Protein AF-A0A9Q0IMP6-F1 (afdb_monomer_lite)

Sequence (561 aa):
APQAPASPLFPGTPPSPLAPAAPGGPTPLALLAGLEVLLDLEHKPKDPSVPGHSEYQDTGPYLQGPIGPYLHGPIGPYLHGPIGPYLQGPIGPYLHGPIGPYLHGPIGPYLQGPIGPYLQGPIGPYLHGPIGPYLQGPIGPYLHGPIGPYLQGPIGPYLHGPI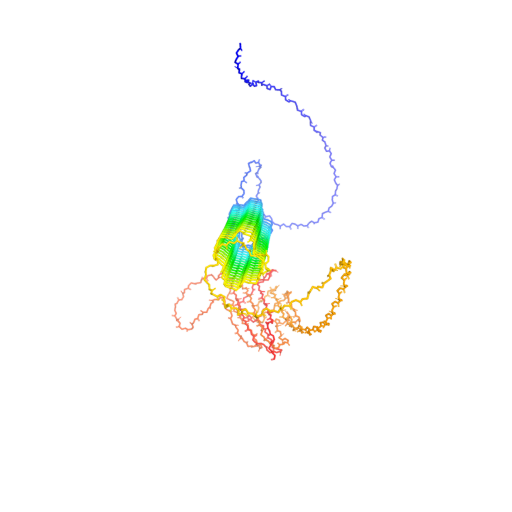GPYLHGPIGPYLQGPIGPYLQGPIGPYLHGPIGPYLQGPIGPYLQGPIGPYLQGPIGPYLQGPIGPYLQGPIGPYLHGPIGPYLQGPIGPYLHGPIGPYLHGPIGPYLQGPIGAYLQGPIGPYLQGPIGPYLHGPIGPYLHGPIGPYLQGPIGPYLQGPIGPYLHGPIGPYLQGPIGPYLQGPIGPYVQTPKDSLPAGPFLQGLPCPVGLPGPQGERGESGLQGPRGPEGKEGSQGTEGRLGPVGPPGTAGSDATVPRLSFSAALTREMGRSGTILFNKVFVNEDNVYDPKTGHFTAPVRGRYFFSATLTGHKNVKLEAVLSRSNRGVARADSAGYQPEGLEKPMEEARLLPGALAVFSLILPLEAGETVCVDLVTGKLAHASEPLTVFSGTLLYQTP

pLDDT: mean 76.82, std 22.34, range [24.05, 97.75]

Secondary structure (DSSP, 8-state):
-------------------------------------------------S----------SEEESPPPSEEESPPPSEEESPPPSEEES---SEEES---SEEES-B-SEEESPBPSEEES-B-SEEES-B-SEEES-B-SEEES-B-SEEES-B-SEEES-B-SEEES-B-SEEES-B-SEEES-B-SEEES-B-SEEES-B-SEEES-B-SEEES-B-SEEES-B-SEEES-B-SEEES-B-SEEES-B-SEEES-B-SEEES-B-SEEES-B-SEEES-B-SEEES-B-SEEES-B-SEEES-B-SEEES-B-SEEES-B-SEEES-B-SEEES-B-SEEES-B-SEEE--GGGS--SS---S-PPP-PPPPPPPP-----PPPPPPPPPPPPPPPPPPPPPPPPPPPPPPPP------EEEEE--S---SSEE----EEEEEGGG-EETTTTEEE-SSSEEEEEEEEEEEPTT---EEEEEETTEEEEEEETT----TT-----------S-EEEEEEEEEEE-TT-EEEEEEEES-B---SS-S-EEEEEEEEE--

Structure (mmCIF, N/CA/C/O backbone):
data_AF-A0A9Q0IMP6-F1
#
_entry.id   AF-A0A9Q0IMP6-F1
#
loop_
_atom_site.group_PDB
_atom_site.id
_atom_site.type_symbol
_atom_site.label_atom_id
_atom_site.label_alt_id
_atom_site.label_comp_id
_atom_site.label_asym_id
_atom_site.label_entity_id
_atom_site.label_seq_id
_atom_site.pdbx_PDB_ins_code
_atom_site.Cartn_x
_atom_site.Cartn_y
_atom_site.Cartn_z
_atom_site.occupancy
_atom_site.B_iso_or_equiv
_atom_site.auth_seq_id
_atom_site.auth_comp_id
_atom_site.auth_asym_id
_atom_site.auth_atom_id
_atom_site.pdbx_PDB_model_num
ATOM 1 N N . ALA A 1 1 ? 54.720 20.520 47.238 1.00 30.14 1 ALA A N 1
ATOM 2 C CA . ALA A 1 1 ? 55.497 20.700 45.993 1.00 30.14 1 ALA A CA 1
ATOM 3 C C . ALA A 1 1 ? 54.604 20.338 44.799 1.00 30.14 1 ALA A C 1
ATOM 5 O O . ALA A 1 1 ? 53.681 19.561 45.009 1.00 30.14 1 ALA A O 1
ATOM 6 N N . PRO A 1 2 ? 54.779 20.980 43.634 1.00 54.38 2 PRO A N 1
ATOM 7 C CA . PRO A 1 2 ? 53.686 21.526 42.817 1.00 54.38 2 PRO A CA 1
ATOM 8 C C . PRO A 1 2 ? 53.451 20.824 41.456 1.00 54.38 2 PRO A C 1
ATOM 10 O O . PRO A 1 2 ? 54.238 19.979 41.063 1.00 54.38 2 PRO A O 1
ATOM 13 N N . GLN A 1 3 ? 52.366 21.249 40.785 1.00 36.12 3 GLN A N 1
ATOM 14 C CA . GLN A 1 3 ? 52.163 21.533 39.339 1.00 36.12 3 GLN A CA 1
ATOM 15 C C . GLN A 1 3 ? 52.565 20.529 38.225 1.00 36.12 3 GLN A C 1
ATOM 17 O O . GLN A 1 3 ? 53.666 20.002 38.179 1.00 36.12 3 GLN A O 1
ATOM 22 N N . ALA A 1 4 ? 51.663 20.396 37.236 1.00 41.69 4 ALA A N 1
ATOM 23 C CA . ALA A 1 4 ? 51.903 19.885 35.869 1.00 41.69 4 ALA A CA 1
ATOM 24 C C . ALA A 1 4 ? 52.960 20.734 35.108 1.00 41.69 4 ALA A C 1
ATOM 26 O O . ALA A 1 4 ? 53.144 21.882 35.529 1.00 41.69 4 ALA A O 1
ATOM 27 N N . PRO A 1 5 ? 53.623 20.278 34.001 1.00 51.41 5 PRO A N 1
ATOM 28 C CA . PRO A 1 5 ? 52.994 20.233 32.650 1.00 51.41 5 PRO A CA 1
ATOM 29 C C . PRO A 1 5 ? 53.641 19.321 31.534 1.00 51.41 5 PRO A C 1
ATOM 31 O O . PRO A 1 5 ? 54.695 18.731 31.722 1.00 51.41 5 PRO A O 1
ATOM 34 N N . ALA A 1 6 ? 52.989 19.312 30.350 1.00 33.03 6 ALA A N 1
ATOM 35 C CA . ALA A 1 6 ? 53.489 19.407 28.944 1.00 33.03 6 ALA A CA 1
ATOM 36 C C . ALA A 1 6 ? 54.280 18.298 28.174 1.00 33.03 6 ALA A C 1
ATOM 38 O O . ALA A 1 6 ? 55.255 17.725 28.643 1.00 33.03 6 ALA A O 1
ATOM 39 N N . SER A 1 7 ? 53.888 18.130 26.892 1.00 34.69 7 SER A N 1
ATOM 40 C CA . SER A 1 7 ? 54.556 17.431 25.760 1.00 34.69 7 SER A CA 1
ATOM 41 C C . SER A 1 7 ? 55.804 18.164 25.216 1.00 34.69 7 SER A C 1
ATOM 43 O O . SER A 1 7 ? 55.941 19.360 25.477 1.00 34.69 7 SER A O 1
ATOM 45 N N . PRO A 1 8 ? 56.665 17.520 24.382 1.00 43.25 8 PRO A N 1
ATOM 46 C CA . PRO A 1 8 ? 56.936 18.071 23.030 1.00 43.25 8 PRO A CA 1
ATOM 47 C C . PRO A 1 8 ? 57.331 17.064 21.900 1.00 43.25 8 PRO A C 1
ATOM 49 O O . PRO A 1 8 ? 57.415 15.857 22.093 1.00 43.25 8 PRO A O 1
ATOM 52 N N . LEU A 1 9 ? 57.530 17.648 20.704 1.00 29.77 9 LEU A N 1
ATOM 53 C CA . LEU A 1 9 ? 57.770 17.156 19.329 1.00 29.77 9 LEU A CA 1
ATOM 54 C C . LEU A 1 9 ? 59.195 16.612 18.985 1.00 29.77 9 LEU A C 1
ATOM 56 O O . LEU A 1 9 ? 60.149 16.858 19.712 1.00 29.77 9 LEU A O 1
ATOM 60 N N . PHE A 1 10 ? 59.274 15.946 17.809 1.00 30.00 10 PHE A N 1
ATOM 61 C CA . PHE A 1 10 ? 60.378 15.440 16.932 1.00 30.00 10 PHE A CA 1
ATOM 62 C C . PHE A 1 10 ? 61.786 16.104 16.945 1.00 30.00 10 PHE A C 1
ATOM 64 O O . PHE A 1 10 ? 61.903 17.272 17.313 1.00 30.00 10 PHE A O 1
ATOM 71 N N . PRO A 1 11 ? 62.852 15.410 16.442 1.00 37.62 11 PRO A N 1
ATOM 72 C CA . PRO A 1 11 ? 63.312 15.589 15.032 1.00 37.62 11 PRO A CA 1
ATOM 73 C C . PRO A 1 11 ? 63.975 14.365 14.309 1.00 37.62 11 PRO A C 1
ATOM 75 O O . PRO A 1 11 ? 64.648 13.558 14.935 1.00 37.62 11 PRO A O 1
ATOM 78 N N . GLY A 1 12 ? 63.876 14.317 12.960 1.00 27.19 12 GLY A N 1
ATOM 79 C CA . GLY A 1 12 ? 65.006 14.036 12.027 1.00 27.19 12 GLY A CA 1
ATOM 80 C C . GLY A 1 12 ? 65.276 12.626 11.430 1.00 27.19 12 GLY A C 1
ATOM 81 O O . GLY A 1 12 ? 65.826 11.764 12.098 1.00 27.19 12 GLY A O 1
ATOM 82 N N . THR A 1 13 ? 65.016 12.463 10.117 1.00 29.59 13 THR A N 1
ATOM 83 C CA . THR A 1 13 ? 65.529 11.474 9.102 1.00 29.59 13 THR A CA 1
ATOM 84 C C . THR A 1 13 ? 67.074 11.395 8.991 1.00 29.59 13 THR A C 1
ATOM 86 O O . THR A 1 13 ? 67.677 12.376 9.432 1.00 29.59 13 THR A O 1
ATOM 89 N N . PRO A 1 14 ? 67.763 10.386 8.352 1.00 37.38 14 PRO A N 1
ATOM 90 C CA . PRO A 1 14 ? 67.525 9.762 7.007 1.00 37.38 14 PRO A CA 1
ATOM 91 C C . PRO A 1 14 ? 67.994 8.260 6.868 1.00 37.38 14 PRO A C 1
ATOM 93 O O . PRO A 1 14 ? 68.132 7.604 7.895 1.00 37.38 14 PRO A O 1
ATOM 96 N N . PRO A 1 15 ? 68.367 7.697 5.681 1.00 40.88 15 PRO A N 1
ATOM 97 C CA . PRO A 1 15 ? 67.609 7.377 4.452 1.00 40.88 15 PRO A CA 1
ATOM 98 C C . PRO A 1 15 ? 67.633 5.863 4.048 1.00 40.88 15 PRO A C 1
ATOM 100 O O . PRO A 1 15 ? 68.328 5.043 4.643 1.00 40.88 15 PRO A O 1
ATOM 103 N N . SER A 1 16 ? 66.892 5.504 2.987 1.00 32.44 16 SER A N 1
ATOM 104 C CA . SER A 1 16 ? 66.845 4.186 2.305 1.00 32.44 16 SER A CA 1
ATOM 105 C C . SER A 1 16 ? 68.090 3.845 1.456 1.00 32.44 16 SER A C 1
ATOM 107 O O . SER A 1 16 ? 68.781 4.763 1.011 1.00 32.44 16 SER A O 1
ATOM 109 N N . PRO A 1 17 ? 68.288 2.562 1.075 1.00 34.28 17 PRO A N 1
ATOM 110 C CA . PRO A 1 17 ? 69.026 2.208 -0.141 1.00 34.28 17 PRO A CA 1
ATOM 111 C C . PRO A 1 17 ? 68.242 1.343 -1.156 1.00 34.28 17 PRO A C 1
ATOM 113 O O . PRO A 1 17 ? 67.227 0.721 -0.851 1.00 34.28 17 PRO A O 1
ATOM 116 N N . LEU A 1 18 ? 68.763 1.381 -2.387 1.00 29.84 18 LEU A N 1
ATOM 117 C CA . LEU A 1 18 ? 68.235 0.938 -3.680 1.00 29.84 18 LEU A CA 1
ATOM 118 C C . LEU A 1 18 ? 68.255 -0.585 -3.944 1.00 29.84 18 LEU A C 1
ATOM 120 O O . LEU A 1 18 ? 69.030 -1.333 -3.356 1.00 29.84 18 LEU A O 1
ATOM 124 N N . ALA A 1 19 ? 67.455 -0.987 -4.941 1.00 30.08 19 ALA A N 1
ATOM 125 C CA . ALA A 1 19 ? 67.477 -2.268 -5.661 1.00 30.08 19 ALA A CA 1
ATOM 126 C C . ALA A 1 19 ? 68.684 -2.424 -6.620 1.00 30.08 19 ALA A C 1
ATOM 128 O O . ALA A 1 19 ? 69.367 -1.438 -6.907 1.00 30.08 19 ALA A O 1
ATOM 129 N N . PRO A 1 20 ? 68.872 -3.616 -7.230 1.00 33.38 20 PRO A N 1
ATOM 130 C CA . PRO A 1 20 ? 69.475 -3.685 -8.564 1.00 33.38 20 PRO A CA 1
ATOM 131 C C . PRO A 1 20 ? 68.715 -4.545 -9.602 1.00 33.38 20 PRO A C 1
ATOM 133 O O . PRO A 1 20 ? 67.798 -5.302 -9.296 1.00 33.38 20 PRO A O 1
ATOM 136 N N . ALA A 1 21 ? 69.136 -4.333 -10.852 1.00 27.62 21 ALA A N 1
ATOM 137 C CA . ALA A 1 21 ? 68.542 -4.621 -12.159 1.00 27.62 21 ALA A CA 1
ATOM 138 C C . ALA A 1 21 ? 68.594 -6.081 -12.680 1.00 27.62 21 ALA A C 1
ATOM 140 O O . ALA A 1 21 ? 69.357 -6.912 -12.198 1.00 27.62 21 ALA A O 1
ATOM 141 N N . ALA A 1 22 ? 67.817 -6.334 -13.746 1.00 32.31 22 ALA A N 1
ATOM 142 C CA . ALA A 1 22 ? 67.818 -7.528 -14.610 1.00 32.31 22 ALA A CA 1
ATOM 143 C C . ALA A 1 22 ? 68.915 -7.491 -15.703 1.00 32.31 22 ALA A C 1
ATOM 145 O O . ALA A 1 22 ? 69.462 -6.417 -15.969 1.00 32.31 22 ALA A O 1
ATOM 146 N N . PRO A 1 23 ? 69.205 -8.625 -16.386 1.00 36.69 23 PRO A N 1
ATOM 147 C CA . PRO A 1 23 ? 69.107 -8.615 -17.864 1.00 36.69 23 PRO A CA 1
ATOM 148 C C . PRO A 1 23 ? 68.766 -9.970 -18.555 1.00 36.69 23 PRO A C 1
ATOM 150 O O . PRO A 1 23 ? 69.074 -11.037 -18.036 1.00 36.69 23 PRO A O 1
ATOM 153 N N . GLY A 1 24 ? 68.252 -9.902 -19.801 1.00 25.36 24 GLY A N 1
ATOM 154 C CA . GLY A 1 24 ? 68.559 -10.869 -20.883 1.00 25.36 24 GLY A CA 1
ATOM 155 C C . GLY A 1 24 ? 67.412 -11.705 -21.497 1.00 25.36 24 GLY A C 1
ATOM 156 O O . GLY A 1 24 ? 66.970 -12.674 -20.894 1.00 25.36 24 GLY A O 1
ATOM 157 N N . GLY A 1 25 ? 66.995 -11.389 -22.738 1.00 24.84 25 GLY A N 1
ATOM 158 C CA . GLY A 1 25 ? 66.281 -12.310 -23.663 1.00 24.84 25 GLY A CA 1
ATOM 159 C C . GLY A 1 25 ? 67.241 -13.311 -24.354 1.00 24.84 25 GLY A C 1
ATOM 160 O O . GLY A 1 25 ? 68.436 -13.232 -24.057 1.00 24.84 25 GLY A O 1
ATOM 161 N N . PRO A 1 26 ? 66.806 -14.224 -25.267 1.00 33.75 26 PRO A N 1
ATOM 162 C CA . PRO A 1 26 ? 65.952 -13.937 -26.441 1.00 33.75 26 PRO A CA 1
ATOM 163 C C . PRO A 1 26 ? 64.865 -15.000 -26.803 1.00 33.75 26 PRO A C 1
ATOM 165 O O . PRO A 1 26 ? 64.882 -16.136 -26.344 1.00 33.75 26 PRO A O 1
ATOM 168 N N . THR A 1 27 ? 63.925 -14.623 -27.684 1.00 34.28 27 THR A N 1
ATOM 169 C CA . THR A 1 27 ? 62.954 -15.479 -28.427 1.00 34.28 27 THR A CA 1
ATOM 170 C C . THR A 1 27 ? 63.613 -16.192 -29.630 1.00 34.28 27 THR A C 1
ATOM 172 O O . THR A 1 27 ? 64.680 -15.722 -30.036 1.00 34.28 27 THR A O 1
ATOM 175 N N . PRO A 1 28 ? 63.024 -17.236 -30.281 1.00 39.47 28 PRO A N 1
ATOM 176 C CA . PRO A 1 28 ? 62.128 -16.969 -31.440 1.00 39.47 28 PRO A CA 1
ATOM 177 C C . PRO A 1 28 ? 61.111 -18.072 -31.879 1.00 39.47 28 PRO A C 1
ATOM 179 O O . PRO A 1 28 ? 61.247 -19.238 -31.528 1.00 39.47 28 PRO A O 1
ATOM 182 N N . LEU A 1 29 ? 60.212 -17.665 -32.806 1.00 27.41 29 LEU A N 1
ATOM 183 C CA . LEU A 1 29 ? 59.567 -18.446 -33.900 1.00 27.41 29 LEU A CA 1
ATOM 184 C C . LEU A 1 29 ? 58.435 -19.434 -33.500 1.00 27.41 29 LEU A C 1
ATOM 186 O O . LEU A 1 29 ? 58.566 -20.171 -32.539 1.00 27.41 29 LEU A O 1
ATOM 190 N N . ALA A 1 30 ? 57.294 -19.559 -34.196 1.00 26.42 30 ALA A N 1
ATOM 191 C CA . ALA A 1 30 ? 56.927 -19.180 -35.563 1.00 26.42 30 ALA A CA 1
ATOM 192 C C . ALA A 1 30 ? 55.427 -19.454 -35.858 1.00 26.42 30 ALA A C 1
ATOM 194 O O . ALA A 1 30 ? 54.952 -20.523 -35.496 1.00 26.42 30 ALA A O 1
ATOM 195 N N . LEU A 1 31 ? 54.807 -18.540 -36.637 1.00 25.70 31 LEU A N 1
ATOM 196 C CA . LEU A 1 31 ? 53.947 -18.762 -37.832 1.00 25.70 31 LEU A CA 1
ATOM 197 C C . LEU A 1 31 ? 52.588 -19.496 -37.668 1.00 25.70 31 LEU A C 1
ATOM 199 O O . LEU A 1 31 ? 52.497 -20.475 -36.949 1.00 25.70 31 LEU A O 1
ATOM 203 N N . LEU A 1 32 ? 51.476 -19.199 -38.361 1.00 27.81 32 LEU A N 1
ATOM 204 C CA . LEU A 1 32 ? 51.014 -18.308 -39.459 1.00 27.81 32 LEU A CA 1
ATOM 205 C C . LEU A 1 32 ? 49.461 -18.395 -39.378 1.00 27.81 32 LEU A C 1
ATOM 207 O O . LEU A 1 32 ? 48.955 -19.484 -39.130 1.00 27.81 32 LEU A O 1
ATOM 211 N N . ALA A 1 33 ? 48.644 -17.339 -39.422 1.00 27.06 33 ALA A N 1
ATOM 212 C CA . ALA A 1 33 ? 48.378 -16.338 -40.469 1.00 27.06 33 ALA A CA 1
ATOM 213 C C . ALA A 1 33 ? 47.083 -16.594 -41.260 1.00 27.06 33 ALA A C 1
ATOM 215 O O . ALA A 1 33 ? 46.663 -17.730 -41.456 1.00 27.06 33 ALA A O 1
ATOM 216 N N . GLY A 1 34 ? 46.509 -15.485 -41.737 1.00 24.81 34 GLY A N 1
ATOM 217 C CA . GLY A 1 34 ? 45.380 -15.402 -42.666 1.00 24.81 34 GLY A CA 1
ATOM 218 C C . GLY A 1 34 ? 44.530 -14.161 -42.371 1.00 24.81 34 GLY A C 1
ATOM 219 O O . GLY A 1 34 ? 43.547 -14.299 -41.658 1.00 24.81 34 GLY A O 1
ATOM 220 N N . LEU A 1 35 ? 45.040 -12.938 -42.615 1.00 26.19 35 LEU A N 1
ATOM 221 C CA . LEU A 1 35 ? 44.815 -12.110 -43.834 1.00 26.19 35 LEU A CA 1
ATOM 222 C C . LEU A 1 35 ? 43.357 -11.598 -43.938 1.00 26.19 35 LEU A C 1
ATOM 224 O O . LEU A 1 35 ? 42.442 -12.395 -43.803 1.00 26.19 35 LEU A O 1
ATOM 228 N N . GLU A 1 36 ? 43.013 -10.340 -44.235 1.00 27.59 36 GLU A N 1
ATOM 229 C CA . GLU A 1 36 ? 43.699 -9.107 -44.680 1.00 27.59 36 GLU A CA 1
ATOM 230 C C . GLU A 1 36 ? 42.611 -7.976 -44.649 1.00 27.59 36 GLU A C 1
ATOM 232 O O . GLU A 1 36 ? 41.439 -8.298 -44.828 1.00 27.59 36 GLU A O 1
ATOM 237 N N . VAL A 1 37 ? 42.874 -6.734 -44.179 1.00 25.14 37 VAL A N 1
ATOM 238 C CA . VAL A 1 37 ? 43.244 -5.505 -44.963 1.00 25.14 37 VAL A CA 1
ATOM 239 C C . VAL A 1 37 ? 42.049 -4.918 -45.754 1.00 25.14 37 VAL A C 1
ATOM 241 O O . VAL A 1 37 ? 41.311 -5.666 -46.374 1.00 25.14 37 VAL A O 1
ATOM 244 N N . LEU A 1 38 ? 41.734 -3.616 -45.832 1.00 25.23 38 LEU A N 1
ATOM 245 C CA . LEU A 1 38 ? 42.255 -2.316 -45.361 1.00 25.23 38 LEU A CA 1
ATOM 246 C C . LEU A 1 38 ? 41.139 -1.283 -45.649 1.00 25.23 38 LEU A C 1
ATOM 248 O O . LEU A 1 38 ? 40.388 -1.472 -46.606 1.00 25.23 38 LEU A O 1
ATOM 252 N N . LEU A 1 39 ? 41.113 -0.142 -44.961 1.00 27.17 39 LEU A N 1
ATOM 253 C CA . LEU A 1 39 ? 41.425 1.136 -45.620 1.00 27.17 39 LEU A CA 1
ATOM 254 C C . LEU A 1 39 ? 41.625 2.236 -44.573 1.00 27.17 39 LEU A C 1
ATOM 256 O O . LEU A 1 39 ? 40.747 2.542 -43.769 1.00 27.17 39 LEU A O 1
ATOM 260 N N . ASP A 1 40 ? 42.841 2.766 -44.624 1.00 25.45 40 ASP A N 1
ATOM 261 C CA . ASP A 1 40 ? 43.437 3.824 -43.826 1.00 25.45 40 ASP A CA 1
ATOM 262 C C . ASP A 1 40 ? 42.703 5.166 -43.895 1.00 25.45 40 ASP A C 1
ATOM 264 O O . ASP A 1 40 ? 42.155 5.544 -44.928 1.00 25.45 40 ASP A O 1
ATOM 268 N N . LEU A 1 41 ? 42.890 5.975 -42.850 1.00 26.58 41 LEU A N 1
ATOM 269 C CA . LEU A 1 41 ? 43.573 7.251 -43.060 1.00 26.58 41 LEU A CA 1
ATOM 270 C C . LEU A 1 41 ? 44.406 7.612 -41.820 1.00 26.58 41 LEU A C 1
ATOM 272 O O . LEU A 1 41 ? 43.888 7.817 -40.724 1.00 26.58 41 LEU A O 1
ATOM 276 N N . GLU A 1 42 ? 45.721 7.645 -42.038 1.00 25.89 42 GLU A N 1
ATOM 277 C CA . GLU A 1 42 ? 46.785 8.094 -41.140 1.00 25.89 42 GLU A CA 1
ATOM 278 C C . GLU A 1 42 ? 46.464 9.405 -40.412 1.00 25.89 42 GLU A C 1
ATOM 280 O O . GLU A 1 42 ? 45.990 10.345 -41.040 1.00 25.89 42 GLU A O 1
ATOM 285 N N . HIS A 1 43 ? 46.892 9.520 -39.148 1.00 28.39 43 HIS A N 1
ATOM 286 C CA . HIS A 1 43 ? 47.737 10.630 -38.680 1.00 28.39 43 HIS A CA 1
ATOM 287 C C . HIS A 1 43 ? 48.716 10.119 -37.600 1.00 28.39 43 HIS A C 1
ATOM 289 O O . HIS A 1 43 ? 48.332 9.450 -36.643 1.00 28.39 43 HIS A O 1
ATOM 295 N N . LYS A 1 44 ? 50.003 10.426 -37.806 1.00 26.97 44 LYS A N 1
ATOM 296 C CA . LYS A 1 44 ? 51.186 10.058 -37.000 1.00 26.97 44 LYS A CA 1
ATOM 297 C C . LYS A 1 44 ? 51.126 10.511 -35.520 1.00 26.97 44 LYS A C 1
ATOM 299 O O . LYS A 1 44 ? 50.391 11.441 -35.194 1.00 26.97 44 LYS A O 1
ATOM 304 N N . PRO A 1 45 ? 51.966 9.921 -34.640 1.00 31.61 45 PRO A N 1
ATOM 305 C CA . PRO A 1 45 ? 51.827 9.983 -33.189 1.00 31.61 45 PRO A CA 1
ATOM 306 C C . PRO A 1 45 ? 52.515 11.209 -32.570 1.00 31.61 45 PRO A C 1
ATOM 308 O O . PRO A 1 45 ? 53.550 11.672 -33.057 1.00 31.61 45 PRO A O 1
ATOM 311 N N . LYS A 1 46 ? 51.986 11.685 -31.438 1.00 27.50 46 LYS A N 1
ATOM 312 C CA . LYS A 1 46 ? 52.740 12.467 -30.448 1.00 27.50 46 LYS A CA 1
ATOM 313 C C . LYS A 1 46 ? 52.752 11.706 -29.121 1.00 27.50 46 LYS A C 1
ATOM 315 O O . LYS A 1 46 ? 51.711 11.258 -28.655 1.00 27.50 46 LYS A O 1
ATOM 320 N N . ASP A 1 47 ? 53.962 11.558 -28.594 1.00 29.58 47 ASP A N 1
ATOM 321 C CA . ASP A 1 47 ? 54.354 10.850 -27.371 1.00 29.58 47 ASP A CA 1
ATOM 322 C C . ASP A 1 47 ? 53.682 11.401 -26.087 1.00 29.58 47 ASP A C 1
ATOM 324 O O . ASP A 1 47 ? 53.160 12.522 -26.088 1.00 29.58 47 ASP A O 1
ATOM 328 N N . PRO A 1 48 ? 53.695 10.624 -24.985 1.00 43.03 48 PRO A N 1
ATOM 329 C CA . PRO A 1 48 ? 52.762 10.703 -23.874 1.00 43.03 48 PRO A CA 1
ATOM 330 C C . PRO A 1 48 ? 53.246 11.680 -22.812 1.00 43.03 48 PRO A C 1
ATOM 332 O O . PRO A 1 48 ? 54.395 11.613 -22.390 1.00 43.03 48 PRO A O 1
ATOM 335 N N . SER A 1 49 ? 52.361 12.544 -22.323 1.00 29.22 49 SER A N 1
ATOM 336 C CA . SER A 1 49 ? 52.428 13.159 -20.991 1.00 29.22 49 SER A CA 1
ATOM 337 C C . SER A 1 49 ? 51.192 14.032 -20.789 1.00 29.22 49 SER A C 1
ATOM 339 O O . SER A 1 49 ? 50.850 14.810 -21.673 1.00 29.22 49 SER A O 1
ATOM 341 N N . VAL A 1 50 ? 50.603 13.949 -19.591 1.00 29.50 50 VAL A N 1
ATOM 342 C CA . VAL A 1 50 ? 49.409 14.657 -19.074 1.00 29.50 50 VAL A CA 1
ATOM 343 C C . VAL A 1 50 ? 48.073 13.925 -19.343 1.00 29.50 50 VAL A C 1
ATOM 345 O O . VAL A 1 50 ? 47.733 13.685 -20.500 1.00 29.50 50 VAL A O 1
ATOM 348 N N . PRO A 1 51 ? 47.287 13.559 -18.302 1.00 28.67 51 PRO A N 1
ATOM 349 C CA . PRO A 1 51 ? 45.976 12.935 -18.477 1.00 28.67 51 PRO A CA 1
ATOM 350 C C . PRO A 1 51 ? 44.983 13.992 -18.979 1.00 28.67 51 PRO A C 1
ATOM 352 O O . PRO A 1 51 ? 44.411 14.754 -18.206 1.00 28.67 51 PRO A O 1
ATOM 355 N N . GLY A 1 52 ? 44.843 14.089 -20.300 1.00 24.05 52 GLY A N 1
ATOM 356 C CA . GLY A 1 52 ? 43.915 14.999 -20.961 1.00 24.05 52 GLY A CA 1
ATOM 357 C C . GLY A 1 52 ? 42.498 14.430 -20.981 1.00 24.05 52 GLY A C 1
ATOM 358 O O . GLY A 1 52 ? 42.262 13.347 -21.514 1.00 24.05 52 GLY A O 1
ATOM 359 N N . HIS A 1 53 ? 41.564 15.183 -20.404 1.00 31.95 53 HIS A N 1
ATOM 360 C CA . HIS A 1 53 ? 40.121 14.996 -20.512 1.00 31.95 53 HIS A CA 1
ATOM 361 C C . HIS A 1 53 ? 39.699 14.741 -21.970 1.00 31.95 53 HIS A C 1
ATOM 363 O O . HIS A 1 53 ? 39.893 15.594 -22.833 1.00 31.95 53 HIS A O 1
ATOM 369 N N . SER A 1 54 ? 39.120 13.572 -22.252 1.00 30.09 54 SER A N 1
ATOM 370 C CA . SER A 1 54 ? 38.470 13.286 -23.536 1.00 30.09 54 SER A CA 1
ATOM 371 C C . SER A 1 54 ? 37.012 13.741 -23.442 1.00 30.09 54 SER A C 1
ATOM 373 O O . SER A 1 54 ? 36.142 12.996 -22.999 1.00 30.09 54 SER A O 1
ATOM 375 N N . GLU A 1 55 ? 36.748 14.994 -23.802 1.00 34.88 55 GLU A N 1
ATOM 376 C CA . GLU A 1 55 ? 35.389 15.519 -23.963 1.00 34.88 55 GLU A CA 1
ATOM 377 C C . GLU A 1 55 ? 34.733 14.895 -25.210 1.00 34.88 55 GLU A C 1
ATOM 379 O O . GLU A 1 55 ? 34.971 15.319 -26.338 1.00 34.88 55 GLU A O 1
ATOM 384 N N . TYR A 1 56 ? 33.902 13.867 -25.017 1.00 42.62 56 TYR A N 1
ATOM 385 C CA . TYR A 1 56 ? 32.928 13.421 -26.022 1.00 42.62 56 TYR A CA 1
ATOM 386 C C . TYR A 1 56 ? 31.701 14.342 -25.938 1.00 42.62 56 TYR A C 1
ATOM 388 O O . TYR A 1 56 ? 30.818 14.107 -25.119 1.00 42.62 56 TYR A O 1
ATOM 396 N N . GLN A 1 57 ? 31.665 15.417 -26.733 1.00 41.50 57 GLN A N 1
ATOM 397 C CA . GLN A 1 57 ? 30.642 16.470 -26.599 1.00 41.50 57 GLN A CA 1
ATOM 398 C C . GLN A 1 57 ? 29.319 16.236 -27.349 1.00 41.50 57 GLN A C 1
ATOM 400 O O . GLN A 1 57 ? 28.378 16.985 -27.117 1.00 41.50 57 GLN A O 1
ATOM 405 N N . ASP A 1 58 ? 29.181 15.208 -28.186 1.00 43.31 58 ASP A N 1
ATOM 406 C CA . ASP A 1 58 ? 27.871 14.856 -28.748 1.00 43.31 58 ASP A CA 1
ATOM 407 C C . ASP A 1 58 ? 27.878 13.397 -29.208 1.00 43.31 58 ASP A C 1
ATOM 409 O O . ASP A 1 58 ? 28.726 12.985 -30.006 1.00 43.31 58 ASP A O 1
ATOM 413 N N . THR A 1 59 ? 26.977 12.583 -28.665 1.00 52.56 59 THR A N 1
ATOM 414 C CA . THR A 1 59 ? 26.848 11.181 -29.073 1.00 52.56 59 THR A CA 1
ATOM 415 C C . THR A 1 59 ? 25.722 11.062 -30.095 1.00 52.56 59 THR A C 1
ATOM 417 O O . THR A 1 59 ? 24.624 11.561 -29.874 1.00 52.56 59 THR A O 1
ATOM 420 N N . GLY A 1 60 ? 25.997 10.429 -31.241 1.00 55.16 60 GLY A N 1
ATOM 421 C CA . GLY A 1 60 ? 25.039 10.298 -32.345 1.00 55.16 60 GLY A CA 1
ATOM 422 C C . GLY A 1 60 ? 23.701 9.633 -31.957 1.00 55.16 60 GLY A C 1
ATOM 423 O O . GLY A 1 60 ? 23.559 9.080 -30.868 1.00 55.16 60 GLY A O 1
ATOM 424 N N . PRO A 1 61 ? 22.697 9.643 -32.857 1.00 59.09 61 PRO A N 1
ATOM 425 C CA . PRO A 1 61 ? 21.311 9.296 -32.526 1.00 59.09 61 PRO A CA 1
ATOM 426 C C . PRO A 1 61 ? 21.088 7.840 -32.086 1.00 59.09 61 PRO A C 1
ATOM 428 O O . PRO A 1 61 ? 20.117 7.566 -31.385 1.00 59.09 61 PRO A O 1
ATOM 431 N N . TYR A 1 62 ? 21.973 6.927 -32.491 1.00 64.44 62 TYR A N 1
ATOM 432 C CA . TYR A 1 62 ? 21.924 5.508 -32.152 1.00 64.44 62 TYR A CA 1
ATOM 433 C C . TYR A 1 62 ? 23.308 5.049 -31.711 1.00 64.44 62 TYR A C 1
ATOM 435 O O . TYR A 1 62 ? 24.265 5.129 -32.484 1.00 64.44 62 TYR A O 1
ATOM 443 N N . LEU A 1 63 ? 23.402 4.556 -30.480 1.00 68.06 63 LEU A N 1
ATOM 444 C CA . LEU A 1 63 ? 24.623 3.979 -29.937 1.00 68.06 63 LEU A CA 1
ATOM 445 C C . LEU A 1 63 ? 24.394 2.520 -29.536 1.00 68.06 63 LEU A C 1
ATOM 447 O O . LEU A 1 63 ? 23.462 2.192 -28.798 1.00 68.06 63 LEU A O 1
ATOM 451 N N . GLN A 1 64 ? 25.290 1.650 -29.996 1.00 63.28 64 GLN A N 1
ATOM 452 C CA . GLN A 1 64 ? 25.328 0.236 -29.645 1.00 63.28 64 GLN A CA 1
ATOM 453 C C . GLN A 1 64 ? 26.705 -0.086 -29.058 1.00 63.28 64 GLN A C 1
ATOM 455 O O . GLN A 1 64 ? 27.724 0.141 -29.708 1.00 63.28 64 GLN A O 1
ATOM 460 N N . GLY A 1 65 ? 26.735 -0.617 -27.834 1.00 63.72 65 GLY A N 1
ATOM 461 C CA . GLY A 1 65 ? 27.973 -0.974 -27.133 1.00 63.72 65 GLY A CA 1
ATOM 462 C C . GLY A 1 65 ? 28.243 -0.151 -25.864 1.00 63.72 65 GLY A C 1
ATOM 463 O O . GLY A 1 65 ? 27.460 0.732 -25.514 1.00 63.72 65 GLY A O 1
ATOM 464 N N . PRO A 1 66 ? 29.318 -0.483 -25.124 1.00 70.56 66 PRO A N 1
ATOM 465 C CA . PRO A 1 66 ? 29.673 0.202 -23.885 1.00 70.56 66 PRO A CA 1
ATOM 466 C C . PRO A 1 66 ? 30.127 1.638 -24.162 1.00 70.56 66 PRO A C 1
ATOM 468 O O . PRO A 1 66 ? 30.983 1.856 -25.020 1.00 70.56 66 PRO A O 1
ATOM 471 N N . ILE A 1 67 ? 29.612 2.609 -23.404 1.00 76.88 67 ILE A N 1
ATOM 472 C CA . ILE A 1 67 ? 30.158 3.973 -23.440 1.00 76.88 67 ILE A CA 1
ATOM 473 C C . ILE A 1 67 ? 31.315 4.094 -22.437 1.00 76.88 67 ILE A C 1
ATOM 475 O O . ILE A 1 67 ? 31.288 3.489 -21.364 1.00 76.88 67 ILE A O 1
ATOM 479 N N . GLY A 1 68 ? 32.351 4.848 -22.819 1.00 71.50 68 GLY A N 1
ATOM 480 C CA . GLY A 1 68 ? 33.597 5.030 -22.076 1.00 71.50 68 GLY A CA 1
ATOM 481 C C . GLY A 1 68 ? 33.447 5.567 -20.641 1.00 71.50 68 GLY A C 1
ATOM 482 O O . GLY A 1 68 ? 32.364 5.962 -20.214 1.00 71.50 68 GLY A O 1
ATOM 483 N N . PRO A 1 69 ? 34.549 5.572 -19.871 1.00 69.88 69 PRO A N 1
ATOM 484 C CA . PRO A 1 69 ? 34.503 5.714 -18.418 1.00 69.88 69 PRO A CA 1
ATOM 485 C C . PRO A 1 69 ? 34.167 7.109 -17.892 1.00 69.88 69 PRO A C 1
ATOM 487 O O . PRO A 1 69 ? 33.651 7.202 -16.781 1.00 69.88 69 PRO A O 1
ATOM 490 N N . TYR A 1 70 ? 34.444 8.158 -18.666 1.00 78.25 70 TYR A N 1
ATOM 491 C CA . TYR A 1 70 ? 34.193 9.549 -18.296 1.00 78.25 70 TYR A CA 1
ATOM 492 C C . TYR A 1 70 ? 33.458 10.249 -19.432 1.00 78.25 70 TYR A C 1
ATOM 494 O O . TYR A 1 70 ? 33.980 10.334 -20.544 1.00 78.25 70 TYR A O 1
ATOM 502 N N . LEU A 1 71 ? 32.257 10.743 -19.146 1.00 77.19 71 LEU A N 1
ATOM 503 C CA . LEU A 1 71 ? 31.414 11.446 -20.106 1.00 77.19 71 LEU A CA 1
ATOM 504 C C . LEU A 1 71 ? 30.890 12.742 -19.504 1.00 77.19 71 LEU A C 1
ATOM 506 O O . LEU A 1 71 ? 30.382 12.764 -18.380 1.00 77.19 71 LEU A O 1
ATOM 510 N N . HIS A 1 72 ? 30.973 13.806 -20.292 1.00 75.00 72 HIS A N 1
ATOM 511 C CA . HIS A 1 72 ? 30.403 15.104 -19.977 1.00 75.00 72 HIS A CA 1
ATOM 512 C C . HIS A 1 72 ? 29.566 15.562 -21.173 1.00 75.00 72 HIS A C 1
ATOM 514 O O . HIS A 1 72 ? 30.114 15.799 -22.246 1.00 75.00 72 HIS A O 1
ATOM 520 N N . GLY A 1 73 ? 28.248 15.655 -20.998 1.00 74.38 73 GLY A N 1
ATOM 521 C CA . GLY A 1 73 ? 27.308 16.003 -22.065 1.00 74.38 73 GLY A CA 1
ATOM 522 C C . GLY A 1 73 ? 26.088 15.076 -22.149 1.00 74.38 73 GLY A C 1
ATOM 523 O O . GLY A 1 73 ? 26.006 14.077 -21.430 1.00 74.38 73 GLY A O 1
ATOM 524 N N . PRO A 1 74 ? 25.101 15.426 -22.994 1.00 80.19 74 PRO A N 1
ATOM 525 C CA . PRO A 1 74 ? 23.914 14.610 -23.210 1.00 80.19 74 PRO A CA 1
ATOM 526 C C . PRO A 1 74 ? 24.259 13.289 -23.911 1.00 80.19 74 PRO A C 1
ATOM 528 O O . PRO A 1 74 ? 25.038 13.255 -24.865 1.00 80.19 74 PRO A O 1
ATOM 531 N N . ILE A 1 75 ? 23.626 12.201 -23.473 1.00 81.44 75 ILE A N 1
ATOM 532 C CA . ILE A 1 75 ? 23.623 10.944 -24.228 1.00 81.44 75 ILE A CA 1
ATOM 533 C C . ILE A 1 75 ? 22.467 10.968 -25.226 1.00 81.44 75 ILE A C 1
ATOM 535 O O . ILE A 1 75 ? 21.345 11.349 -24.878 1.00 81.44 75 ILE A O 1
ATOM 539 N N . GLY A 1 76 ? 22.754 10.537 -26.455 1.00 76.06 76 GLY A N 1
ATOM 540 C CA . GLY A 1 76 ? 21.797 10.442 -27.549 1.00 76.06 76 GLY A CA 1
ATOM 541 C C . GLY A 1 76 ? 20.539 9.616 -27.226 1.00 76.06 76 GLY A C 1
ATOM 542 O O . GLY A 1 76 ? 20.465 8.903 -26.223 1.00 76.06 76 GLY A O 1
ATOM 543 N N . PRO A 1 77 ? 19.503 9.717 -28.074 1.00 78.38 77 PRO A N 1
ATOM 544 C CA . PRO A 1 77 ? 18.161 9.266 -27.744 1.00 78.38 77 PRO A CA 1
ATOM 545 C C . PRO A 1 77 ? 17.971 7.753 -27.601 1.00 78.38 77 PRO A C 1
ATOM 547 O O . PRO A 1 77 ? 17.056 7.345 -26.882 1.00 78.38 77 PRO A O 1
ATOM 550 N N . TYR A 1 78 ? 18.803 6.944 -28.262 1.00 82.94 78 TYR A N 1
ATOM 551 C CA . TYR A 1 78 ? 18.724 5.485 -28.232 1.00 82.94 78 TYR A CA 1
ATOM 552 C C . TYR A 1 78 ? 20.085 4.881 -27.888 1.00 82.94 78 TYR A C 1
ATOM 554 O O . TYR A 1 78 ? 21.027 4.959 -28.683 1.00 82.94 78 TYR A O 1
ATOM 562 N N . LEU A 1 79 ? 20.168 4.237 -26.723 1.00 83.19 79 LEU A N 1
ATOM 563 C CA . LEU A 1 79 ? 21.358 3.516 -26.284 1.00 83.19 79 LEU A CA 1
ATOM 564 C C . LEU A 1 79 ? 21.027 2.066 -25.925 1.00 83.19 79 LEU A C 1
ATOM 566 O O . LEU A 1 79 ? 20.176 1.792 -25.075 1.00 83.19 79 LEU A O 1
ATOM 570 N N . HIS A 1 80 ? 21.769 1.140 -26.529 1.00 84.06 80 HIS A N 1
ATOM 571 C CA . HIS A 1 80 ? 21.781 -0.265 -26.142 1.00 84.06 80 HIS A CA 1
ATOM 572 C C . HIS A 1 80 ? 23.192 -0.675 -25.699 1.00 84.06 80 HIS A C 1
ATOM 574 O O . HIS A 1 80 ? 24.066 -0.971 -26.522 1.00 84.06 80 HIS A O 1
ATOM 580 N N . GLY A 1 81 ? 23.414 -0.717 -24.389 1.00 81.88 81 GLY A N 1
ATOM 581 C CA . GLY A 1 81 ? 24.711 -1.031 -23.798 1.00 81.88 81 GLY A CA 1
ATOM 582 C C . GLY A 1 81 ? 24.902 -0.418 -22.410 1.00 81.88 81 GLY A C 1
ATOM 583 O O . GLY A 1 81 ? 24.102 0.413 -21.979 1.00 81.88 81 GLY A O 1
ATOM 584 N N . PRO A 1 82 ? 25.946 -0.844 -21.681 1.00 85.50 82 PRO A N 1
ATOM 585 C CA . PRO A 1 82 ? 26.275 -0.268 -20.387 1.00 85.50 82 PRO A CA 1
ATOM 586 C C . PRO A 1 82 ? 26.823 1.158 -20.544 1.00 85.50 82 PRO A C 1
ATOM 588 O O . PRO A 1 82 ? 27.654 1.426 -21.417 1.00 85.50 82 PRO A O 1
ATOM 591 N N . ILE A 1 83 ? 26.402 2.062 -19.662 1.00 85.88 83 ILE A N 1
ATOM 592 C CA . ILE A 1 83 ? 27.025 3.383 -19.522 1.00 85.88 83 ILE A CA 1
ATOM 593 C C . ILE A 1 83 ? 28.191 3.262 -18.544 1.00 85.88 83 ILE A C 1
ATOM 595 O O . ILE A 1 83 ? 28.066 2.638 -17.487 1.00 85.88 83 ILE A O 1
ATOM 599 N N . GLY A 1 84 ? 29.326 3.858 -18.906 1.00 81.31 84 GLY A N 1
ATOM 600 C CA . GLY A 1 84 ? 30.529 3.865 -18.090 1.00 81.31 84 GLY A CA 1
ATOM 601 C C . GLY A 1 84 ? 30.364 4.549 -16.724 1.00 81.31 84 GLY A C 1
ATOM 602 O O . GLY A 1 84 ? 29.331 5.142 -16.416 1.00 81.31 84 GLY A O 1
ATOM 603 N N . PRO A 1 85 ? 31.383 4.431 -15.861 1.00 84.12 85 PRO A N 1
ATOM 604 C CA . PRO A 1 85 ? 31.275 4.767 -14.450 1.00 84.12 85 PRO A CA 1
ATOM 605 C C . PRO A 1 85 ? 30.946 6.214 -14.078 1.00 84.12 85 PRO A C 1
ATOM 607 O O . PRO A 1 85 ? 30.342 6.402 -13.022 1.00 84.12 85 PRO A O 1
ATOM 610 N N . TYR A 1 86 ? 31.337 7.202 -14.884 1.00 86.31 86 TYR A N 1
ATOM 611 C CA . TYR A 1 86 ? 31.156 8.619 -14.570 1.00 86.31 86 TYR A CA 1
ATOM 612 C C . TYR A 1 86 ? 30.451 9.348 -15.714 1.00 86.31 86 TYR A C 1
ATOM 614 O O . TYR A 1 86 ? 31.024 9.518 -16.793 1.00 86.31 86 TYR A O 1
ATOM 622 N N . LEU A 1 87 ? 29.229 9.819 -15.457 1.00 86.19 87 LEU A N 1
ATOM 623 C CA . LEU A 1 87 ? 28.446 10.613 -16.399 1.00 86.19 87 LEU A CA 1
ATOM 624 C C . LEU A 1 87 ? 27.927 11.898 -15.745 1.00 86.19 87 LEU A C 1
ATOM 626 O O . LEU A 1 87 ? 27.243 11.867 -14.720 1.00 86.19 87 LEU A O 1
ATOM 630 N N . GLN A 1 88 ? 28.203 13.027 -16.393 1.00 86.69 88 GLN A N 1
ATOM 631 C CA . GLN A 1 88 ? 27.615 14.324 -16.082 1.00 86.69 88 GLN A CA 1
ATOM 632 C C . GLN A 1 88 ? 26.823 14.821 -17.295 1.00 86.69 88 GLN A C 1
ATOM 634 O O . GLN A 1 88 ? 27.401 15.249 -18.291 1.00 86.69 88 GLN A O 1
ATOM 639 N N . GLY A 1 89 ? 25.496 14.759 -17.218 1.00 84.38 89 GLY A N 1
ATOM 640 C CA . GLY A 1 89 ? 24.601 15.144 -18.306 1.00 84.38 89 GLY A CA 1
ATOM 641 C C . GLY A 1 89 ? 23.312 14.318 -18.349 1.00 84.38 89 GLY A C 1
ATOM 642 O O . GLY A 1 89 ? 23.189 13.312 -17.649 1.00 84.38 89 GLY A O 1
ATOM 643 N N . PRO A 1 90 ? 22.317 14.755 -19.140 1.00 87.62 90 PRO A N 1
ATOM 644 C CA . PRO A 1 90 ? 21.064 14.030 -19.299 1.00 87.62 90 PRO A CA 1
ATOM 645 C C . PRO A 1 90 ? 21.258 12.747 -20.119 1.00 87.62 90 PRO A C 1
ATOM 647 O O . PRO A 1 90 ? 21.965 12.743 -21.129 1.00 87.62 90 PRO A O 1
ATOM 650 N N . ILE A 1 91 ? 20.578 11.672 -19.725 1.00 88.06 91 ILE A N 1
ATOM 651 C CA . ILE A 1 91 ? 20.464 10.456 -20.538 1.00 88.06 91 ILE A CA 1
ATOM 652 C C . ILE A 1 91 ? 19.237 10.577 -21.441 1.00 88.06 91 ILE A C 1
ATOM 654 O O . ILE A 1 91 ? 18.158 10.954 -20.979 1.00 88.06 91 ILE A O 1
ATOM 658 N N . GLY A 1 92 ? 19.406 10.245 -22.722 1.00 84.38 92 GLY A N 1
ATOM 659 C CA . GLY A 1 92 ? 18.341 10.255 -23.716 1.00 84.38 92 GLY A CA 1
ATOM 660 C C . GLY A 1 92 ? 17.171 9.304 -23.414 1.00 84.38 92 GLY A C 1
ATOM 661 O O . GLY A 1 92 ? 17.189 8.556 -22.434 1.00 84.38 92 GLY A O 1
ATOM 662 N N . PRO A 1 93 ? 16.103 9.343 -24.232 1.00 87.12 93 PRO A N 1
ATOM 663 C CA . PRO A 1 93 ? 14.823 8.774 -23.841 1.00 87.12 93 PRO A CA 1
ATOM 664 C C . PRO A 1 93 ? 14.747 7.256 -23.713 1.00 87.12 93 PRO A C 1
ATOM 666 O O . PRO A 1 93 ? 13.899 6.788 -22.954 1.00 87.12 93 PRO A O 1
ATOM 669 N N . TYR A 1 94 ? 15.578 6.509 -24.439 1.00 89.00 94 TYR A N 1
ATOM 670 C CA . TYR A 1 94 ? 15.527 5.050 -24.485 1.00 89.00 94 TYR A CA 1
ATOM 671 C C . TYR A 1 94 ? 16.889 4.446 -24.158 1.00 89.00 94 TYR A C 1
ATOM 673 O O . TYR A 1 94 ? 17.834 4.544 -24.945 1.00 89.00 94 TYR A O 1
ATOM 681 N N . LEU A 1 95 ? 16.964 3.777 -23.010 1.00 89.00 95 LEU A N 1
ATOM 682 C CA . LEU A 1 95 ? 18.157 3.086 -22.545 1.00 89.00 95 LEU A CA 1
ATOM 683 C C . LEU A 1 95 ? 17.849 1.627 -22.203 1.00 89.00 95 LEU A C 1
ATOM 685 O O . LEU A 1 95 ? 17.038 1.330 -21.324 1.00 89.00 95 LEU A O 1
ATOM 689 N N . HIS A 1 96 ? 18.565 0.718 -22.860 1.00 90.38 96 HIS A N 1
ATOM 690 C CA . HIS A 1 96 ? 18.621 -0.692 -22.499 1.00 90.38 96 HIS A CA 1
ATOM 691 C C . HIS A 1 96 ? 20.046 -1.061 -22.070 1.00 90.38 96 HIS A C 1
ATOM 693 O O . HIS A 1 96 ? 20.946 -1.207 -22.902 1.00 90.38 96 HIS A O 1
ATOM 699 N N . GLY A 1 97 ? 20.262 -1.202 -20.764 1.00 87.62 97 GLY A N 1
ATOM 700 C CA . GLY A 1 97 ? 21.570 -1.499 -20.188 1.00 87.62 97 GLY A CA 1
ATOM 701 C C . GLY A 1 97 ? 21.762 -0.908 -18.789 1.00 87.62 97 GLY A C 1
ATOM 702 O O . GLY A 1 97 ? 20.970 -0.076 -18.344 1.00 87.62 97 GLY A O 1
ATOM 703 N N . PRO A 1 98 ? 22.799 -1.354 -18.062 1.00 90.38 98 PRO A N 1
ATOM 704 C CA . PRO A 1 98 ? 23.114 -0.822 -16.744 1.00 90.38 98 PRO A CA 1
ATOM 705 C C . PRO A 1 98 ? 23.721 0.585 -16.840 1.00 90.38 98 PRO A C 1
ATOM 707 O O . PRO A 1 98 ? 24.528 0.868 -17.729 1.00 90.38 98 PRO A O 1
ATOM 710 N N . ILE A 1 99 ? 23.381 1.446 -15.882 1.00 91.12 99 ILE A N 1
ATOM 711 C CA . ILE A 1 99 ? 24.041 2.743 -15.691 1.00 91.12 99 ILE A CA 1
ATOM 712 C C . ILE A 1 99 ? 25.186 2.572 -14.694 1.00 91.12 99 ILE A C 1
ATOM 714 O O . ILE A 1 99 ? 25.014 1.940 -13.650 1.00 91.12 99 ILE A O 1
ATOM 718 N N . GLY A 1 100 ? 26.349 3.140 -15.014 1.00 87.25 100 GLY A N 1
ATOM 719 C CA . GLY A 1 100 ? 27.522 3.134 -14.149 1.00 87.25 100 GLY A CA 1
ATOM 720 C C . GLY A 1 100 ? 27.323 3.854 -12.805 1.00 87.25 100 GLY A C 1
ATOM 721 O O . GLY A 1 100 ? 26.268 4.432 -12.543 1.00 87.25 100 GLY A O 1
ATOM 722 N N . PRO A 1 101 ? 28.321 3.800 -11.904 1.00 88.81 101 PRO A N 1
ATOM 723 C CA . PRO A 1 101 ? 28.107 4.161 -10.510 1.00 88.81 101 PRO A CA 1
ATOM 724 C C . PRO A 1 101 ? 27.834 5.622 -10.191 1.00 88.81 101 PRO A C 1
ATOM 726 O O . PRO A 1 101 ? 27.218 5.859 -9.158 1.00 88.81 101 PRO A O 1
ATOM 729 N N . TYR A 1 102 ? 28.288 6.571 -11.007 1.00 91.19 102 TYR A N 1
ATOM 730 C CA . TYR A 1 102 ? 28.179 7.999 -10.718 1.00 91.19 102 TYR A CA 1
ATOM 731 C C . TYR A 1 102 ? 27.477 8.726 -11.861 1.00 91.19 102 TYR A C 1
ATOM 733 O O . TYR A 1 102 ? 28.052 8.914 -12.936 1.00 91.19 102 TYR A O 1
ATOM 741 N N . LEU A 1 103 ? 26.247 9.169 -11.604 1.00 91.12 103 LEU A N 1
ATOM 742 C CA . LEU A 1 103 ? 25.437 9.936 -12.541 1.00 91.12 103 LEU A CA 1
ATOM 743 C C . LEU A 1 103 ? 24.970 11.254 -11.918 1.00 91.12 103 LEU A C 1
ATOM 745 O O . LEU A 1 103 ? 24.284 11.269 -10.895 1.00 91.12 103 LEU A O 1
ATOM 749 N N . HIS A 1 104 ? 25.298 12.357 -12.585 1.00 92.69 104 HIS A N 1
ATOM 750 C CA . HIS A 1 104 ? 24.733 13.674 -12.318 1.00 92.69 104 HIS A CA 1
ATOM 751 C C . HIS A 1 104 ? 23.947 14.159 -13.543 1.00 92.69 104 HIS A C 1
ATOM 753 O O . HIS A 1 104 ? 24.531 14.605 -14.531 1.00 92.69 104 HIS A O 1
ATOM 759 N N . GLY A 1 105 ? 22.622 14.064 -13.489 1.00 89.50 105 GLY A N 1
ATOM 760 C CA . GLY A 1 105 ? 21.729 14.452 -14.577 1.00 89.50 105 GLY A CA 1
ATOM 761 C C . GLY A 1 105 ? 20.414 13.666 -14.586 1.00 89.50 105 GLY A C 1
ATOM 762 O O . GLY A 1 105 ? 20.282 12.655 -13.894 1.00 89.50 105 GLY A O 1
ATOM 763 N N . PRO A 1 106 ? 19.410 14.133 -15.348 1.00 92.31 106 PRO A N 1
ATOM 764 C CA . PRO A 1 106 ? 18.139 13.435 -15.482 1.00 92.31 106 PRO A CA 1
ATOM 765 C C . PRO A 1 106 ? 18.285 12.168 -16.336 1.00 92.31 106 PRO A C 1
ATOM 767 O O . PRO A 1 106 ? 19.003 12.159 -17.338 1.00 92.31 106 PRO A O 1
ATOM 770 N N . ILE A 1 107 ? 17.547 11.119 -15.977 1.00 93.25 107 ILE A N 1
ATOM 771 C CA . ILE A 1 107 ? 17.393 9.916 -16.803 1.00 93.25 107 ILE A CA 1
ATOM 772 C C . ILE A 1 107 ? 16.134 10.061 -17.654 1.00 93.25 107 ILE A C 1
ATOM 774 O O . ILE A 1 107 ? 15.075 10.431 -17.141 1.00 93.25 107 ILE A O 1
ATOM 778 N N . GLY A 1 108 ? 16.246 9.758 -18.946 1.00 89.81 108 GLY A N 1
ATOM 779 C CA . GLY A 1 108 ? 15.132 9.785 -19.883 1.00 89.81 108 GLY A CA 1
ATOM 780 C C . GLY A 1 108 ? 14.001 8.793 -19.563 1.00 89.81 108 GLY A C 1
ATOM 781 O O . GLY A 1 108 ? 14.079 8.019 -18.609 1.00 89.81 108 GLY A O 1
ATOM 782 N N . PRO A 1 109 ? 12.900 8.829 -20.335 1.00 90.44 109 PRO A N 1
ATOM 783 C CA . PRO A 1 109 ? 11.660 8.181 -19.940 1.00 90.44 109 PRO A CA 1
ATOM 784 C C . PRO A 1 109 ? 11.636 6.663 -19.865 1.00 90.44 109 PRO A C 1
ATOM 786 O O . PRO A 1 109 ? 10.818 6.156 -19.106 1.00 90.44 109 PRO A O 1
ATOM 789 N N . TYR A 1 110 ? 12.461 5.955 -20.631 1.00 93.00 110 TYR A N 1
ATOM 790 C CA . TYR A 1 110 ? 12.424 4.499 -20.716 1.00 93.00 110 TYR A CA 1
ATOM 791 C C . TYR A 1 110 ? 13.794 3.916 -20.395 1.00 93.00 110 TYR A C 1
ATOM 793 O O . TYR A 1 110 ? 14.728 4.015 -21.194 1.00 93.00 110 TYR A O 1
ATOM 801 N N . LEU A 1 111 ? 13.893 3.274 -19.233 1.00 93.44 111 LEU A N 1
ATOM 802 C CA . LEU A 1 111 ? 15.093 2.586 -18.781 1.00 93.44 111 LEU A CA 1
ATOM 803 C C . LEU A 1 111 ? 14.787 1.127 -18.444 1.00 93.44 111 LEU A C 1
ATOM 805 O O . LEU A 1 111 ? 13.979 0.826 -17.564 1.00 93.44 111 LEU A O 1
ATOM 809 N N . GLN A 1 112 ? 15.499 0.222 -19.104 1.00 94.06 112 GLN A N 1
ATOM 810 C CA . GLN A 1 112 ? 15.560 -1.187 -18.745 1.00 94.06 112 GLN A CA 1
ATOM 811 C C . GLN A 1 112 ? 16.991 -1.549 -18.343 1.00 94.06 112 GLN A C 1
ATOM 813 O O . GLN A 1 112 ? 17.881 -1.675 -19.185 1.00 94.06 112 GLN A O 1
ATOM 818 N N . GLY A 1 113 ? 17.212 -1.722 -17.044 1.00 91.19 113 GLY A N 1
ATOM 819 C CA . GLY A 1 113 ? 18.525 -2.012 -16.481 1.00 91.19 113 GLY A CA 1
ATOM 820 C C . GLY A 1 113 ? 18.699 -1.452 -15.069 1.00 91.19 113 GLY A C 1
ATOM 821 O O . GLY A 1 113 ? 17.898 -0.633 -14.618 1.00 91.19 113 GLY A O 1
ATOM 822 N N . PRO A 1 114 ? 19.727 -1.912 -14.338 1.00 93.94 114 PRO A N 1
ATOM 823 C CA . PRO A 1 114 ? 20.038 -1.387 -13.018 1.00 93.94 114 PRO A CA 1
ATOM 824 C C . PRO A 1 114 ? 20.648 0.018 -13.109 1.00 93.94 114 PRO A C 1
ATOM 826 O O . PRO A 1 114 ? 21.458 0.300 -13.996 1.00 93.94 114 PRO A O 1
ATOM 829 N N . ILE A 1 115 ? 20.307 0.875 -12.150 1.00 94.81 115 ILE A N 1
ATOM 830 C CA . ILE A 1 115 ? 20.968 2.169 -11.948 1.00 94.81 115 ILE A CA 1
ATOM 831 C C . ILE A 1 115 ? 22.090 1.991 -10.930 1.00 94.81 115 ILE A C 1
ATOM 833 O O . ILE A 1 115 ? 21.889 1.377 -9.880 1.00 94.81 115 ILE A O 1
ATOM 837 N N . GLY A 1 116 ? 23.266 2.534 -11.236 1.00 91.00 116 GLY A N 1
ATOM 838 C CA . GLY A 1 116 ? 24.421 2.481 -10.355 1.00 91.00 116 GLY A CA 1
ATOM 839 C C . GLY A 1 116 ? 24.237 3.221 -9.019 1.00 91.00 116 GLY A C 1
ATOM 840 O O . GLY A 1 116 ? 23.216 3.867 -8.780 1.00 91.00 116 GLY A O 1
ATOM 841 N N . PRO A 1 117 ? 25.216 3.103 -8.104 1.00 91.38 117 PRO A N 1
ATOM 842 C CA . PRO A 1 117 ? 25.044 3.544 -6.728 1.00 91.38 117 PRO A CA 1
ATOM 843 C C . PRO A 1 117 ? 24.742 5.007 -6.429 1.00 91.38 117 PRO A C 1
ATOM 845 O O . PRO A 1 117 ? 24.096 5.245 -5.415 1.00 91.38 117 PRO A O 1
ATOM 848 N N . TYR A 1 118 ? 25.217 5.959 -7.225 1.00 94.12 118 TYR A N 1
ATOM 849 C CA . TYR A 1 118 ? 25.120 7.387 -6.931 1.00 94.12 118 TYR A CA 1
ATOM 850 C C . TYR A 1 118 ? 24.437 8.115 -8.083 1.00 94.12 118 TYR A C 1
ATOM 852 O O . TYR A 1 118 ? 25.026 8.302 -9.148 1.00 94.12 118 TYR A O 1
ATOM 860 N N . LEU A 1 119 ? 23.206 8.560 -7.844 1.00 94.50 119 LEU A N 1
ATOM 861 C CA . LEU A 1 119 ? 22.413 9.326 -8.795 1.00 94.50 119 LEU A CA 1
ATOM 862 C C . LEU A 1 119 ? 21.956 10.653 -8.184 1.00 94.50 119 LEU A C 1
ATOM 864 O O . LEU A 1 119 ? 21.279 10.688 -7.156 1.00 94.50 119 LEU A O 1
ATOM 868 N N . GLN A 1 120 ? 22.286 11.744 -8.866 1.00 94.94 120 GLN A N 1
ATOM 869 C CA . GLN A 1 120 ? 21.733 13.073 -8.630 1.00 94.94 120 GLN A CA 1
ATOM 870 C C . GLN A 1 120 ? 20.943 13.517 -9.860 1.00 94.94 120 GLN A C 1
ATOM 872 O O . GLN A 1 120 ? 21.525 13.875 -10.883 1.00 94.94 120 GLN A O 1
ATOM 877 N N . GLY A 1 121 ? 19.619 13.497 -9.766 1.00 92.12 121 GLY A N 1
ATOM 878 C CA . GLY A 1 121 ? 18.724 13.872 -10.853 1.00 92.12 121 GLY A CA 1
ATOM 879 C C . GLY A 1 1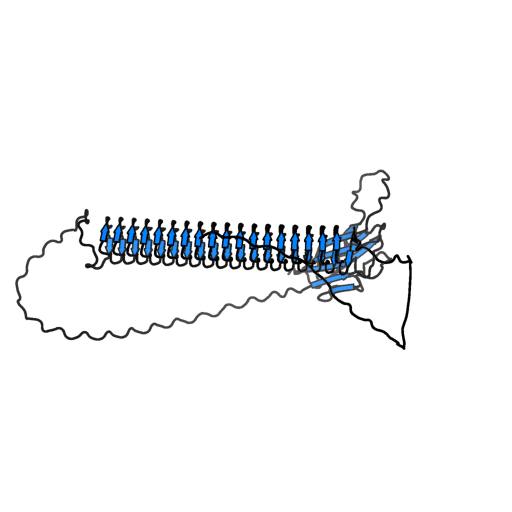21 ? 17.406 13.096 -10.832 1.00 92.12 121 GLY A C 1
ATOM 880 O O . GLY A 1 121 ? 17.278 12.093 -10.129 1.00 92.12 121 GLY A O 1
ATOM 881 N N . PRO A 1 122 ? 16.396 13.567 -11.582 1.00 95.12 122 PRO A N 1
ATOM 882 C CA . PRO A 1 122 ? 15.127 12.866 -11.708 1.00 95.12 122 PRO A CA 1
ATOM 883 C C . PRO A 1 122 ? 15.270 11.603 -12.567 1.00 95.12 122 PRO A C 1
ATOM 885 O O . PRO A 1 122 ? 15.988 11.597 -13.570 1.00 95.12 122 PRO A O 1
ATOM 888 N N . ILE A 1 123 ? 14.530 10.555 -12.210 1.00 95.62 123 ILE A N 1
ATOM 889 C CA . ILE A 1 123 ? 14.365 9.356 -13.038 1.00 95.62 123 ILE A CA 1
ATOM 890 C C . ILE A 1 123 ? 13.090 9.500 -13.863 1.00 95.62 123 ILE A C 1
ATOM 892 O O . ILE A 1 123 ? 12.038 9.862 -13.330 1.00 95.62 123 ILE A O 1
ATOM 896 N N . GLY A 1 124 ? 13.181 9.209 -15.159 1.00 91.88 124 GLY A N 1
ATOM 897 C CA . GLY A 1 124 ? 12.054 9.271 -16.077 1.00 91.88 124 GLY A CA 1
ATOM 898 C C . GLY A 1 124 ? 10.923 8.272 -15.776 1.00 91.88 124 GLY A C 1
ATOM 899 O O . GLY A 1 124 ? 11.017 7.459 -14.856 1.00 91.88 124 GLY A O 1
ATOM 900 N N . PRO A 1 125 ? 9.809 8.350 -16.527 1.00 92.44 125 PRO A N 1
ATOM 901 C CA . PRO A 1 125 ? 8.584 7.655 -16.160 1.00 92.44 125 PRO A CA 1
ATOM 902 C C . PRO A 1 125 ? 8.578 6.134 -16.059 1.00 92.44 125 PRO A C 1
ATOM 904 O O . PRO A 1 125 ? 7.793 5.633 -15.262 1.00 92.44 125 PRO A O 1
ATOM 907 N N . TYR A 1 126 ? 9.368 5.417 -16.850 1.00 95.12 126 TYR A N 1
ATOM 908 C CA . TYR A 1 126 ? 9.320 3.961 -16.947 1.00 95.12 126 TYR A CA 1
ATOM 909 C C . TYR A 1 126 ? 10.692 3.370 -16.644 1.00 95.12 126 TYR A C 1
ATOM 911 O O . TYR A 1 126 ? 11.613 3.452 -17.459 1.00 95.12 126 TYR A O 1
ATOM 919 N N . LEU A 1 127 ? 10.806 2.738 -15.480 1.00 95.50 127 LEU A N 1
ATOM 920 C CA . LEU A 1 127 ? 12.013 2.056 -15.039 1.00 95.50 127 LEU A CA 1
ATOM 921 C C . LEU A 1 127 ? 11.719 0.588 -14.729 1.00 95.50 127 LEU A C 1
ATOM 923 O O . LEU A 1 127 ? 10.912 0.263 -13.857 1.00 95.50 127 LEU A O 1
ATOM 927 N N . HIS A 1 128 ? 12.436 -0.299 -15.411 1.00 96.00 128 HIS A N 1
ATOM 928 C CA . HIS A 1 128 ? 12.488 -1.718 -15.096 1.00 96.00 128 HIS A CA 1
ATOM 929 C C . HIS A 1 128 ? 13.911 -2.112 -14.678 1.00 96.00 128 HIS A C 1
ATOM 931 O O . HIS A 1 128 ? 14.784 -2.357 -15.516 1.00 96.00 128 HIS A O 1
ATOM 937 N N . GLY A 1 129 ? 14.142 -2.193 -13.371 1.00 93.38 129 GLY A N 1
ATOM 938 C CA . GLY A 1 129 ? 15.439 -2.524 -12.791 1.00 93.38 129 GLY A CA 1
ATOM 939 C C . GLY A 1 129 ? 15.615 -1.971 -11.374 1.00 93.38 129 GLY A C 1
ATOM 940 O O . GLY A 1 129 ? 14.825 -1.139 -10.927 1.00 93.38 129 GLY A O 1
ATOM 941 N N . PRO A 1 130 ? 16.633 -2.447 -10.639 1.00 95.56 130 PRO A N 1
ATOM 942 C CA . PRO A 1 130 ? 16.942 -1.937 -9.311 1.00 95.56 130 PRO A CA 1
ATOM 943 C C . PRO A 1 130 ? 17.578 -0.542 -9.381 1.00 95.56 130 PRO A C 1
ATOM 945 O O . PRO A 1 130 ? 18.382 -0.256 -10.273 1.00 95.56 130 PRO A O 1
ATOM 948 N N . ILE A 1 131 ? 17.270 0.301 -8.396 1.00 96.25 131 ILE A N 1
ATOM 949 C CA . ILE A 1 131 ? 17.946 1.585 -8.181 1.00 96.25 131 ILE A CA 1
ATOM 950 C C . ILE A 1 131 ? 19.048 1.396 -7.142 1.00 96.25 131 ILE A C 1
ATOM 952 O O . ILE A 1 131 ? 18.819 0.789 -6.094 1.00 96.25 131 ILE A O 1
ATOM 956 N N . GLY A 1 132 ? 20.238 1.923 -7.427 1.00 92.69 132 GLY A N 1
ATOM 957 C CA . GLY A 1 132 ? 21.380 1.871 -6.525 1.00 92.69 132 GLY A CA 1
ATOM 958 C C . GLY A 1 132 ? 21.184 2.629 -5.200 1.00 92.69 132 GLY A C 1
ATOM 959 O O . GLY A 1 132 ? 20.146 3.250 -4.967 1.00 92.69 132 GLY A O 1
ATOM 960 N N . PRO A 1 133 ? 22.169 2.554 -4.286 1.00 92.69 133 PRO A N 1
ATOM 961 C CA . PRO A 1 133 ? 21.968 2.980 -2.908 1.00 92.69 133 PRO A CA 1
ATOM 962 C C . PRO A 1 133 ? 21.688 4.448 -2.622 1.00 92.69 133 PRO A C 1
ATOM 964 O O . PRO A 1 133 ? 21.046 4.700 -1.611 1.00 92.69 133 PRO A O 1
ATOM 967 N N . TYR A 1 134 ? 22.171 5.388 -3.425 1.00 95.31 134 TYR A N 1
ATOM 968 C CA . TYR A 1 134 ? 22.097 6.819 -3.140 1.00 95.31 134 TYR A CA 1
ATOM 969 C C . TYR A 1 134 ? 21.421 7.551 -4.294 1.00 95.31 134 TYR A C 1
ATOM 971 O O . TYR A 1 134 ? 22.018 7.743 -5.354 1.00 95.31 134 TYR A O 1
ATOM 979 N N . LEU A 1 135 ? 20.189 7.998 -4.065 1.00 95.56 135 LEU A N 1
ATOM 980 C CA . LEU A 1 135 ? 19.405 8.762 -5.025 1.00 95.56 135 LEU A CA 1
ATOM 981 C C . LEU A 1 135 ? 18.960 10.101 -4.428 1.00 95.56 135 LEU A C 1
ATOM 983 O O . LEU A 1 135 ? 18.290 10.153 -3.396 1.00 95.56 135 LEU A O 1
ATOM 987 N N . GLN A 1 136 ? 19.298 11.183 -5.123 1.00 96.12 136 GLN A N 1
ATOM 988 C CA . GLN A 1 136 ? 18.768 12.524 -4.893 1.00 96.12 136 GLN A CA 1
ATOM 989 C C . GLN A 1 136 ? 17.965 12.967 -6.115 1.00 96.12 136 GLN A C 1
ATOM 991 O O . GLN A 1 136 ? 18.535 13.349 -7.137 1.00 96.12 136 GLN A O 1
ATOM 996 N N . GLY A 1 137 ? 16.641 12.925 -6.011 1.00 93.62 137 GLY A N 1
ATOM 997 C CA . GLY A 1 137 ? 15.734 13.306 -7.086 1.00 93.62 137 GLY A CA 1
ATOM 998 C C . GLY A 1 137 ? 14.414 12.533 -7.056 1.00 93.62 137 GLY A C 1
ATOM 999 O O . GLY A 1 137 ? 14.289 11.532 -6.350 1.00 93.62 137 GLY A O 1
ATOM 1000 N N . PRO A 1 138 ? 13.400 13.003 -7.802 1.00 96.12 138 PRO A N 1
ATOM 1001 C CA . PRO A 1 138 ? 12.129 12.304 -7.923 1.00 96.12 138 PRO A CA 1
ATOM 1002 C C . PRO A 1 138 ? 12.263 11.044 -8.790 1.00 96.12 138 PRO A C 1
ATOM 1004 O O . PRO A 1 138 ? 12.983 11.039 -9.792 1.00 96.12 138 PRO A O 1
ATOM 1007 N N . ILE A 1 139 ? 11.510 10.002 -8.442 1.00 96.69 139 ILE A N 1
ATOM 1008 C CA . ILE A 1 139 ? 11.334 8.807 -9.275 1.00 96.69 139 ILE A CA 1
ATOM 1009 C C . ILE A 1 139 ? 10.044 8.953 -10.078 1.00 96.69 139 ILE A C 1
ATOM 1011 O O . ILE A 1 139 ? 9.002 9.312 -9.525 1.00 96.69 139 ILE A O 1
ATOM 1015 N N . GLY A 1 140 ? 10.110 8.667 -11.378 1.00 93.00 140 GLY A N 1
ATOM 1016 C CA . GLY A 1 140 ? 8.964 8.704 -12.275 1.00 93.00 140 GLY A CA 1
ATOM 1017 C C . GLY A 1 140 ? 7.853 7.693 -11.941 1.00 93.00 140 GLY A C 1
ATOM 1018 O O . GLY A 1 140 ? 7.968 6.907 -11.000 1.00 93.00 140 GLY A O 1
ATOM 1019 N N . PRO A 1 141 ? 6.731 7.727 -12.685 1.00 93.25 141 PRO A N 1
ATOM 1020 C CA . PRO A 1 141 ? 5.514 7.046 -12.268 1.00 93.25 141 PRO A CA 1
ATOM 1021 C C . PRO A 1 141 ? 5.513 5.528 -12.227 1.00 93.25 141 PRO A C 1
ATOM 1023 O O . PRO A 1 141 ? 4.736 4.999 -11.445 1.00 93.25 141 PRO A O 1
ATOM 1026 N N . TYR A 1 142 ? 6.298 4.839 -13.048 1.00 95.88 142 TYR A N 1
ATOM 1027 C CA . TYR A 1 142 ? 6.251 3.387 -13.181 1.00 95.88 142 TYR A CA 1
ATOM 1028 C C . TYR A 1 142 ? 7.622 2.793 -12.883 1.00 95.88 142 TYR A C 1
ATOM 1030 O O . TYR A 1 142 ? 8.541 2.875 -13.700 1.00 95.88 142 TYR A O 1
ATOM 1038 N N . LEU A 1 143 ? 7.738 2.162 -11.719 1.00 96.12 143 LEU A N 1
ATOM 1039 C CA . LEU A 1 143 ? 8.944 1.474 -11.285 1.00 96.12 143 LEU A CA 1
ATOM 1040 C C . LEU A 1 143 ? 8.648 0.005 -10.992 1.00 96.12 143 LEU A C 1
ATOM 1042 O O . LEU A 1 143 ? 7.837 -0.329 -10.127 1.00 96.12 143 LEU A O 1
ATOM 1046 N N . HIS A 1 144 ? 9.365 -0.871 -11.688 1.00 96.62 144 HIS A N 1
ATOM 1047 C CA . HIS A 1 144 ? 9.437 -2.290 -11.383 1.00 96.62 144 HIS A CA 1
ATOM 1048 C C . HIS A 1 144 ? 10.865 -2.653 -10.956 1.00 96.62 144 HIS A C 1
ATOM 1050 O O . HIS A 1 144 ? 11.762 -2.802 -11.791 1.00 96.62 144 HIS A O 1
ATOM 1056 N N . GLY A 1 145 ? 11.080 -2.787 -9.649 1.00 94.19 145 GLY A N 1
ATOM 1057 C CA . GLY A 1 145 ? 12.382 -3.089 -9.064 1.00 94.19 145 GLY A CA 1
ATOM 1058 C C . GLY A 1 145 ? 12.552 -2.527 -7.649 1.00 94.19 145 GLY A C 1
ATOM 1059 O O . GLY A 1 145 ? 11.770 -1.683 -7.211 1.00 94.19 145 GLY A O 1
ATOM 1060 N N . PRO A 1 146 ? 13.564 -3.004 -6.904 1.00 96.25 146 PRO A N 1
ATOM 1061 C CA . PRO A 1 146 ? 13.869 -2.491 -5.575 1.00 96.25 146 PRO A CA 1
ATOM 1062 C C . PRO A 1 146 ? 14.511 -1.099 -5.641 1.00 96.25 146 PRO A C 1
ATOM 1064 O O . PRO A 1 146 ? 15.315 -0.814 -6.533 1.00 96.25 146 PRO A O 1
ATOM 1067 N N . ILE A 1 147 ? 14.210 -0.261 -4.651 1.00 96.94 147 ILE A N 1
ATOM 1068 C CA . ILE A 1 147 ? 14.888 1.022 -4.433 1.00 96.94 147 ILE A CA 1
ATOM 1069 C C . ILE A 1 147 ? 15.975 0.834 -3.378 1.00 96.94 147 ILE A C 1
ATOM 1071 O O . ILE A 1 147 ? 15.729 0.241 -2.326 1.00 96.94 147 ILE A O 1
ATOM 1075 N N . GLY A 1 148 ? 17.173 1.347 -3.652 1.00 93.31 148 GLY A N 1
ATOM 1076 C CA . GLY A 1 148 ? 18.302 1.284 -2.736 1.00 93.31 148 GLY A CA 1
ATOM 1077 C C . GLY A 1 148 ? 18.105 2.055 -1.418 1.00 93.31 148 GLY A C 1
ATOM 1078 O O . GLY A 1 148 ? 17.080 2.704 -1.204 1.00 93.31 148 GLY A O 1
ATOM 1079 N N . PRO A 1 149 ? 19.075 1.963 -0.490 1.00 93.19 149 PRO A N 1
ATOM 1080 C CA . PRO A 1 149 ? 18.870 2.404 0.883 1.00 93.19 149 PRO A CA 1
ATOM 1081 C C . PRO A 1 149 ? 18.630 3.879 1.165 1.00 93.19 149 PRO A C 1
ATOM 1083 O O . PRO A 1 149 ? 18.009 4.150 2.182 1.00 93.19 149 PRO A O 1
ATOM 1086 N N . TYR A 1 150 ? 19.123 4.810 0.357 1.00 95.81 150 TYR A N 1
ATOM 1087 C CA . TYR A 1 150 ? 19.081 6.242 0.646 1.00 95.81 150 TYR A CA 1
ATOM 1088 C C . TYR A 1 150 ? 18.417 6.991 -0.504 1.00 95.81 150 TYR A C 1
ATOM 1090 O O . TYR A 1 150 ? 19.023 7.201 -1.555 1.00 95.81 150 TYR A O 1
ATOM 1098 N N . LEU A 1 151 ? 17.183 7.435 -0.280 1.00 95.94 151 LEU A N 1
ATOM 1099 C CA . LEU A 1 151 ? 16.405 8.206 -1.240 1.00 95.94 151 LEU A CA 1
ATOM 1100 C C . LEU A 1 151 ? 15.975 9.551 -0.647 1.00 95.94 151 LEU A C 1
ATOM 1102 O O . LEU A 1 151 ? 15.315 9.617 0.390 1.00 95.94 151 LEU A O 1
ATOM 1106 N N . GLN A 1 152 ? 16.320 10.626 -1.350 1.00 96.44 152 GLN A N 1
ATOM 1107 C CA . GLN A 1 152 ? 15.810 11.975 -1.123 1.00 96.44 152 GLN A CA 1
ATOM 1108 C C . GLN A 1 152 ? 14.995 12.415 -2.340 1.00 96.44 152 GLN A C 1
ATOM 1110 O O . GLN A 1 152 ? 15.559 12.788 -3.369 1.00 96.44 152 GLN A O 1
ATOM 1115 N N . GLY A 1 153 ? 13.671 12.380 -2.225 1.00 94.12 153 GLY A N 1
ATOM 1116 C CA . GLY A 1 153 ? 12.757 12.755 -3.298 1.00 94.12 153 GLY A CA 1
ATOM 1117 C C . GLY A 1 153 ? 11.443 11.972 -3.269 1.00 94.12 153 GLY A C 1
ATOM 1118 O O . GLY A 1 153 ? 11.327 10.970 -2.564 1.00 94.12 153 GLY A O 1
ATOM 1119 N N . PRO A 1 154 ? 10.425 12.435 -4.013 1.00 96.56 154 PRO A N 1
ATOM 1120 C CA . PRO A 1 154 ? 9.153 11.735 -4.125 1.00 96.56 154 PRO A CA 1
ATOM 1121 C C . PRO A 1 154 ? 9.279 10.473 -4.990 1.00 96.56 154 PRO A C 1
ATOM 1123 O O . PRO A 1 154 ? 9.986 10.467 -6.001 1.00 96.56 154 PRO A O 1
ATOM 1126 N N . ILE A 1 155 ? 8.535 9.429 -4.628 1.00 97.19 155 ILE A N 1
ATOM 1127 C CA . ILE A 1 155 ? 8.351 8.230 -5.454 1.00 97.19 155 ILE A CA 1
ATOM 1128 C C . ILE A 1 155 ? 7.052 8.371 -6.244 1.00 97.19 155 ILE A C 1
ATOM 1130 O O . ILE A 1 155 ? 6.014 8.728 -5.683 1.00 97.19 155 ILE A O 1
ATOM 1134 N N . GLY A 1 156 ? 7.109 8.083 -7.543 1.00 93.62 156 GLY A N 1
ATOM 1135 C CA . GLY A 1 156 ? 5.959 8.147 -8.430 1.00 93.62 156 GLY A CA 1
ATOM 1136 C C . GLY A 1 156 ? 4.838 7.141 -8.110 1.00 93.62 156 GLY A C 1
ATOM 1137 O O . GLY A 1 156 ? 4.956 6.320 -7.200 1.00 93.62 156 GLY A O 1
ATOM 1138 N N . PRO A 1 157 ? 3.706 7.226 -8.834 1.00 93.38 157 PRO A N 1
ATOM 1139 C CA . PRO A 1 157 ? 2.492 6.511 -8.464 1.00 93.38 157 PRO A CA 1
ATOM 1140 C C . PRO A 1 157 ? 2.491 4.989 -8.409 1.00 93.38 157 PRO A C 1
ATOM 1142 O O . PRO A 1 157 ? 1.716 4.468 -7.620 1.00 93.38 157 PRO A O 1
ATOM 1145 N N . TYR A 1 158 ? 3.261 4.291 -9.235 1.00 96.38 158 TYR A N 1
ATOM 1146 C CA . TYR A 1 158 ? 3.191 2.841 -9.386 1.00 96.38 158 TYR A CA 1
ATOM 1147 C C . TYR A 1 158 ? 4.557 2.224 -9.113 1.00 96.38 158 TYR A C 1
ATOM 1149 O O . TYR A 1 158 ? 5.467 2.300 -9.941 1.00 96.38 158 TYR A O 1
ATOM 1157 N N . LEU A 1 159 ? 4.680 1.584 -7.954 1.00 96.31 159 LEU A N 1
ATOM 1158 C CA . LEU A 1 159 ? 5.888 0.893 -7.533 1.00 96.31 159 LEU A CA 1
ATOM 1159 C C . LEU A 1 159 ? 5.592 -0.576 -7.235 1.00 96.31 159 LEU A C 1
ATOM 1161 O O . LEU A 1 159 ? 4.796 -0.906 -6.354 1.00 96.31 159 LEU A O 1
ATOM 1165 N N . HIS A 1 160 ? 6.292 -1.452 -7.947 1.00 96.94 160 HIS A N 1
ATOM 1166 C CA . HIS A 1 160 ? 6.389 -2.871 -7.640 1.00 96.94 160 HIS A CA 1
ATOM 1167 C C . HIS A 1 160 ? 7.821 -3.202 -7.205 1.00 96.94 160 HIS A C 1
ATOM 1169 O O . HIS A 1 160 ? 8.730 -3.302 -8.034 1.00 96.94 160 HIS A O 1
ATOM 1175 N N . GLY A 1 161 ? 8.027 -3.348 -5.898 1.00 94.62 161 GLY A N 1
ATOM 1176 C CA . GLY A 1 161 ? 9.330 -3.634 -5.309 1.00 94.62 161 GLY A CA 1
ATOM 1177 C C . GLY A 1 161 ? 9.494 -3.072 -3.893 1.00 94.62 161 GLY A C 1
ATOM 1178 O O . GLY A 1 161 ? 8.714 -2.225 -3.456 1.00 94.62 161 GLY A O 1
ATOM 1179 N N . PRO A 1 162 ? 10.504 -3.549 -3.147 1.00 96.56 162 PRO A N 1
ATOM 1180 C CA . PRO A 1 162 ? 10.810 -3.036 -1.819 1.00 96.56 162 PRO A CA 1
ATOM 1181 C C . PRO A 1 162 ? 11.451 -1.643 -1.885 1.00 96.56 162 PRO A C 1
ATOM 1183 O O . PRO A 1 162 ? 12.260 -1.359 -2.773 1.00 96.56 162 PRO A O 1
ATOM 1186 N N . ILE A 1 163 ? 11.145 -0.802 -0.897 1.00 97.31 163 ILE A N 1
ATOM 1187 C CA . ILE A 1 163 ? 11.818 0.483 -0.676 1.00 97.31 163 ILE A CA 1
ATOM 1188 C C . ILE A 1 163 ? 12.899 0.299 0.386 1.00 97.31 163 ILE A C 1
ATOM 1190 O O . ILE A 1 163 ? 12.647 -0.285 1.442 1.00 97.31 163 ILE A O 1
ATOM 1194 N N . GLY A 1 164 ? 14.098 0.808 0.112 1.00 93.88 164 GLY A N 1
ATOM 1195 C CA . GLY A 1 164 ? 15.228 0.736 1.024 1.00 93.88 164 GLY A CA 1
ATOM 1196 C C . GLY A 1 164 ? 15.041 1.498 2.350 1.00 93.88 164 GLY A C 1
ATOM 1197 O O . GLY A 1 164 ? 14.029 2.167 2.567 1.00 93.88 164 GLY A O 1
ATOM 1198 N N . PRO A 1 165 ? 16.009 1.376 3.277 1.00 93.56 165 PRO A N 1
ATOM 1199 C CA . PRO A 1 165 ? 15.835 1.839 4.647 1.00 93.56 165 PRO A CA 1
ATOM 1200 C C . PRO A 1 165 ? 15.579 3.314 4.927 1.00 93.56 165 PRO A C 1
ATOM 1202 O O . PRO A 1 165 ? 14.929 3.580 5.928 1.00 93.56 165 PRO A O 1
ATOM 1205 N N . TYR A 1 166 ? 16.102 4.247 4.143 1.00 96.38 166 TYR A N 1
ATOM 1206 C CA . TYR A 1 166 ? 16.068 5.678 4.436 1.00 96.38 166 TYR A CA 1
ATOM 1207 C C . TYR A 1 166 ? 15.413 6.430 3.284 1.00 96.38 166 TYR A C 1
ATOM 1209 O O . TYR A 1 166 ? 16.020 6.634 2.232 1.00 96.38 166 TYR A O 1
ATOM 1217 N N . LEU A 1 167 ? 14.183 6.882 3.509 1.00 96.25 167 LEU A N 1
ATOM 1218 C CA . LEU A 1 167 ? 13.413 7.657 2.547 1.00 96.25 167 LEU A CA 1
ATOM 1219 C C . LEU A 1 167 ? 12.987 8.995 3.150 1.00 96.25 167 LEU A C 1
ATOM 1221 O O . LEU A 1 167 ? 12.301 9.051 4.171 1.00 96.25 167 LEU A O 1
ATOM 1225 N N . HIS A 1 168 ? 13.361 10.073 2.470 1.00 97.06 168 HIS A N 1
ATOM 1226 C CA . HIS A 1 168 ? 12.846 11.413 2.705 1.00 97.06 168 HIS A CA 1
ATOM 1227 C C . HIS A 1 168 ? 12.054 11.878 1.478 1.00 97.06 168 HIS A C 1
ATOM 1229 O O . HIS A 1 168 ? 12.634 12.286 0.468 1.00 97.06 168 HIS A O 1
ATOM 1235 N N . GLY A 1 169 ? 10.728 11.804 1.558 1.00 94.75 169 GLY A N 1
ATOM 1236 C CA . GLY A 1 169 ? 9.818 12.173 0.479 1.00 94.75 169 GLY A CA 1
ATOM 1237 C C . GLY A 1 169 ? 8.493 11.403 0.518 1.00 94.75 169 GLY A C 1
ATOM 1238 O O . GLY A 1 169 ? 8.374 10.398 1.220 1.00 94.75 169 GLY A O 1
ATOM 1239 N N . PRO A 1 170 ? 7.471 11.876 -0.215 1.00 96.75 170 PRO A N 1
ATOM 1240 C CA . PRO A 1 170 ? 6.192 11.185 -0.318 1.00 96.75 170 PRO A CA 1
ATOM 1241 C C . PRO A 1 170 ? 6.298 9.924 -1.188 1.00 96.75 170 PRO A C 1
ATOM 1243 O O . PRO A 1 170 ? 7.014 9.908 -2.192 1.00 96.75 170 PRO A O 1
ATOM 1246 N N . ILE A 1 171 ? 5.526 8.895 -0.839 1.00 97.44 171 ILE A N 1
ATOM 1247 C CA . ILE A 1 171 ? 5.335 7.694 -1.662 1.00 97.44 171 ILE A CA 1
ATOM 1248 C C . ILE A 1 171 ? 4.028 7.830 -2.441 1.00 97.44 171 ILE A C 1
ATOM 1250 O O . ILE A 1 171 ? 2.994 8.187 -1.870 1.00 97.44 171 ILE A O 1
ATOM 1254 N N . GLY A 1 172 ? 4.071 7.537 -3.740 1.00 94.38 172 GLY A N 1
ATOM 1255 C CA . GLY A 1 172 ? 2.913 7.591 -4.620 1.00 94.38 172 GLY A CA 1
ATOM 1256 C C . GLY A 1 172 ? 1.795 6.587 -4.284 1.00 94.38 172 GLY A C 1
ATOM 1257 O O . GLY A 1 172 ? 1.914 5.784 -3.358 1.00 94.38 172 GLY A O 1
ATOM 1258 N N . PRO A 1 173 ? 0.664 6.649 -5.012 1.00 93.75 173 PRO A N 1
ATOM 1259 C CA . PRO A 1 173 ? -0.548 5.941 -4.621 1.00 93.75 173 PRO A CA 1
ATOM 1260 C C . PRO A 1 173 ? -0.543 4.420 -4.586 1.00 93.75 173 PRO A C 1
ATOM 1262 O O . PRO A 1 173 ? -1.315 3.888 -3.802 1.00 93.75 173 PRO A O 1
ATOM 1265 N N . TYR A 1 174 ? 0.230 3.734 -5.418 1.00 96.38 174 TYR A N 1
ATOM 1266 C CA . TYR A 1 174 ? 0.163 2.284 -5.580 1.00 96.38 174 TYR A CA 1
ATOM 1267 C C . TYR A 1 174 ? 1.529 1.666 -5.308 1.00 96.38 174 TYR A C 1
ATOM 1269 O O . TYR A 1 174 ? 2.438 1.744 -6.137 1.00 96.38 174 TYR A O 1
ATOM 1277 N N . LEU A 1 175 ? 1.651 1.021 -4.152 1.00 96.38 175 LEU A N 1
ATOM 1278 C CA . LEU A 1 175 ? 2.862 0.332 -3.733 1.00 96.38 175 LEU A CA 1
ATOM 1279 C C . LEU A 1 175 ? 2.571 -1.139 -3.434 1.00 96.38 175 LEU A C 1
ATOM 1281 O O . LEU A 1 175 ? 1.751 -1.474 -2.578 1.00 96.38 175 LEU A O 1
ATOM 1285 N N . GLN A 1 176 ? 3.299 -2.011 -4.123 1.00 96.81 176 GLN A N 1
ATOM 1286 C CA . GLN A 1 176 ? 3.391 -3.435 -3.828 1.00 96.81 176 GLN A CA 1
ATOM 1287 C C . GLN A 1 176 ? 4.818 -3.757 -3.385 1.00 96.81 176 GLN A C 1
ATOM 1289 O O . GLN A 1 176 ? 5.736 -3.825 -4.204 1.00 96.81 176 GLN A O 1
ATOM 1294 N N . GLY A 1 177 ? 5.007 -3.939 -2.081 1.00 94.56 177 GLY A N 1
ATOM 1295 C CA . GLY A 1 177 ? 6.308 -4.225 -1.489 1.00 94.56 177 GLY A CA 1
ATOM 1296 C C . GLY A 1 177 ? 6.471 -3.650 -0.080 1.00 94.56 177 GLY A C 1
ATOM 1297 O O . GLY A 1 177 ? 5.684 -2.808 0.353 1.00 94.56 177 GLY A O 1
ATOM 1298 N N . PRO A 1 178 ? 7.487 -4.116 0.665 1.00 96.88 178 PRO A N 1
ATOM 1299 C CA . PRO A 1 178 ? 7.794 -3.592 1.988 1.00 96.88 178 PRO A CA 1
ATOM 1300 C C . PRO A 1 178 ? 8.429 -2.196 1.911 1.00 96.88 178 PRO A C 1
ATOM 1302 O O . PRO A 1 178 ? 9.227 -1.911 1.013 1.00 96.88 178 PRO A O 1
ATOM 1305 N N . ILE A 1 179 ? 8.131 -1.357 2.902 1.00 97.50 179 ILE A N 1
ATOM 1306 C CA . ILE A 1 179 ? 8.806 -0.073 3.122 1.00 97.50 179 ILE A CA 1
ATOM 1307 C C . ILE A 1 179 ? 9.878 -0.256 4.194 1.00 97.50 179 ILE A C 1
ATOM 1309 O O . ILE A 1 179 ? 9.614 -0.835 5.250 1.00 97.50 179 ILE A O 1
ATOM 1313 N N . GLY A 1 180 ? 11.082 0.247 3.928 1.00 94.31 180 GLY A N 1
ATOM 1314 C CA . GLY A 1 180 ? 12.205 0.179 4.851 1.00 94.31 180 GLY A CA 1
ATOM 1315 C C . GLY A 1 180 ? 12.010 0.951 6.169 1.00 94.31 180 GLY A C 1
ATOM 1316 O O . GLY A 1 180 ? 10.988 1.604 6.383 1.00 94.31 180 GLY A O 1
ATOM 1317 N N . PRO A 1 181 ? 12.981 0.854 7.097 1.00 94.06 181 PRO A N 1
ATOM 1318 C CA . PRO A 1 181 ? 12.790 1.309 8.467 1.00 94.06 181 PRO A CA 1
ATOM 1319 C C . PRO A 1 181 ? 12.552 2.787 8.739 1.00 94.06 181 PRO A C 1
ATOM 1321 O O . PRO A 1 181 ? 11.907 3.066 9.739 1.00 94.06 181 PRO A O 1
ATOM 1324 N N . TYR A 1 182 ? 13.082 3.709 7.946 1.00 96.56 182 TYR A N 1
ATOM 1325 C CA . TYR A 1 182 ? 13.071 5.141 8.235 1.00 96.56 182 TYR A CA 1
ATOM 1326 C C . TYR A 1 182 ? 12.418 5.902 7.086 1.00 96.56 182 TYR A C 1
ATOM 1328 O O . TYR A 1 182 ? 13.029 6.111 6.036 1.00 96.56 182 TYR A O 1
ATOM 1336 N N . LEU A 1 183 ? 11.186 6.350 7.309 1.00 96.38 183 LEU A N 1
ATOM 1337 C CA . LEU A 1 183 ? 10.415 7.122 6.345 1.00 96.38 183 LEU A CA 1
ATOM 1338 C C . LEU A 1 183 ? 9.989 8.468 6.934 1.00 96.38 183 LEU A C 1
ATOM 1340 O O . LEU A 1 183 ? 9.319 8.536 7.966 1.00 96.38 183 LEU A O 1
ATOM 1344 N N . GLN A 1 184 ? 10.342 9.537 6.229 1.00 97.12 184 GLN A N 1
ATOM 1345 C CA . GLN A 1 184 ? 9.825 10.883 6.440 1.00 97.12 184 GLN A CA 1
ATOM 1346 C C . GLN A 1 184 ? 9.020 11.314 5.216 1.00 97.12 184 GLN A C 1
ATOM 1348 O O . GLN A 1 184 ? 9.587 11.669 4.182 1.00 97.12 184 GLN A O 1
ATOM 1353 N N . GLY A 1 185 ? 7.697 11.291 5.334 1.00 95.06 185 GLY A N 1
ATOM 1354 C CA . GLY A 1 185 ? 6.784 11.660 4.260 1.00 95.06 185 GLY A CA 1
ATOM 1355 C C . GLY A 1 185 ? 5.460 10.895 4.313 1.00 95.06 185 GLY A C 1
ATOM 1356 O O . GLY A 1 185 ? 5.339 9.896 5.023 1.00 95.06 185 GLY A O 1
ATOM 1357 N N . PRO A 1 186 ? 4.440 11.369 3.579 1.00 96.94 186 PRO A N 1
ATOM 1358 C CA . PRO A 1 186 ? 3.165 10.676 3.470 1.00 96.94 186 PRO A CA 1
ATOM 1359 C C . PRO A 1 186 ? 3.283 9.414 2.603 1.00 96.94 186 PRO A C 1
ATOM 1361 O O . PRO A 1 186 ? 4.001 9.402 1.599 1.00 96.94 186 PRO A O 1
ATOM 1364 N N . ILE A 1 187 ? 2.518 8.382 2.953 1.00 97.56 187 ILE A N 1
ATOM 1365 C CA . ILE A 1 187 ? 2.325 7.182 2.129 1.00 97.56 187 ILE A CA 1
ATOM 1366 C C . ILE A 1 187 ? 1.012 7.315 1.363 1.00 97.56 187 ILE A C 1
ATOM 1368 O O . ILE A 1 187 ? -0.017 7.670 1.943 1.00 97.56 187 ILE A O 1
ATOM 1372 N N . GLY A 1 188 ? 1.044 7.023 0.064 1.00 94.44 188 GLY A N 1
ATOM 1373 C CA . GLY A 1 188 ? -0.124 7.077 -0.802 1.00 94.44 188 GLY A CA 1
ATOM 1374 C C . GLY A 1 188 ? -1.235 6.068 -0.460 1.00 94.44 188 GLY A C 1
ATOM 1375 O O . GLY A 1 188 ? -1.104 5.260 0.460 1.00 94.44 188 GLY A O 1
ATOM 1376 N N . PRO A 1 189 ? -2.373 6.132 -1.177 1.00 93.81 189 PRO A N 1
ATOM 1377 C CA . PRO A 1 189 ? -3.581 5.418 -0.782 1.00 93.81 189 PRO A CA 1
ATOM 1378 C C . PRO A 1 189 ? -3.574 3.897 -0.757 1.00 93.81 189 PRO A C 1
ATOM 1380 O O . PRO A 1 189 ? -4.332 3.360 0.036 1.00 93.81 189 PRO A O 1
ATOM 1383 N N . TYR A 1 190 ? -2.820 3.214 -1.609 1.00 96.50 190 TYR A N 1
ATOM 1384 C CA . TYR A 1 190 ? -2.894 1.765 -1.783 1.00 96.50 190 TYR A CA 1
ATOM 1385 C C . TYR A 1 190 ? -1.529 1.138 -1.523 1.00 96.50 190 TYR A C 1
ATOM 1387 O O . TYR A 1 190 ? -0.629 1.194 -2.363 1.00 96.50 190 TYR A O 1
ATOM 1395 N N . LEU A 1 191 ? -1.398 0.508 -0.360 1.00 96.44 191 LEU A N 1
ATOM 1396 C CA . LEU A 1 191 ? -0.188 -0.184 0.054 1.00 96.44 191 LEU A CA 1
ATOM 1397 C C . LEU A 1 191 ? -0.484 -1.652 0.358 1.00 96.44 191 LEU A C 1
ATOM 1399 O O . LEU A 1 191 ? -1.289 -1.978 1.233 1.00 96.44 191 LEU A O 1
ATOM 1403 N N . HIS A 1 192 ? 0.223 -2.531 -0.345 1.00 96.94 192 HIS A N 1
ATOM 1404 C CA . HIS A 1 192 ? 0.305 -3.950 -0.037 1.00 96.94 192 HIS A CA 1
ATOM 1405 C C . HIS A 1 192 ? 1.735 -4.296 0.390 1.00 96.94 192 HIS A C 1
ATOM 1407 O O . HIS A 1 192 ? 2.636 -4.420 -0.445 1.00 96.94 192 HIS A O 1
ATOM 1413 N N . GLY A 1 193 ? 1.948 -4.432 1.697 1.00 94.88 193 GLY A N 1
ATOM 1414 C CA . GLY A 1 193 ? 3.251 -4.724 2.283 1.00 94.88 193 GLY A CA 1
ATOM 1415 C C . GLY A 1 193 ? 3.418 -4.158 3.697 1.00 94.88 193 GLY A C 1
ATOM 1416 O O . GLY A 1 193 ? 2.637 -3.311 4.133 1.00 94.88 193 GLY A O 1
ATOM 1417 N N . PRO A 1 194 ? 4.429 -4.633 4.443 1.00 96.88 194 PRO A N 1
ATOM 1418 C CA . PRO A 1 194 ? 4.736 -4.115 5.769 1.00 96.88 194 PRO A CA 1
ATOM 1419 C C . PRO A 1 194 ? 5.380 -2.723 5.698 1.00 96.88 194 PRO A C 1
ATOM 1421 O O . PRO A 1 194 ? 6.179 -2.438 4.801 1.00 96.88 194 PRO A O 1
ATOM 1424 N N . ILE A 1 195 ? 5.088 -1.886 6.693 1.00 97.62 195 ILE A N 1
ATOM 1425 C CA . ILE A 1 195 ? 5.768 -0.604 6.915 1.00 97.62 195 ILE A CA 1
ATOM 1426 C C . ILE A 1 195 ? 6.834 -0.792 7.992 1.00 97.62 195 ILE A C 1
ATOM 1428 O O . ILE A 1 195 ? 6.561 -1.366 9.049 1.00 97.62 195 ILE A O 1
ATOM 1432 N N . GLY A 1 196 ? 8.042 -0.296 7.731 1.00 94.62 196 GLY A N 1
ATOM 1433 C CA . GLY A 1 196 ? 9.159 -0.369 8.661 1.00 94.62 196 GLY A CA 1
ATOM 1434 C C . GLY A 1 196 ? 8.963 0.409 9.976 1.00 94.62 196 GLY A C 1
ATOM 1435 O O . GLY A 1 196 ? 7.945 1.071 10.182 1.00 94.62 196 GLY A O 1
ATOM 1436 N N . PRO A 1 197 ? 9.928 0.306 10.908 1.00 94.19 197 PRO A N 1
ATOM 1437 C CA . PRO A 1 197 ? 9.740 0.771 12.277 1.00 94.19 197 PRO A CA 1
ATOM 1438 C C . PRO A 1 197 ? 9.517 2.252 12.543 1.00 94.19 197 PRO A C 1
ATOM 1440 O O . PRO A 1 197 ? 8.879 2.540 13.543 1.00 94.19 197 PRO A O 1
ATOM 1443 N N . TYR A 1 198 ? 10.054 3.168 11.748 1.00 96.69 198 TYR A N 1
ATOM 1444 C CA . TYR A 1 198 ? 10.050 4.601 12.034 1.00 96.69 198 TYR A CA 1
ATOM 1445 C C . TYR A 1 198 ? 9.403 5.364 10.883 1.00 96.69 198 TYR A C 1
ATOM 1447 O O . TYR A 1 198 ? 10.015 5.566 9.832 1.00 96.69 198 TYR A O 1
ATOM 1455 N N . LEU A 1 199 ? 8.174 5.823 11.104 1.00 96.56 199 LEU A N 1
ATOM 1456 C CA . LEU A 1 199 ? 7.410 6.598 10.136 1.00 96.56 199 LEU A CA 1
ATOM 1457 C C . LEU A 1 199 ? 6.989 7.948 10.721 1.00 96.56 199 LEU A C 1
ATOM 1459 O O . LEU A 1 199 ? 6.315 8.021 11.749 1.00 96.56 199 LEU A O 1
ATOM 1463 N N . GLN A 1 200 ? 7.351 9.015 10.015 1.00 97.31 200 GLN A N 1
ATOM 1464 C CA . GLN A 1 200 ? 6.857 10.370 10.232 1.00 97.31 200 GLN A CA 1
ATOM 1465 C C . GLN A 1 200 ? 6.043 10.812 9.016 1.00 97.31 200 GLN A C 1
ATOM 1467 O O . GLN A 1 200 ? 6.603 11.191 7.986 1.00 97.31 200 GLN A O 1
ATOM 1472 N N . GLY A 1 201 ? 4.720 10.769 9.133 1.00 95.25 201 GLY A N 1
ATOM 1473 C CA . GLY A 1 201 ? 3.800 11.144 8.067 1.00 95.25 201 GLY A CA 1
ATOM 1474 C C . GLY A 1 201 ? 2.478 10.375 8.117 1.00 95.25 201 GLY A C 1
ATOM 1475 O O . GLY A 1 201 ? 2.358 9.376 8.828 1.00 95.25 201 GLY A O 1
ATOM 1476 N N . PRO A 1 202 ? 1.456 10.844 7.381 1.00 97.00 202 PRO A N 1
ATOM 1477 C CA . PRO A 1 202 ? 0.181 10.150 7.278 1.00 97.00 202 PRO A CA 1
ATOM 1478 C C . PRO A 1 202 ? 0.292 8.885 6.413 1.00 97.00 202 PRO A C 1
ATOM 1480 O O . PRO A 1 202 ? 1.005 8.870 5.406 1.00 97.00 202 PRO A O 1
ATOM 1483 N N . ILE A 1 203 ? -0.475 7.855 6.768 1.00 97.69 203 ILE A N 1
ATOM 1484 C CA . ILE A 1 203 ? -0.673 6.653 5.947 1.00 97.69 203 ILE A CA 1
ATOM 1485 C C . ILE A 1 203 ? -1.990 6.787 5.185 1.00 97.69 203 ILE A C 1
ATOM 1487 O O . ILE A 1 203 ? -3.016 7.146 5.767 1.00 97.69 203 ILE A O 1
ATOM 1491 N N . GLY A 1 204 ? -1.964 6.489 3.887 1.00 94.62 204 GLY A N 1
ATOM 1492 C CA . GLY A 1 204 ? -3.135 6.548 3.025 1.00 94.62 204 GLY A CA 1
ATOM 1493 C C . GLY A 1 204 ? -4.250 5.542 3.369 1.00 94.62 204 GLY A C 1
ATOM 1494 O O . GLY A 1 204 ? -4.117 4.728 4.282 1.00 94.62 204 GLY A O 1
ATOM 1495 N N . PRO A 1 205 ? -5.392 5.616 2.659 1.00 93.75 205 PRO A N 1
ATOM 1496 C CA . PRO A 1 205 ? -6.598 4.895 3.046 1.00 93.75 205 PRO A CA 1
ATOM 1497 C C . PRO A 1 205 ? -6.590 3.374 3.073 1.00 93.75 205 PRO A C 1
ATOM 1499 O O . PRO A 1 205 ? -7.347 2.838 3.866 1.00 93.75 205 PRO A O 1
ATOM 1502 N N . TYR A 1 206 ? -5.838 2.690 2.221 1.00 96.38 206 TYR A N 1
ATOM 1503 C CA . TYR A 1 206 ? -5.915 1.242 2.047 1.00 96.38 206 TYR A CA 1
ATOM 1504 C C . TYR A 1 206 ? -4.552 0.613 2.306 1.00 96.38 206 TYR A C 1
ATOM 1506 O O . TYR A 1 206 ? -3.653 0.670 1.465 1.00 96.38 206 TYR A O 1
ATOM 1514 N N . LEU A 1 207 ? -4.422 -0.021 3.467 1.00 96.38 207 LEU A N 1
ATOM 1515 C CA . LEU A 1 207 ? -3.210 -0.712 3.881 1.00 96.38 207 LEU A CA 1
ATOM 1516 C C . LEU A 1 207 ? -3.498 -2.182 4.185 1.00 96.38 207 LEU A C 1
ATOM 1518 O O . LEU A 1 207 ? -4.315 -2.515 5.046 1.00 96.38 207 LEU A O 1
ATOM 1522 N N . GLN A 1 208 ? -2.768 -3.057 3.500 1.00 97.06 208 GLN A N 1
ATOM 1523 C CA . GLN A 1 208 ? -2.666 -4.477 3.810 1.00 97.06 208 GLN A CA 1
ATOM 1524 C C . GLN A 1 208 ? -1.239 -4.791 4.255 1.00 97.06 208 GLN A C 1
ATOM 1526 O O . GLN A 1 208 ? -0.324 -4.868 3.434 1.00 97.06 208 GLN A O 1
ATOM 1531 N N . GLY A 1 209 ? -1.050 -4.975 5.558 1.00 95.00 209 GLY A N 1
ATOM 1532 C CA . GLY A 1 209 ? 0.249 -5.271 6.146 1.00 95.00 209 GLY A CA 1
ATOM 1533 C C . GLY A 1 209 ? 0.407 -4.711 7.560 1.00 95.00 209 GLY A C 1
ATOM 1534 O O . GLY A 1 209 ? -0.380 -3.871 7.998 1.00 95.00 209 GLY A O 1
ATOM 1535 N N . PRO A 1 210 ? 1.419 -5.187 8.304 1.00 96.94 210 PRO A N 1
ATOM 1536 C CA . PRO A 1 210 ? 1.737 -4.658 9.621 1.00 96.94 210 PRO A CA 1
ATOM 1537 C C . PRO A 1 210 ? 2.370 -3.262 9.528 1.00 96.94 210 PRO A C 1
ATOM 1539 O O . PRO A 1 210 ? 3.163 -2.985 8.623 1.00 96.94 210 PRO A O 1
ATOM 1542 N N . ILE A 1 211 ? 2.073 -2.414 10.513 1.00 97.69 211 ILE A N 1
ATOM 1543 C CA . ILE A 1 211 ? 2.753 -1.131 10.725 1.00 97.69 211 ILE A CA 1
ATOM 1544 C C . ILE A 1 211 ? 3.816 -1.314 11.805 1.00 97.69 211 ILE A C 1
ATOM 1546 O O . ILE A 1 211 ? 3.542 -1.884 12.864 1.00 97.69 211 ILE A O 1
ATOM 1550 N N . GLY A 1 212 ? 5.024 -0.820 11.544 1.00 94.62 212 GLY A N 1
ATOM 1551 C CA . GLY A 1 212 ? 6.142 -0.900 12.470 1.00 94.62 212 GLY A CA 1
ATOM 1552 C C . GLY A 1 212 ? 5.955 -0.123 13.787 1.00 94.62 212 GLY A C 1
ATOM 1553 O O . GLY A 1 212 ? 4.946 0.551 13.997 1.00 94.62 212 GLY A O 1
ATOM 1554 N N . PRO A 1 213 ? 6.923 -0.241 14.716 1.00 94.19 213 PRO A N 1
ATOM 1555 C CA . PRO A 1 213 ? 6.757 0.239 16.082 1.00 94.19 213 PRO A CA 1
ATOM 1556 C C . PRO A 1 213 ? 6.504 1.717 16.345 1.00 94.19 213 PRO A C 1
ATOM 1558 O O . PRO A 1 213 ? 5.846 1.996 17.336 1.00 94.19 213 PRO A O 1
ATOM 1561 N N . TYR A 1 214 ? 7.040 2.639 15.556 1.00 96.81 214 TYR A N 1
ATOM 1562 C CA . TYR A 1 214 ? 7.037 4.072 15.844 1.00 96.81 214 TYR A CA 1
ATOM 1563 C C . TYR A 1 214 ? 6.395 4.837 14.691 1.00 96.81 214 TYR A C 1
ATOM 1565 O O . TYR A 1 214 ? 7.013 5.049 13.646 1.00 96.81 214 TYR A O 1
ATOM 1573 N N . LEU A 1 215 ? 5.162 5.290 14.905 1.00 96.50 215 LEU A N 1
ATOM 1574 C CA . LEU A 1 215 ? 4.403 6.068 13.934 1.00 96.50 215 LEU A CA 1
ATOM 1575 C C . LEU A 1 215 ? 3.987 7.421 14.517 1.00 96.50 215 LEU A C 1
ATOM 1577 O O . LEU A 1 215 ? 3.311 7.499 15.543 1.00 96.50 215 LEU A O 1
ATOM 1581 N N . GLN A 1 216 ? 4.359 8.485 13.812 1.00 97.31 216 GLN A N 1
ATOM 1582 C CA . GLN A 1 216 ? 3.876 9.845 14.024 1.00 97.31 216 GLN A CA 1
ATOM 1583 C C . GLN A 1 216 ? 3.059 10.286 12.809 1.00 97.31 216 GLN A C 1
ATOM 1585 O O . GLN A 1 216 ? 3.617 10.668 11.779 1.00 97.31 216 GLN A O 1
ATOM 1590 N N . GLY A 1 217 ? 1.736 10.239 12.929 1.00 95.31 217 GLY A N 1
ATOM 1591 C CA . GLY A 1 217 ? 0.814 10.616 11.865 1.00 95.31 217 GLY A CA 1
ATOM 1592 C C . GLY A 1 217 ? -0.511 9.853 11.920 1.00 95.31 217 GLY A C 1
ATOM 1593 O O . GLY A 1 217 ? -0.631 8.853 12.628 1.00 95.31 217 GLY A O 1
ATOM 1594 N N . PRO A 1 218 ? -1.533 10.328 11.189 1.00 96.94 218 PRO A N 1
ATOM 1595 C CA . PRO A 1 218 ? -2.811 9.639 11.088 1.00 96.94 218 PRO A CA 1
ATOM 1596 C C . PRO A 1 218 ? -2.705 8.375 10.223 1.00 96.94 218 PRO A C 1
ATOM 1598 O O . PRO A 1 218 ? -1.992 8.357 9.216 1.00 96.94 218 PRO A O 1
ATOM 1601 N N . ILE A 1 219 ? -3.476 7.348 10.578 1.00 97.75 219 ILE A N 1
ATOM 1602 C CA . ILE A 1 219 ? -3.681 6.149 9.756 1.00 97.75 219 ILE A CA 1
ATOM 1603 C C . ILE A 1 219 ? -4.999 6.289 8.998 1.00 97.75 219 ILE A C 1
ATOM 1605 O O . ILE A 1 219 ? -6.023 6.645 9.586 1.00 97.75 219 ILE A O 1
ATOM 1609 N N . GLY A 1 220 ? -4.978 6.001 7.698 1.00 94.69 220 GLY A N 1
ATOM 1610 C CA . GLY A 1 220 ? -6.149 6.068 6.838 1.00 94.69 220 GLY A CA 1
ATOM 1611 C C . GLY A 1 220 ? -7.266 5.063 7.179 1.00 94.69 220 GLY A C 1
ATOM 1612 O O . GLY A 1 220 ? -7.139 4.250 8.094 1.00 94.69 220 GLY A O 1
ATOM 1613 N N . PRO A 1 221 ? -8.405 5.138 6.463 1.00 93.75 221 PRO A N 1
ATOM 1614 C CA . PRO A 1 221 ? -9.615 4.422 6.846 1.00 93.75 221 PRO A CA 1
ATOM 1615 C C . PRO A 1 221 ? -9.609 2.900 6.898 1.00 93.75 221 PRO A C 1
ATOM 1617 O O . PRO A 1 221 ? -10.363 2.377 7.704 1.00 93.75 221 PRO A O 1
ATOM 1620 N N . TYR A 1 222 ? -8.862 2.203 6.051 1.00 96.31 222 TYR A N 1
ATOM 1621 C CA . TYR A 1 222 ? -8.950 0.754 5.882 1.00 96.31 222 TYR A CA 1
ATOM 1622 C C . TYR A 1 222 ? -7.591 0.109 6.130 1.00 96.31 222 TYR A C 1
ATOM 1624 O O . TYR A 1 222 ? -6.703 0.141 5.275 1.00 96.31 222 TYR A O 1
ATOM 1632 N N . LEU A 1 223 ? -7.451 -0.518 7.295 1.00 96.31 223 LEU A N 1
ATOM 1633 C CA . LEU A 1 223 ? -6.238 -1.216 7.698 1.00 96.31 223 LEU A CA 1
ATOM 1634 C C . LEU A 1 223 ? -6.525 -2.689 7.999 1.00 96.31 223 LEU A C 1
ATOM 1636 O O . LEU A 1 223 ? -7.343 -3.026 8.858 1.00 96.31 223 LEU A O 1
ATOM 1640 N N . GLN A 1 224 ? -5.793 -3.564 7.316 1.00 96.81 224 GLN A N 1
ATOM 1641 C CA . GLN A 1 224 ? -5.701 -4.987 7.621 1.00 96.81 224 GLN A CA 1
ATOM 1642 C C . GLN A 1 224 ? -4.277 -5.317 8.070 1.00 96.81 224 GLN A C 1
ATOM 1644 O O . GLN A 1 224 ? -3.366 -5.431 7.249 1.00 96.81 224 GLN A O 1
ATOM 1649 N N . GLY A 1 225 ? -4.089 -5.481 9.377 1.00 95.12 225 GLY A N 1
ATOM 1650 C CA . GLY A 1 225 ? -2.790 -5.788 9.964 1.00 95.12 225 GLY A CA 1
ATOM 1651 C C . GLY A 1 225 ? -2.619 -5.221 11.375 1.00 95.12 225 GLY A C 1
ATOM 1652 O O . GLY A 1 225 ? -3.410 -4.386 11.814 1.00 95.12 225 GLY A O 1
ATOM 1653 N N . PRO A 1 226 ? -1.601 -5.690 12.113 1.00 96.94 226 PRO A N 1
ATOM 1654 C CA . PRO A 1 226 ? -1.281 -5.163 13.432 1.00 96.94 226 PRO A CA 1
ATOM 1655 C C . PRO A 1 226 ? -0.639 -3.771 13.343 1.00 96.94 226 PRO A C 1
ATOM 1657 O O . PRO A 1 226 ? 0.151 -3.495 12.436 1.00 96.94 226 PRO A O 1
ATOM 1660 N N . ILE A 1 227 ? -0.927 -2.924 14.330 1.00 97.69 227 ILE A N 1
ATOM 1661 C CA . ILE A 1 227 ? -0.242 -1.643 14.544 1.00 97.69 227 ILE A CA 1
ATOM 1662 C C . ILE A 1 227 ? 0.817 -1.829 15.628 1.00 97.69 227 ILE A C 1
ATOM 1664 O O . ILE A 1 227 ? 0.537 -2.400 16.684 1.00 97.69 227 ILE A O 1
ATOM 1668 N N . GLY A 1 228 ? 2.030 -1.338 15.375 1.00 94.75 228 GLY A N 1
ATOM 1669 C CA . GLY A 1 228 ? 3.143 -1.414 16.311 1.00 94.75 228 GLY A CA 1
ATOM 1670 C C . GLY A 1 228 ? 2.945 -0.635 17.625 1.00 94.75 228 GLY A C 1
ATOM 1671 O O . GLY A 1 228 ? 1.926 0.025 17.829 1.00 94.75 228 GLY A O 1
ATOM 1672 N N . PRO A 1 229 ? 3.910 -0.732 18.561 1.00 94.25 229 PRO A N 1
ATOM 1673 C CA . PRO A 1 229 ? 3.711 -0.277 19.932 1.00 94.25 229 PRO A CA 1
ATOM 1674 C C . PRO A 1 229 ? 3.506 1.207 20.197 1.00 94.25 229 PRO A C 1
ATOM 1676 O O . PRO A 1 229 ? 2.891 1.503 21.210 1.00 94.25 229 PRO A O 1
ATOM 1679 N N . TYR A 1 230 ? 4.031 2.115 19.385 1.00 96.69 230 TYR A N 1
ATOM 1680 C CA . TYR A 1 230 ? 4.043 3.550 19.662 1.00 96.69 230 TYR A CA 1
ATOM 1681 C C . TYR A 1 230 ? 3.402 4.316 18.508 1.00 96.69 230 TYR A C 1
ATOM 1683 O O . TYR A 1 230 ? 4.017 4.516 17.458 1.00 96.69 230 TYR A O 1
ATOM 1691 N N . LEU A 1 231 ? 2.176 4.783 18.725 1.00 96.50 231 LEU A N 1
ATOM 1692 C CA . LEU A 1 231 ? 1.417 5.560 17.753 1.00 96.50 231 LEU A CA 1
ATOM 1693 C C . LEU A 1 231 ? 1.004 6.916 18.330 1.00 96.50 231 LEU A C 1
ATOM 1695 O O . LEU A 1 231 ? 0.341 7.001 19.364 1.00 96.50 231 LEU A O 1
ATOM 1699 N N . GLN A 1 232 ? 1.365 7.976 17.612 1.00 97.25 232 GLN A N 1
ATOM 1700 C CA . GLN A 1 232 ? 0.881 9.337 17.819 1.00 97.25 232 GLN A CA 1
ATOM 1701 C C . GLN A 1 232 ? 0.066 9.776 16.603 1.00 97.25 232 GLN A C 1
ATOM 1703 O O . GLN A 1 232 ? 0.624 10.147 15.570 1.00 97.25 232 GLN A O 1
ATOM 1708 N N . GLY A 1 233 ? -1.257 9.741 16.727 1.00 95.44 233 GLY A N 1
ATOM 1709 C CA . GLY A 1 233 ? -2.179 10.119 15.662 1.00 95.44 233 GLY A CA 1
ATOM 1710 C C . GLY A 1 233 ? -3.506 9.361 15.725 1.00 95.44 233 GLY A C 1
ATOM 1711 O O . GLY A 1 233 ? -3.630 8.366 16.439 1.00 95.44 233 GLY A O 1
ATOM 1712 N N . PRO A 1 234 ? -4.526 9.838 14.993 1.00 96.94 234 PRO A N 1
ATOM 1713 C CA . PRO A 1 234 ? -5.806 9.153 14.893 1.00 96.94 234 PRO A CA 1
ATOM 1714 C C . PRO A 1 234 ? -5.703 7.889 14.027 1.00 96.94 234 PRO A C 1
ATOM 1716 O O . PRO A 1 234 ? -4.979 7.864 13.028 1.00 96.94 234 PRO A O 1
ATOM 1719 N N . ILE A 1 235 ? -6.489 6.870 14.372 1.00 97.69 235 ILE A N 1
ATOM 1720 C CA . ILE A 1 235 ? -6.694 5.670 13.550 1.00 97.69 235 ILE A CA 1
ATOM 1721 C C . ILE A 1 235 ? -8.018 5.807 12.802 1.00 97.69 235 ILE A C 1
ATOM 1723 O O . ILE A 1 235 ? -9.037 6.169 13.395 1.00 97.69 235 ILE A O 1
ATOM 1727 N N . GLY A 1 236 ? -8.008 5.512 11.502 1.00 94.75 236 GLY A N 1
ATOM 1728 C CA . GLY A 1 236 ? -9.188 5.572 10.652 1.00 94.75 236 GLY A CA 1
ATOM 1729 C C . GLY A 1 236 ? -10.303 4.572 11.010 1.00 94.75 236 GLY A C 1
ATOM 1730 O O . GLY A 1 236 ? -10.168 3.771 11.935 1.00 94.75 236 GLY A O 1
ATOM 1731 N N . PRO A 1 237 ? -11.448 4.633 10.303 1.00 93.81 237 PRO A N 1
ATOM 1732 C CA . PRO A 1 237 ? -12.659 3.936 10.720 1.00 93.81 237 PRO A CA 1
ATOM 1733 C C . PRO A 1 237 ? -12.667 2.416 10.732 1.00 93.81 237 PRO A C 1
ATOM 1735 O O . PRO A 1 237 ? -13.440 1.882 11.510 1.00 93.81 237 PRO A O 1
ATOM 1738 N N . TYR A 1 238 ? -11.906 1.733 9.886 1.00 96.50 238 TYR A N 1
ATOM 1739 C CA . TYR A 1 238 ? -11.986 0.286 9.707 1.00 96.50 238 TYR A CA 1
ATOM 1740 C C . TYR A 1 238 ? -10.622 -0.348 9.958 1.00 96.50 238 TYR A C 1
ATOM 1742 O O . TYR A 1 238 ? -9.727 -0.301 9.111 1.00 96.50 238 TYR A O 1
ATOM 1750 N N . LEU A 1 239 ? -10.485 -0.979 11.120 1.00 96.31 239 LEU A N 1
ATOM 1751 C CA . LEU A 1 239 ? -9.274 -1.680 11.520 1.00 96.31 239 LEU A CA 1
ATOM 1752 C C . LEU A 1 239 ? -9.574 -3.146 11.825 1.00 96.31 239 LEU A C 1
ATOM 1754 O O . LEU A 1 239 ? -10.384 -3.469 12.695 1.00 96.31 239 LEU A O 1
ATOM 1758 N N . HIS A 1 240 ? -8.862 -4.029 11.133 1.00 97.00 240 HIS A N 1
ATOM 1759 C CA . HIS A 1 240 ? -8.801 -5.448 11.443 1.00 97.00 240 HIS A CA 1
ATOM 1760 C C . HIS A 1 240 ? -7.373 -5.830 11.855 1.00 97.00 240 HIS A C 1
ATOM 1762 O O . HIS A 1 240 ? -6.502 -6.056 11.008 1.00 97.00 240 HIS A O 1
ATOM 1768 N N . GLY A 1 241 ? -7.137 -5.912 13.162 1.00 95.31 241 GLY A N 1
ATOM 1769 C CA . GLY A 1 241 ? -5.836 -6.234 13.739 1.00 95.31 241 GLY A CA 1
ATOM 1770 C C . GLY A 1 241 ? -5.649 -5.668 15.149 1.00 95.31 241 GLY A C 1
ATOM 1771 O O . GLY A 1 241 ? -6.417 -4.811 15.586 1.00 95.31 241 GLY A O 1
ATOM 1772 N N . PRO A 1 242 ? -4.638 -6.154 15.889 1.00 96.75 242 PRO A N 1
ATOM 1773 C CA . PRO A 1 242 ? -4.316 -5.638 17.212 1.00 96.75 242 PRO A CA 1
ATOM 1774 C C . PRO A 1 242 ? -3.668 -4.249 17.133 1.00 96.75 242 PRO A C 1
ATOM 1776 O O . PRO A 1 242 ? -2.871 -3.973 16.232 1.00 96.75 242 PRO A O 1
ATOM 1779 N N . ILE A 1 243 ? -3.956 -3.405 18.122 1.00 97.62 243 ILE A N 1
ATOM 1780 C CA . ILE A 1 243 ? -3.272 -2.125 18.341 1.00 97.62 243 ILE A CA 1
ATOM 1781 C C . ILE A 1 243 ? -2.218 -2.311 19.429 1.00 97.62 243 ILE A C 1
ATOM 1783 O O . ILE A 1 243 ? -2.503 -2.875 20.488 1.00 97.62 243 ILE A O 1
ATOM 1787 N N . GLY A 1 244 ? -1.005 -1.826 19.174 1.00 94.69 244 GLY A N 1
ATOM 1788 C CA . GLY A 1 244 ? 0.105 -1.917 20.108 1.00 94.69 244 GLY A CA 1
ATOM 1789 C C . GLY A 1 244 ? -0.086 -1.142 21.427 1.00 94.69 244 GLY A C 1
ATOM 1790 O O . GLY A 1 244 ? -1.082 -0.447 21.623 1.00 94.69 244 GLY A O 1
ATOM 1791 N N . PRO A 1 245 ? 0.865 -1.285 22.369 1.00 94.06 245 PRO A N 1
ATOM 1792 C CA . PRO A 1 245 ? 0.708 -0.797 23.734 1.00 94.06 245 PRO A CA 1
ATOM 1793 C C . PRO A 1 245 ? 0.454 0.685 23.982 1.00 94.06 245 PRO A C 1
ATOM 1795 O O . PRO A 1 245 ? -0.227 0.972 24.955 1.00 94.06 245 PRO A O 1
ATOM 1798 N N . TYR A 1 246 ? 1.014 1.599 23.197 1.00 96.62 246 TYR A N 1
ATOM 1799 C CA . TYR A 1 246 ? 1.016 3.034 23.475 1.00 96.62 246 TYR A CA 1
ATOM 1800 C C . TYR A 1 246 ? 0.383 3.802 22.317 1.00 96.62 246 TYR A C 1
ATOM 1802 O O . TYR A 1 246 ? 1.000 3.995 21.267 1.00 96.62 246 TYR A O 1
ATOM 1810 N N . LEU A 1 247 ? -0.836 4.290 22.535 1.00 96.31 247 LEU A N 1
ATOM 1811 C CA . LEU A 1 247 ? -1.585 5.077 21.563 1.00 96.31 247 LEU A CA 1
ATOM 1812 C C . LEU A 1 247 ? -1.985 6.437 22.140 1.00 96.31 247 LEU A C 1
ATOM 1814 O O . LEU A 1 247 ? -2.637 6.530 23.182 1.00 96.31 247 LEU A O 1
ATOM 1818 N N . GLN A 1 248 ? -1.623 7.495 21.420 1.00 96.94 248 GLN A N 1
ATOM 1819 C CA . GLN A 1 248 ? -2.103 8.858 21.628 1.00 96.94 248 GLN A CA 1
ATOM 1820 C C . GLN A 1 248 ? -2.922 9.294 20.412 1.00 96.94 248 GLN A C 1
ATOM 1822 O O . GLN A 1 248 ? -2.363 9.655 19.375 1.00 96.94 248 GLN A O 1
ATOM 1827 N N . GLY A 1 249 ? -4.246 9.270 20.539 1.00 95.38 249 GLY A N 1
ATOM 1828 C CA . GLY A 1 249 ? -5.167 9.647 19.473 1.00 95.38 249 GLY A CA 1
ATOM 1829 C C . GLY A 1 249 ? -6.492 8.883 19.526 1.00 95.38 249 GLY A C 1
ATOM 1830 O O . GLY A 1 249 ? -6.612 7.885 20.237 1.00 95.38 249 GLY A O 1
ATOM 1831 N N . PRO A 1 250 ? -7.513 9.357 18.794 1.00 96.88 250 PRO A N 1
ATOM 1832 C CA . PRO A 1 250 ? -8.794 8.672 18.698 1.00 96.88 250 PRO A CA 1
ATOM 1833 C C . PRO A 1 250 ? -8.694 7.404 17.838 1.00 96.88 250 PRO A C 1
ATOM 1835 O O . PRO A 1 250 ? -7.986 7.381 16.827 1.00 96.88 250 PRO A O 1
ATOM 1838 N N . ILE A 1 251 ? -9.462 6.379 18.202 1.00 97.56 251 ILE A N 1
ATOM 1839 C CA . ILE A 1 251 ? -9.678 5.178 17.386 1.00 97.56 251 ILE A CA 1
ATOM 1840 C C . ILE A 1 251 ? -11.003 5.323 16.639 1.00 97.56 251 ILE A C 1
ATOM 1842 O O . ILE A 1 251 ? -12.019 5.693 17.232 1.00 97.56 251 ILE A O 1
ATOM 1846 N N . GLY A 1 252 ? -10.995 5.025 15.341 1.00 94.62 252 GLY A N 1
ATOM 1847 C CA . GLY A 1 252 ? -12.174 5.102 14.492 1.00 94.62 252 GLY A CA 1
ATOM 1848 C C . GLY A 1 252 ? -13.300 4.110 14.844 1.00 94.62 252 GLY A C 1
ATOM 1849 O O . GLY A 1 252 ? -13.169 3.292 15.754 1.00 94.62 252 GLY A O 1
ATOM 1850 N N . PRO A 1 253 ? -14.447 4.203 14.145 1.00 93.69 253 PRO A N 1
ATOM 1851 C CA . PRO A 1 253 ? -15.661 3.489 14.523 1.00 93.69 253 PRO A CA 1
ATOM 1852 C C . PRO A 1 253 ? -15.665 1.967 14.578 1.00 93.69 253 PRO A C 1
ATOM 1854 O O . PRO A 1 253 ? -16.419 1.451 15.389 1.00 93.69 253 PRO A O 1
ATOM 1857 N N . TYR A 1 254 ? -14.927 1.266 13.725 1.00 96.50 254 TYR A N 1
ATOM 1858 C CA . TYR A 1 254 ? -15.016 -0.183 13.562 1.00 96.50 254 TYR A CA 1
ATOM 1859 C C . TYR A 1 254 ? -13.651 -0.820 13.798 1.00 96.50 254 TYR A C 1
ATOM 1861 O O . TYR A 1 254 ? -12.755 -0.749 12.952 1.00 96.50 254 TYR A O 1
ATOM 1869 N N . LEU A 1 255 ? -13.511 -1.478 14.944 1.00 96.38 255 LEU A N 1
ATOM 1870 C CA . LEU A 1 255 ? -12.295 -2.174 15.336 1.00 96.38 255 LEU A CA 1
ATOM 1871 C C . LEU A 1 255 ? -12.588 -3.642 15.649 1.00 96.38 255 LEU A C 1
ATOM 1873 O O . LEU A 1 255 ? -13.378 -3.958 16.539 1.00 96.38 255 LEU A O 1
ATOM 1877 N N . HIS A 1 256 ? -11.889 -4.527 14.945 1.00 97.00 256 HIS A N 1
ATOM 1878 C CA . HIS A 1 256 ? -11.799 -5.945 15.260 1.00 97.00 256 HIS A CA 1
ATOM 1879 C C . HIS A 1 256 ? -10.362 -6.288 15.671 1.00 97.00 256 HIS A C 1
ATOM 1881 O O . HIS A 1 256 ? -9.470 -6.412 14.825 1.00 97.00 256 HIS A O 1
ATOM 1887 N N . GLY A 1 257 ? -10.132 -6.422 16.975 1.00 95.38 257 GLY A N 1
ATOM 1888 C CA . GLY A 1 257 ? -8.825 -6.719 17.550 1.00 95.38 257 GLY A CA 1
ATOM 1889 C C . GLY A 1 257 ? -8.638 -6.148 18.959 1.00 95.38 257 GLY A C 1
ATOM 1890 O O . GLY A 1 257 ? -9.397 -5.283 19.394 1.00 95.38 257 GLY A O 1
ATOM 1891 N N . PRO A 1 258 ? -7.628 -6.635 19.701 1.00 96.62 258 PRO A N 1
ATOM 1892 C CA . PRO A 1 258 ? -7.303 -6.116 21.023 1.00 96.62 258 PRO A CA 1
ATOM 1893 C C . PRO A 1 258 ? -6.659 -4.725 20.944 1.00 96.62 258 PRO A C 1
ATOM 1895 O O . PRO A 1 258 ? -5.870 -4.443 20.038 1.00 96.62 258 PRO A O 1
ATOM 1898 N N . ILE A 1 259 ? -6.938 -3.886 21.941 1.00 97.44 259 ILE A N 1
ATOM 1899 C CA . ILE A 1 259 ? -6.255 -2.605 22.164 1.00 97.44 259 ILE A CA 1
ATOM 1900 C C . ILE A 1 259 ? -5.206 -2.789 23.259 1.00 97.44 259 ILE A C 1
ATOM 1902 O O . ILE A 1 259 ? -5.497 -3.351 24.317 1.00 97.44 259 ILE A O 1
ATOM 1906 N N . GLY A 1 260 ? -3.990 -2.301 23.017 1.00 94.38 260 GLY A N 1
ATOM 1907 C CA . GLY A 1 260 ? -2.888 -2.376 23.966 1.00 94.38 260 GLY A CA 1
ATOM 1908 C C . GLY A 1 260 ? -3.101 -1.612 25.288 1.00 94.38 260 GLY A C 1
ATOM 1909 O O . GLY A 1 260 ? -4.112 -0.934 25.477 1.00 94.38 260 GLY A O 1
ATOM 1910 N N . PRO A 1 261 ? -2.162 -1.738 26.247 1.00 93.56 261 PRO A N 1
ATOM 1911 C CA . PRO A 1 261 ? -2.373 -1.296 27.624 1.00 93.56 261 PRO A CA 1
ATOM 1912 C C . PRO A 1 261 ? -2.508 0.200 27.887 1.00 93.56 261 PRO A C 1
ATOM 1914 O O . PRO A 1 261 ? -3.037 0.525 28.938 1.00 93.56 261 PRO A O 1
ATOM 1917 N N . TYR A 1 262 ? -2.025 1.092 27.030 1.00 96.38 262 TYR A N 1
ATOM 1918 C CA . TYR A 1 262 ? -1.977 2.530 27.294 1.00 96.38 262 TYR A CA 1
ATOM 1919 C C . TYR A 1 262 ? -2.603 3.308 26.138 1.00 96.38 262 TYR A C 1
ATOM 1921 O O . TYR A 1 262 ? -1.986 3.500 25.089 1.00 96.38 262 TYR A O 1
ATOM 1929 N N . LEU A 1 263 ? -3.820 3.800 26.354 1.00 96.12 263 LEU A N 1
ATOM 1930 C CA . LEU A 1 263 ? -4.563 4.590 25.380 1.00 96.12 263 LEU A CA 1
ATOM 1931 C C . LEU A 1 263 ? -4.968 5.944 25.966 1.00 96.12 263 LEU A C 1
ATOM 1933 O O . LEU A 1 263 ? -5.639 6.025 26.995 1.00 96.12 263 LEU A O 1
ATOM 1937 N N . HIS A 1 264 ? -4.593 7.009 25.263 1.00 97.00 264 HIS A N 1
ATOM 1938 C CA . HIS A 1 264 ? -5.092 8.359 25.481 1.00 97.00 264 HIS A CA 1
ATOM 1939 C C . HIS A 1 264 ? -5.877 8.820 24.247 1.00 97.00 264 HIS A C 1
ATOM 1941 O O . HIS A 1 264 ? -5.290 9.190 23.227 1.00 97.00 264 HIS A O 1
ATOM 1947 N N . GLY A 1 265 ? -7.204 8.788 24.338 1.00 95.38 265 GLY A N 1
ATOM 1948 C CA . GLY A 1 265 ? -8.113 9.154 23.258 1.00 95.38 265 GLY A CA 1
ATOM 1949 C C . GLY A 1 265 ? -9.446 8.401 23.321 1.00 95.38 265 GLY A C 1
ATOM 1950 O O . GLY A 1 265 ? -9.569 7.404 24.033 1.00 95.38 265 GLY A O 1
ATOM 1951 N N . PRO A 1 266 ? -10.471 8.879 22.595 1.00 96.50 266 PRO A N 1
ATOM 1952 C CA . PRO A 1 266 ? -11.757 8.199 22.510 1.00 96.50 266 PRO A CA 1
ATOM 1953 C C . PRO A 1 266 ? -11.671 6.928 21.652 1.00 96.50 266 PRO A C 1
ATOM 1955 O O . PRO A 1 266 ? -10.951 6.890 20.651 1.00 96.50 266 PRO A O 1
ATOM 1958 N N . ILE A 1 267 ? -12.467 5.920 22.005 1.00 97.44 267 ILE A N 1
ATOM 1959 C CA . ILE A 1 267 ? -12.690 4.719 21.190 1.00 97.44 267 ILE A CA 1
ATOM 1960 C C . ILE A 1 267 ? -14.020 4.863 20.452 1.00 97.44 267 ILE A C 1
ATOM 1962 O O . ILE A 1 267 ? -15.032 5.231 21.054 1.00 97.44 267 ILE A O 1
ATOM 1966 N N . GLY A 1 268 ? -14.023 4.567 19.152 1.00 94.75 268 GLY A N 1
ATOM 1967 C CA . GLY A 1 268 ? -15.210 4.632 18.310 1.00 94.75 268 GLY A CA 1
ATOM 1968 C C . GLY A 1 268 ? -16.329 3.638 18.679 1.00 94.75 268 GLY A C 1
ATOM 1969 O O . GLY A 1 268 ? -16.192 2.843 19.608 1.00 94.75 268 GLY A O 1
ATOM 1970 N N . PRO A 1 269 ? -17.478 3.701 17.977 1.00 93.75 269 PRO A N 1
ATOM 1971 C CA . PRO A 1 269 ? -18.689 3.004 18.397 1.00 93.75 269 PRO A CA 1
ATOM 1972 C C . PRO A 1 269 ? -18.694 1.482 18.432 1.00 93.75 269 PRO A C 1
ATOM 1974 O O . PRO A 1 269 ? -19.463 0.958 19.225 1.00 93.75 269 PRO A O 1
ATOM 1977 N N . TYR A 1 270 ? -17.937 0.788 17.589 1.00 96.31 270 TYR A N 1
ATOM 1978 C CA . TYR A 1 270 ? -18.017 -0.661 17.419 1.00 96.31 270 TYR A CA 1
ATOM 1979 C C . TYR A 1 270 ? -16.648 -1.298 17.651 1.00 96.31 270 TYR A C 1
ATOM 1981 O O . TYR A 1 270 ? -15.758 -1.223 16.802 1.00 96.31 270 TYR A O 1
ATOM 1989 N N . LEU A 1 271 ? -16.499 -1.960 18.796 1.00 96.19 271 LEU A N 1
ATOM 1990 C CA . LEU A 1 271 ? -15.277 -2.655 19.180 1.00 96.19 271 LEU A CA 1
ATOM 1991 C C . LEU A 1 271 ? -15.557 -4.126 19.497 1.00 96.19 271 LEU A C 1
ATOM 1993 O O . LEU A 1 271 ? -16.365 -4.450 20.368 1.00 96.19 271 LEU A O 1
ATOM 1997 N N . GLN A 1 272 ? -14.831 -5.007 18.815 1.00 96.56 272 GLN A N 1
ATOM 1998 C CA . GLN A 1 272 ? -14.725 -6.428 19.126 1.00 96.56 272 GLN A CA 1
ATOM 1999 C C . GLN A 1 272 ? -13.288 -6.749 19.541 1.00 96.56 272 GLN A C 1
ATOM 2001 O O . GLN A 1 272 ? -12.391 -6.845 18.703 1.00 96.56 272 GLN A O 1
ATOM 2006 N N . GLY A 1 273 ? -13.067 -6.903 20.843 1.00 95.19 273 GLY A N 1
ATOM 2007 C CA . GLY A 1 273 ? -11.759 -7.199 21.413 1.00 95.19 273 GLY A CA 1
ATOM 2008 C C . GLY A 1 273 ? -11.577 -6.635 22.824 1.00 95.19 273 GLY A C 1
ATOM 2009 O O . GLY A 1 273 ? -12.342 -5.777 23.265 1.00 95.19 273 GLY A O 1
ATOM 2010 N N . PRO A 1 274 ? -10.566 -7.123 23.562 1.00 96.38 274 PRO A N 1
ATOM 2011 C CA . PRO A 1 274 ? -10.236 -6.602 24.880 1.00 96.38 274 PRO A CA 1
ATOM 2012 C C . PRO A 1 274 ? -9.610 -5.203 24.792 1.00 96.38 274 PRO A C 1
ATOM 2014 O O . PRO A 1 274 ? -8.819 -4.920 23.887 1.00 96.38 274 PRO A O 1
ATOM 2017 N N . ILE A 1 275 ? -9.909 -4.358 25.777 1.00 96.88 275 ILE A N 1
ATOM 2018 C CA . ILE A 1 275 ? -9.226 -3.081 26.009 1.00 96.88 275 ILE A CA 1
ATOM 2019 C C . ILE A 1 275 ? -8.175 -3.282 27.097 1.00 96.88 275 ILE A C 1
ATOM 2021 O O . ILE A 1 275 ? -8.459 -3.863 28.146 1.00 96.88 275 ILE A O 1
ATOM 2025 N N . GLY A 1 276 ? -6.965 -2.787 26.851 1.00 93.31 276 GLY A N 1
ATOM 2026 C CA . GLY A 1 276 ? -5.853 -2.855 27.784 1.00 93.31 276 GLY A CA 1
ATOM 2027 C C . GLY A 1 276 ? -6.036 -2.051 29.079 1.00 93.31 276 GLY A C 1
ATOM 2028 O O . GLY A 1 276 ? -7.108 -1.553 29.408 1.00 93.31 276 GLY A O 1
ATOM 2029 N N . ALA A 1 277 ? -4.965 -1.986 29.870 1.00 93.75 277 ALA A N 1
ATOM 2030 C CA . ALA A 1 277 ? -5.047 -1.676 31.289 1.00 93.75 277 ALA A CA 1
ATOM 2031 C C . ALA A 1 277 ? -5.368 -0.223 31.658 1.00 93.75 277 ALA A C 1
ATOM 2033 O O . ALA A 1 277 ? -5.997 -0.017 32.688 1.00 93.75 277 ALA A O 1
ATOM 2034 N N . TYR A 1 278 ? -4.920 0.750 30.872 1.00 95.75 278 TYR A N 1
ATOM 2035 C CA . TYR A 1 278 ? -4.976 2.179 31.158 1.00 95.75 278 TYR A CA 1
ATOM 2036 C C . TYR A 1 278 ? -5.601 2.919 29.979 1.00 95.75 278 TYR A C 1
ATOM 2038 O O . TYR A 1 278 ? -4.975 3.087 28.930 1.00 95.75 278 TYR A O 1
ATOM 2046 N N . LEU A 1 279 ? -6.823 3.403 30.177 1.00 95.69 279 LEU A N 1
ATOM 2047 C CA . LEU A 1 279 ? -7.564 4.169 29.185 1.00 95.69 279 LEU A CA 1
ATOM 2048 C C . LEU A 1 279 ? -7.977 5.532 29.745 1.00 95.69 279 LEU A C 1
ATOM 2050 O O . LEU A 1 279 ? -8.624 5.627 30.788 1.00 95.69 279 LEU A O 1
ATOM 2054 N N . GLN A 1 280 ? -7.628 6.586 29.013 1.00 96.19 280 GLN A N 1
ATOM 2055 C CA . GLN A 1 280 ? -8.120 7.944 29.213 1.00 96.19 280 GLN A CA 1
ATOM 2056 C C . GLN A 1 280 ? -8.928 8.377 27.988 1.00 96.19 280 GLN A C 1
ATOM 2058 O O . GLN A 1 280 ? -8.358 8.712 26.949 1.00 96.19 280 GLN A O 1
ATOM 2063 N N . GLY A 1 281 ? -10.251 8.377 28.111 1.00 94.94 281 GLY A N 1
ATOM 2064 C CA . GLY A 1 281 ? -11.164 8.744 27.035 1.00 94.94 281 GLY A CA 1
ATOM 2065 C C . GLY A 1 281 ? -12.490 7.984 27.097 1.00 94.94 281 GLY A C 1
ATOM 2066 O O . GLY A 1 281 ? -12.608 6.986 27.809 1.00 94.94 281 GLY A O 1
ATOM 2067 N N . PRO A 1 282 ? -13.515 8.460 26.371 1.00 96.31 282 PRO A N 1
ATOM 2068 C CA . PRO A 1 282 ? -14.796 7.775 26.281 1.00 96.31 282 PRO A CA 1
ATOM 2069 C C . PRO A 1 282 ? -14.693 6.496 25.437 1.00 96.31 282 PRO A C 1
ATOM 2071 O O . PRO A 1 282 ? -13.983 6.462 24.428 1.00 96.31 282 PRO A O 1
ATOM 2074 N N . ILE A 1 283 ? -15.460 5.475 25.814 1.00 97.06 283 ILE A N 1
ATOM 2075 C CA . ILE A 1 283 ? -15.677 4.264 25.013 1.00 97.06 283 ILE A CA 1
ATOM 2076 C C . ILE A 1 283 ? -17.017 4.390 24.290 1.00 97.06 283 ILE A C 1
ATOM 2078 O O . ILE A 1 283 ? -18.027 4.746 24.901 1.00 97.06 283 ILE A O 1
ATOM 2082 N N . GLY A 1 284 ? -17.027 4.090 22.993 1.00 94.56 284 GLY A N 1
ATOM 2083 C CA . GLY A 1 284 ? -18.222 4.149 22.165 1.00 94.56 284 GLY A CA 1
ATOM 2084 C C . GLY A 1 284 ? -19.334 3.152 22.548 1.00 94.56 284 GLY A C 1
ATOM 2085 O O . GLY A 1 284 ? -19.180 2.343 23.463 1.00 94.56 284 GLY A O 1
ATOM 2086 N N . PRO A 1 285 ? -20.496 3.228 21.870 1.00 93.44 285 PRO A N 1
ATOM 2087 C CA . PRO A 1 285 ? -21.697 2.507 22.275 1.00 93.44 285 PRO A CA 1
ATOM 2088 C C . PRO A 1 285 ? -21.678 0.985 22.317 1.00 93.44 285 PRO A C 1
ATOM 2090 O O . PRO A 1 285 ? -22.416 0.453 23.133 1.00 93.44 285 PRO A O 1
ATOM 2093 N N . TYR A 1 286 ? -20.939 0.299 21.451 1.00 95.88 286 TYR A N 1
ATOM 2094 C CA . TYR A 1 286 ? -21.015 -1.150 21.275 1.00 95.88 286 TYR A CA 1
ATOM 2095 C C . TYR A 1 286 ? -19.645 -1.786 21.499 1.00 95.88 286 TYR A C 1
ATOM 2097 O O . TYR A 1 286 ? -18.761 -1.714 20.643 1.00 95.88 286 TYR A O 1
ATOM 2105 N N . LEU A 1 287 ? -19.488 -2.449 22.643 1.00 95.69 287 LEU A N 1
ATOM 2106 C CA . LEU A 1 287 ? -18.257 -3.134 23.022 1.00 95.69 287 LEU A CA 1
ATOM 2107 C C . LEU A 1 287 ? -18.520 -4.610 23.333 1.00 95.69 287 LEU A C 1
ATOM 2109 O O . LEU A 1 287 ? -19.345 -4.949 24.184 1.00 95.69 287 LEU A O 1
ATOM 2113 N N . GLN A 1 288 ? -17.771 -5.483 22.664 1.00 95.94 288 GLN A N 1
ATOM 2114 C CA . GLN A 1 288 ? -17.662 -6.906 22.970 1.00 95.94 288 GLN A CA 1
ATOM 2115 C C . GLN A 1 288 ? -16.226 -7.222 23.392 1.00 95.94 288 GLN A C 1
ATOM 2117 O O . GLN A 1 288 ? -15.329 -7.310 22.553 1.00 95.94 288 GLN A O 1
ATOM 2122 N N . GLY A 1 289 ? -16.007 -7.398 24.691 1.00 94.62 289 GLY A N 1
ATOM 2123 C CA . GLY A 1 289 ? -14.697 -7.703 25.254 1.00 94.62 289 GLY A CA 1
ATOM 2124 C C . GLY A 1 289 ? -14.501 -7.133 26.660 1.00 94.62 289 GLY A C 1
ATOM 2125 O O . GLY A 1 289 ? -15.262 -6.271 27.101 1.00 94.62 289 GLY A O 1
ATOM 2126 N N . PRO A 1 290 ? -13.489 -7.624 27.394 1.00 96.00 290 PRO A N 1
ATOM 2127 C CA . PRO A 1 290 ? -13.157 -7.109 28.715 1.00 96.00 290 PRO A CA 1
ATOM 2128 C C . PRO A 1 290 ? -12.531 -5.710 28.633 1.00 96.00 290 PRO A C 1
ATOM 2130 O O . PRO A 1 290 ? -11.758 -5.418 27.718 1.00 96.00 290 PRO A O 1
ATOM 2133 N N . ILE A 1 291 ? -12.810 -4.876 29.633 1.00 96.56 291 ILE A N 1
ATOM 2134 C CA . ILE A 1 291 ? -12.136 -3.591 29.854 1.00 96.56 291 ILE A CA 1
ATOM 2135 C C . ILE A 1 291 ? -11.097 -3.771 30.959 1.00 96.56 291 ILE A C 1
ATOM 2137 O O . ILE A 1 291 ? -11.407 -4.313 32.023 1.00 96.56 291 ILE A O 1
ATOM 2141 N N . GLY A 1 292 ? -9.869 -3.314 30.714 1.00 94.00 292 GLY A N 1
ATOM 2142 C CA . GLY A 1 292 ? -8.777 -3.404 31.673 1.00 94.00 292 GLY A CA 1
ATOM 2143 C C . GLY A 1 292 ? -8.971 -2.590 32.965 1.00 94.00 292 GLY A C 1
ATOM 2144 O O . GLY A 1 292 ? -9.997 -1.939 33.165 1.00 94.00 292 GLY A O 1
ATOM 2145 N N . PRO A 1 293 ? -7.993 -2.652 33.889 1.00 92.62 293 PRO A N 1
ATOM 2146 C CA . PRO A 1 293 ? 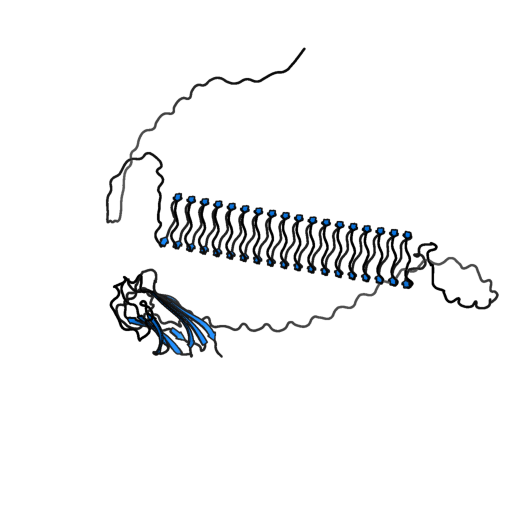-8.190 -2.209 35.264 1.00 92.62 293 PRO A CA 1
ATOM 2147 C C . PRO A 1 293 ? -8.439 -0.727 35.510 1.00 92.62 293 PRO A C 1
ATOM 2149 O O . PRO A 1 293 ? -9.087 -0.429 36.504 1.00 92.62 293 PRO A O 1
ATOM 2152 N N . TYR A 1 294 ? -7.915 0.177 34.687 1.00 95.44 294 TYR A N 1
ATOM 2153 C CA . TYR A 1 294 ? -7.922 1.617 34.937 1.00 95.44 294 TYR A CA 1
ATOM 2154 C C . TYR A 1 294 ? -8.570 2.364 33.771 1.00 95.44 294 TYR A C 1
ATOM 2156 O O . TYR A 1 294 ? -7.972 2.518 32.704 1.00 95.44 294 TYR A O 1
ATOM 2164 N N . LEU A 1 295 ? -9.776 2.880 33.997 1.00 95.25 295 LEU A N 1
ATOM 2165 C CA . LEU A 1 295 ? -10.527 3.654 33.014 1.00 95.25 295 LEU A CA 1
ATOM 2166 C C . LEU A 1 295 ? -10.926 5.020 33.577 1.00 95.25 295 LEU A C 1
ATOM 2168 O O . LEU A 1 295 ? -11.580 5.114 34.616 1.00 95.25 295 LEU A O 1
ATOM 2172 N N . HIS A 1 296 ? -10.573 6.076 32.849 1.00 96.06 296 HIS A N 1
ATOM 2173 C CA . HIS A 1 296 ? -11.059 7.433 33.063 1.00 96.06 296 HIS A CA 1
ATOM 2174 C C . HIS A 1 296 ? -11.837 7.904 31.827 1.00 96.06 296 HIS A C 1
ATOM 2176 O O . HIS A 1 296 ? -11.248 8.286 30.814 1.00 96.06 296 HIS A O 1
ATOM 2182 N N . GLY A 1 297 ? -13.164 7.866 31.909 1.00 94.69 297 GLY A N 1
ATOM 2183 C CA . GLY A 1 297 ? -14.074 8.239 30.831 1.00 94.69 297 GLY A CA 1
ATOM 2184 C C . GLY A 1 297 ? -15.412 7.495 30.901 1.00 94.69 297 GLY A C 1
ATOM 2185 O O . GLY A 1 297 ? -15.540 6.502 31.617 1.00 94.69 297 GLY A O 1
ATOM 2186 N N . PRO A 1 298 ? -16.438 7.977 30.178 1.00 95.56 298 PRO A N 1
ATOM 2187 C CA . PRO A 1 298 ? -17.729 7.305 30.104 1.00 95.56 298 PRO A CA 1
ATOM 2188 C C . PRO A 1 298 ? -17.652 6.023 29.261 1.00 95.56 298 PRO A C 1
ATOM 2190 O O . PRO A 1 298 ? -16.947 5.976 28.250 1.00 95.56 298 PRO A O 1
ATOM 2193 N N . ILE A 1 299 ? -18.437 5.014 29.640 1.00 96.19 299 ILE A N 1
ATOM 2194 C CA . ILE A 1 299 ? -18.662 3.795 28.852 1.00 96.19 299 ILE A CA 1
ATOM 2195 C C . ILE A 1 299 ? -20.012 3.906 28.148 1.00 96.19 299 ILE A C 1
ATOM 2197 O O . ILE A 1 299 ? -21.018 4.252 28.774 1.00 96.19 299 ILE A O 1
ATOM 2201 N N . GLY A 1 300 ? -20.037 3.610 26.850 1.00 93.75 300 GLY A N 1
ATOM 2202 C CA . GLY A 1 300 ? -21.243 3.658 26.037 1.00 93.75 300 GLY A CA 1
ATOM 2203 C C . GLY A 1 300 ? -22.345 2.657 26.438 1.00 93.75 300 GLY A C 1
ATOM 2204 O O . GLY A 1 300 ? -22.182 1.863 27.364 1.00 93.75 300 GLY A O 1
ATOM 2205 N N . PRO A 1 301 ? -23.510 2.711 25.762 1.00 92.00 301 PRO A N 1
ATOM 2206 C CA . PRO A 1 301 ? -24.705 1.991 26.189 1.00 92.00 301 PRO A CA 1
ATOM 2207 C C . PRO A 1 301 ? -24.688 0.470 26.201 1.00 92.00 301 PRO A C 1
ATOM 2209 O O . PRO A 1 301 ? -25.431 -0.073 27.005 1.00 92.00 301 PRO A O 1
ATOM 2212 N N . TYR A 1 302 ? -23.940 -0.201 25.332 1.00 94.81 302 TYR A N 1
ATOM 2213 C CA . TYR A 1 302 ? -24.005 -1.649 25.138 1.00 94.81 302 TYR A CA 1
ATOM 2214 C C . TYR A 1 302 ? -22.632 -2.280 25.364 1.00 94.81 302 TYR A C 1
ATOM 2216 O O . TYR A 1 302 ? -21.750 -2.214 24.503 1.00 94.81 302 TYR A O 1
ATOM 2224 N N . LEU A 1 303 ? -22.469 -2.932 26.513 1.00 94.56 303 LEU A N 1
ATOM 2225 C CA . LEU A 1 303 ? -21.245 -3.635 26.882 1.00 94.56 303 LEU A CA 1
ATOM 2226 C C . LEU A 1 303 ? -21.514 -5.115 27.155 1.00 94.56 303 LEU A C 1
ATOM 2228 O O . LEU A 1 303 ? -22.348 -5.464 27.991 1.00 94.56 303 LEU A O 1
ATOM 2232 N N . HIS A 1 304 ? -20.738 -5.975 26.501 1.00 95.12 304 HIS A N 1
ATOM 2233 C CA . HIS A 1 304 ? -20.634 -7.394 26.817 1.00 95.12 304 HIS A CA 1
ATOM 2234 C C . HIS A 1 304 ? -19.188 -7.732 27.198 1.00 95.12 304 HIS A C 1
ATOM 2236 O O . HIS A 1 304 ? -18.317 -7.852 26.334 1.00 95.12 304 HIS A O 1
ATOM 2242 N N . GLY A 1 305 ? -18.929 -7.874 28.495 1.00 93.56 305 GLY A N 1
ATOM 2243 C CA . GLY A 1 305 ? -17.614 -8.176 29.047 1.00 93.56 305 GLY A CA 1
ATOM 2244 C C . GLY A 1 305 ? -17.423 -7.631 30.467 1.00 93.56 305 GLY A C 1
ATOM 2245 O O . GLY A 1 305 ? -18.185 -6.777 30.920 1.00 93.56 305 GLY A O 1
ATOM 2246 N N . PRO A 1 306 ? -16.413 -8.132 31.199 1.00 94.19 306 PRO A N 1
ATOM 2247 C CA . PRO A 1 306 ? -16.085 -7.630 32.527 1.00 94.19 306 PRO A CA 1
ATOM 2248 C C . PRO A 1 306 ? -15.465 -6.228 32.461 1.00 94.19 306 PRO A C 1
ATOM 2250 O O . PRO A 1 306 ? -14.693 -5.922 31.549 1.00 94.19 306 PRO A O 1
ATOM 2253 N N . ILE A 1 307 ? -15.747 -5.406 33.471 1.00 94.75 307 ILE A N 1
ATOM 2254 C CA . ILE A 1 307 ? -15.100 -4.107 33.688 1.00 94.75 307 ILE A CA 1
ATOM 2255 C C . ILE A 1 307 ? -14.083 -4.249 34.816 1.00 94.75 307 ILE A C 1
ATOM 2257 O O . ILE A 1 307 ? -14.397 -4.780 35.884 1.00 94.75 307 ILE A O 1
ATOM 2261 N N . GLY A 1 308 ? -12.865 -3.763 34.583 1.00 92.38 308 GLY A N 1
ATOM 2262 C CA . GLY A 1 308 ? -11.785 -3.811 35.554 1.00 92.38 308 GLY A CA 1
ATOM 2263 C C . GLY A 1 308 ? -12.027 -3.017 36.854 1.00 92.38 308 GLY A C 1
ATOM 2264 O O . GLY A 1 308 ? -13.042 -2.339 37.012 1.00 92.38 308 GLY A O 1
ATOM 2265 N N . PRO A 1 309 ? -11.096 -3.116 37.823 1.00 90.50 309 PRO A N 1
ATOM 2266 C CA . PRO A 1 309 ? -11.291 -2.611 39.181 1.00 90.50 309 PRO A CA 1
ATOM 2267 C C . PRO A 1 309 ? -11.489 -1.115 39.389 1.00 90.50 309 PRO A C 1
ATOM 2269 O O . PRO A 1 309 ? -12.129 -0.781 40.377 1.00 90.50 309 PRO A O 1
ATOM 2272 N N . TYR A 1 310 ? -10.929 -0.240 38.558 1.00 93.38 310 TYR A N 1
ATOM 2273 C CA . TYR A 1 310 ? -10.879 1.202 38.797 1.00 93.38 310 TYR A CA 1
ATOM 2274 C C . TYR A 1 310 ? -11.523 1.968 37.639 1.00 93.38 310 TYR A C 1
ATOM 2276 O O . TYR A 1 310 ? -10.911 2.158 36.585 1.00 93.38 310 TYR A O 1
ATOM 2284 N N . LEU A 1 311 ? -12.743 2.457 37.861 1.00 93.06 311 LEU A N 1
ATOM 2285 C CA . LEU A 1 311 ? -13.503 3.240 36.890 1.00 93.06 311 LEU A CA 1
ATOM 2286 C C . LEU A 1 311 ? -13.828 4.640 37.417 1.00 93.06 311 LEU A C 1
ATOM 2288 O O . LEU A 1 311 ? -14.400 4.792 38.496 1.00 93.06 311 LEU A O 1
ATOM 2292 N N . GLN A 1 312 ? -13.547 5.657 36.606 1.00 93.88 312 GLN A N 1
ATOM 2293 C CA . GLN A 1 312 ? -14.029 7.025 36.787 1.00 93.88 312 GLN A CA 1
ATOM 2294 C C . GLN A 1 312 ? -14.835 7.455 35.559 1.00 93.88 312 GLN A C 1
ATOM 2296 O O . GLN A 1 312 ? -14.265 7.778 34.518 1.00 93.88 312 GLN A O 1
ATOM 2301 N N . GLY A 1 313 ? -16.158 7.470 35.682 1.00 92.62 313 GLY A N 1
ATOM 2302 C CA . GLY A 1 313 ? -17.078 7.838 34.610 1.00 92.62 313 GLY A CA 1
ATOM 2303 C C . GLY A 1 313 ? -18.409 7.086 34.688 1.00 92.62 313 GLY A C 1
ATOM 2304 O O . GLY A 1 313 ? -18.526 6.094 35.409 1.00 92.62 313 GLY A O 1
ATOM 2305 N N . PRO A 1 314 ? -19.440 7.561 33.970 1.00 93.38 314 PRO A N 1
ATOM 2306 C CA . PRO A 1 314 ? -20.725 6.878 33.898 1.00 93.38 314 PRO A CA 1
ATOM 2307 C C . PRO A 1 314 ? -20.635 5.593 33.062 1.00 93.38 314 PRO A C 1
ATOM 2309 O O . PRO A 1 314 ? -19.931 5.552 32.050 1.00 93.38 314 PRO A O 1
ATOM 2312 N N . ILE A 1 315 ? -21.411 4.579 33.445 1.00 93.38 315 ILE A N 1
ATOM 2313 C CA . ILE A 1 315 ? -21.659 3.377 32.638 1.00 93.38 315 ILE A CA 1
ATOM 2314 C C . ILE A 1 315 ? -23.036 3.494 31.988 1.00 93.38 315 ILE A C 1
ATOM 2316 O O . ILE A 1 315 ? -24.026 3.795 32.661 1.00 93.38 315 ILE A O 1
ATOM 2320 N N . GLY A 1 316 ? -23.104 3.234 30.683 1.00 91.50 316 GLY A N 1
ATOM 2321 C CA . GLY A 1 316 ? -24.347 3.213 29.925 1.00 91.50 316 GLY A CA 1
ATOM 2322 C C . GLY A 1 316 ? -25.376 2.153 30.370 1.00 91.50 316 GLY A C 1
ATOM 2323 O O . GLY A 1 316 ? -25.130 1.356 31.274 1.00 91.50 316 GLY A O 1
ATOM 2324 N N . PRO A 1 317 ? -26.578 2.167 29.766 1.00 88.62 317 PRO A N 1
ATOM 2325 C CA . PRO A 1 317 ? -27.732 1.395 30.226 1.00 88.62 317 PRO A CA 1
ATOM 2326 C C . PRO A 1 317 ? -27.646 -0.125 30.164 1.00 88.62 317 PRO A C 1
ATOM 2328 O O . PRO A 1 317 ? -28.304 -0.726 30.999 1.00 88.62 317 PRO A O 1
ATOM 2331 N N . TYR A 1 318 ? -26.947 -0.743 29.213 1.00 92.00 318 TYR A N 1
ATOM 2332 C CA . TYR A 1 318 ? -26.997 -2.189 28.970 1.00 92.00 318 TYR A CA 1
ATOM 2333 C C . TYR A 1 318 ? -25.624 -2.829 29.172 1.00 92.00 318 TYR A C 1
ATOM 2335 O O . TYR A 1 318 ? -24.742 -2.730 28.317 1.00 92.00 318 TYR A O 1
ATOM 2343 N N . LEU A 1 319 ? -25.462 -3.528 30.293 1.00 91.62 319 LEU A N 1
ATOM 2344 C CA . LEU A 1 319 ? -24.208 -4.164 30.678 1.00 91.62 319 LEU A CA 1
ATOM 2345 C C . LEU A 1 319 ? -24.405 -5.648 31.004 1.00 91.62 319 LEU A C 1
ATOM 2347 O O . LEU A 1 319 ? -25.211 -6.007 31.862 1.00 91.62 319 LEU A O 1
ATOM 2351 N N . GLN A 1 320 ? -23.613 -6.498 30.354 1.00 92.06 320 GLN A N 1
ATOM 2352 C CA . GLN A 1 320 ? -23.469 -7.919 30.659 1.00 92.06 320 GLN A CA 1
ATOM 2353 C C . GLN A 1 320 ? -22.026 -8.226 31.062 1.00 92.06 320 GLN A C 1
ATOM 2355 O O . GLN A 1 320 ? -21.135 -8.266 30.215 1.00 92.06 320 GLN A O 1
ATOM 2360 N N . GLY A 1 321 ? -21.796 -8.462 32.349 1.00 90.88 321 GLY A N 1
ATOM 2361 C CA . GLY A 1 321 ? -20.484 -8.781 32.901 1.00 90.88 321 GLY A CA 1
ATOM 2362 C C . GLY A 1 321 ? -20.300 -8.254 34.326 1.00 90.88 321 GLY A C 1
ATOM 2363 O O . GLY A 1 321 ? -21.071 -7.410 34.786 1.00 90.88 321 GLY A O 1
ATOM 2364 N N . PRO A 1 322 ? -19.292 -8.758 35.055 1.00 91.56 322 PRO A N 1
ATOM 2365 C CA . PRO A 1 322 ? -18.966 -8.254 36.381 1.00 91.56 322 PRO A CA 1
ATOM 2366 C 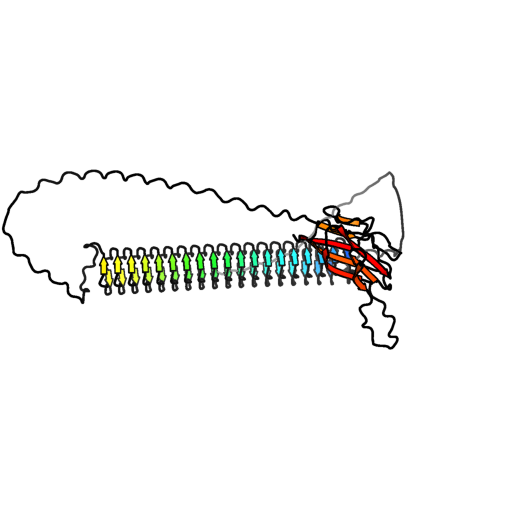C . PRO A 1 322 ? -18.345 -6.852 36.308 1.00 91.56 322 PRO A C 1
ATOM 2368 O O . PRO A 1 322 ? -17.578 -6.549 35.391 1.00 91.56 322 PRO A O 1
ATOM 2371 N N . ILE A 1 323 ? -18.628 -6.027 37.315 1.00 90.62 323 ILE A N 1
ATOM 2372 C CA . ILE A 1 323 ? -17.996 -4.718 37.520 1.00 90.62 323 ILE A CA 1
ATOM 2373 C C . ILE A 1 323 ? -17.022 -4.821 38.689 1.00 90.62 323 ILE A C 1
ATOM 2375 O O . ILE A 1 323 ? -17.377 -5.320 39.759 1.00 90.62 323 ILE A O 1
ATOM 2379 N N . GLY A 1 324 ? -15.800 -4.334 38.495 1.00 89.38 324 GLY A N 1
ATOM 2380 C CA . GLY A 1 324 ? -14.778 -4.311 39.530 1.00 89.38 324 GLY A CA 1
ATOM 2381 C C . GLY A 1 324 ? -15.109 -3.451 40.771 1.00 89.38 324 GLY A C 1
ATOM 2382 O O . GLY A 1 324 ? -16.114 -2.744 40.809 1.00 89.38 324 GLY A O 1
ATOM 2383 N N . PRO A 1 325 ? -14.269 -3.531 41.822 1.00 86.31 325 PRO A N 1
ATOM 2384 C CA . PRO A 1 325 ? -14.513 -2.936 43.140 1.00 86.31 325 PRO A CA 1
ATOM 2385 C C . PRO A 1 325 ? -14.700 -1.426 43.204 1.00 86.31 325 PRO A C 1
ATOM 2387 O O . PRO A 1 325 ? -15.551 -1.007 43.976 1.00 86.31 325 PRO A O 1
ATOM 2390 N N . TYR A 1 326 ? -13.914 -0.622 42.491 1.00 90.38 326 TYR A N 1
ATOM 2391 C CA . TYR A 1 326 ? -13.821 0.824 42.699 1.00 90.38 326 TYR A CA 1
ATOM 2392 C C . TYR A 1 326 ? -14.433 1.591 41.526 1.00 90.38 326 TYR A C 1
ATOM 2394 O O . TYR A 1 326 ? -13.791 1.785 40.491 1.00 90.38 326 TYR A O 1
ATOM 2402 N N . LEU A 1 327 ? -15.662 2.075 41.705 1.00 89.62 327 LEU A N 1
ATOM 2403 C CA . LEU A 1 327 ? -16.395 2.809 40.677 1.00 89.62 327 LEU A CA 1
ATOM 2404 C C . LEU A 1 327 ? -16.815 4.193 41.167 1.00 89.62 327 LEU A C 1
ATOM 2406 O O . LEU A 1 327 ? -17.463 4.321 42.204 1.00 89.62 327 LEU A O 1
ATOM 2410 N N . HIS A 1 328 ? -16.505 5.222 40.381 1.00 91.00 328 HIS A N 1
ATOM 2411 C CA . HIS A 1 328 ? -16.969 6.590 40.586 1.00 91.00 328 HIS A CA 1
ATOM 2412 C C . HIS A 1 328 ? -17.766 7.067 39.365 1.00 91.00 328 HIS A C 1
ATOM 2414 O O . HIS A 1 328 ? -17.189 7.419 38.335 1.00 91.00 328 HIS A O 1
ATOM 2420 N N . GLY A 1 329 ? -19.093 7.075 39.477 1.00 89.56 329 GLY A N 1
ATOM 2421 C CA . GLY A 1 329 ? -20.019 7.440 38.407 1.00 89.56 329 GLY A CA 1
ATOM 2422 C C . GLY A 1 329 ? -21.365 6.710 38.508 1.00 89.56 329 GLY A C 1
ATOM 2423 O O . GLY A 1 329 ? -21.497 5.743 39.257 1.00 89.56 329 GLY A O 1
ATOM 2424 N N . PRO A 1 330 ? -22.398 7.174 37.786 1.00 90.56 330 PRO A N 1
ATOM 2425 C CA . PRO A 1 330 ? -23.680 6.483 37.729 1.00 90.56 330 PRO A CA 1
ATOM 2426 C C . PRO A 1 330 ? -23.599 5.208 36.875 1.00 90.56 330 PRO A C 1
ATOM 2428 O O . PRO A 1 330 ? -22.884 5.169 35.871 1.00 90.56 330 PRO A O 1
ATOM 2431 N N . ILE A 1 331 ? -24.386 4.196 37.240 1.00 89.69 331 ILE A N 1
ATOM 2432 C CA . ILE A 1 331 ? -24.593 2.972 36.453 1.00 89.69 331 ILE A CA 1
ATOM 2433 C C . ILE A 1 331 ? -26.010 2.997 35.880 1.00 89.69 331 ILE A C 1
ATOM 2435 O O . ILE A 1 331 ? -26.977 3.251 36.602 1.00 89.69 331 ILE A O 1
ATOM 2439 N N . GLY A 1 332 ? -26.140 2.736 34.581 1.00 88.31 332 GLY A N 1
ATOM 2440 C CA . GLY A 1 332 ? -27.426 2.702 33.901 1.00 88.31 332 GLY A CA 1
ATOM 2441 C C . GLY A 1 332 ? -28.385 1.576 34.350 1.00 88.31 332 GLY A C 1
ATOM 2442 O O . GLY A 1 332 ? -28.044 0.741 35.184 1.00 88.31 332 GLY A O 1
ATOM 2443 N N . PRO A 1 333 ? -29.626 1.574 33.825 1.00 83.12 333 PRO A N 1
ATOM 2444 C CA . PRO A 1 333 ? -30.729 0.728 34.283 1.00 83.12 333 PRO A CA 1
ATOM 2445 C C . PRO A 1 333 ? -30.539 -0.784 34.197 1.00 83.12 333 PRO A C 1
ATOM 2447 O O . PRO A 1 333 ? -31.028 -1.437 35.105 1.00 83.12 333 PRO A O 1
ATOM 2450 N N . TYR A 1 334 ? -29.912 -1.345 33.160 1.00 88.25 334 TYR A N 1
ATOM 2451 C CA . TYR A 1 334 ? -29.932 -2.784 32.864 1.00 88.25 334 TYR A CA 1
ATOM 2452 C C . TYR A 1 334 ? -28.556 -3.432 33.055 1.00 88.25 334 TYR A C 1
ATOM 2454 O O . TYR A 1 334 ? -27.708 -3.413 32.160 1.00 88.25 334 TYR A O 1
ATOM 2462 N N . LEU A 1 335 ? -28.358 -4.062 34.212 1.00 87.19 335 LEU A N 1
ATOM 2463 C CA . LEU A 1 335 ? -27.112 -4.740 34.571 1.00 87.19 335 LEU A CA 1
ATOM 2464 C C . LEU A 1 335 ? -27.327 -6.239 34.793 1.00 87.19 335 LEU A C 1
ATOM 2466 O O . LEU A 1 335 ? -28.193 -6.631 35.572 1.00 87.19 335 LEU A O 1
ATOM 2470 N N . GLN A 1 336 ? -26.482 -7.068 34.181 1.00 88.81 336 GLN A N 1
ATOM 2471 C CA . GLN A 1 336 ? -26.375 -8.505 34.435 1.00 88.81 336 GLN A CA 1
ATOM 2472 C C . GLN A 1 336 ? -24.946 -8.862 34.861 1.00 88.81 336 GLN A C 1
ATOM 2474 O O . GLN A 1 336 ? -24.039 -8.884 34.031 1.00 88.81 336 GLN A O 1
ATOM 2479 N N . GLY A 1 337 ? -24.746 -9.169 36.142 1.00 87.00 337 GLY A N 1
ATOM 2480 C CA . GLY A 1 337 ? -23.434 -9.515 36.703 1.00 87.00 337 GLY A CA 1
ATOM 2481 C C . GLY A 1 337 ? -23.197 -8.885 38.078 1.00 87.00 337 GLY A C 1
ATOM 2482 O O . GLY A 1 337 ? -23.910 -7.956 38.443 1.00 87.00 337 GLY A O 1
ATOM 2483 N N . PRO A 1 338 ? -22.235 -9.393 38.870 1.00 88.06 338 PRO A N 1
ATOM 2484 C CA . PRO A 1 338 ? -21.941 -8.860 40.200 1.00 88.06 338 PRO A CA 1
ATOM 2485 C C . PRO A 1 338 ? -21.284 -7.472 40.128 1.00 88.06 338 PRO A C 1
ATOM 2487 O O . PRO A 1 338 ? -20.538 -7.180 39.190 1.00 88.06 338 PRO A O 1
ATOM 2490 N N . ILE A 1 339 ? -21.520 -6.641 41.148 1.00 85.69 339 ILE A N 1
ATOM 2491 C CA . ILE A 1 339 ? -20.863 -5.339 41.326 1.00 85.69 339 ILE A CA 1
ATOM 2492 C C . ILE A 1 339 ? -19.885 -5.449 42.496 1.00 85.69 339 ILE A C 1
ATOM 2494 O O . ILE A 1 339 ? -20.184 -6.066 43.516 1.00 85.69 339 ILE A O 1
ATOM 2498 N N . GLY A 1 340 ? -18.703 -4.859 42.369 1.00 83.94 340 GLY A N 1
ATOM 2499 C CA . GLY A 1 340 ? -17.766 -4.788 43.478 1.00 83.94 340 GLY A CA 1
ATOM 2500 C C . GLY A 1 340 ? -18.182 -3.807 44.601 1.00 83.94 340 GLY A C 1
ATOM 2501 O O . GLY A 1 340 ? -19.102 -3.006 44.447 1.00 83.94 340 GLY A O 1
ATOM 2502 N N . PRO A 1 341 ? -17.522 -3.863 45.772 1.00 80.69 341 PRO A N 1
ATOM 2503 C CA . PRO A 1 341 ? -18.019 -3.249 47.010 1.00 80.69 341 PRO A CA 1
ATOM 2504 C C . PRO A 1 341 ? -17.941 -1.712 47.112 1.00 80.69 341 PRO A C 1
ATOM 2506 O O . PRO A 1 341 ? -18.631 -1.141 47.955 1.00 80.69 341 PRO A O 1
ATOM 2509 N N . TYR A 1 342 ? -17.113 -1.021 46.322 1.00 85.25 342 TYR A N 1
ATOM 2510 C CA . TYR A 1 342 ? -16.834 0.415 46.486 1.00 85.25 342 TYR A CA 1
ATOM 2511 C C . TYR A 1 342 ? -17.416 1.254 45.340 1.00 85.25 342 TYR A C 1
ATOM 2513 O O . TYR A 1 342 ? -16.704 1.725 44.452 1.00 85.25 342 TYR A O 1
ATOM 2521 N N . LEU A 1 343 ? -18.728 1.481 45.402 1.00 83.31 343 LEU A N 1
ATOM 2522 C CA . LEU A 1 343 ? -19.469 2.301 44.446 1.00 83.31 343 LEU A CA 1
ATOM 2523 C C . LEU A 1 343 ? -19.725 3.726 44.969 1.00 83.31 343 LEU A C 1
ATOM 2525 O O . LEU A 1 343 ? -20.274 3.912 46.054 1.00 83.31 343 LEU A O 1
ATOM 2529 N N . GLN A 1 344 ? -19.417 4.732 44.150 1.00 84.81 344 GLN A N 1
ATOM 2530 C CA . GLN A 1 344 ? -19.812 6.130 44.332 1.00 84.81 344 GLN A CA 1
ATOM 2531 C C . GLN A 1 344 ? -20.645 6.608 43.136 1.00 84.81 344 GLN A C 1
ATOM 2533 O O . GLN A 1 344 ? -20.107 7.086 42.139 1.00 84.81 344 GLN A O 1
ATOM 2538 N N . GLY A 1 345 ? -21.968 6.493 43.246 1.00 83.94 345 GLY A N 1
ATOM 2539 C CA . GLY A 1 345 ? -22.926 6.958 42.243 1.00 83.94 345 GLY A CA 1
ATOM 2540 C C . GLY A 1 345 ? -24.260 6.209 42.326 1.00 83.94 345 GLY A C 1
ATOM 2541 O O . GLY A 1 345 ? -24.343 5.185 43.007 1.00 83.94 345 GLY A O 1
ATOM 2542 N N . PRO A 1 346 ? -25.323 6.713 41.676 1.00 86.88 346 PRO A N 1
ATOM 2543 C CA . PRO A 1 346 ? -26.605 6.019 41.628 1.00 86.88 346 PRO A CA 1
ATOM 2544 C C . PRO A 1 346 ? -26.545 4.794 40.702 1.00 86.88 346 PRO A C 1
ATOM 2546 O O . PRO A 1 346 ? -25.833 4.801 39.695 1.00 86.88 346 PRO A O 1
ATOM 2549 N N . ILE A 1 347 ? -27.337 3.769 41.020 1.00 83.94 347 ILE A N 1
ATOM 2550 C CA . ILE A 1 347 ? -27.559 2.587 40.174 1.00 83.94 347 ILE A CA 1
ATOM 2551 C C . ILE A 1 347 ? -28.989 2.641 39.639 1.00 83.94 347 ILE A C 1
ATOM 2553 O O . ILE A 1 347 ? -29.917 2.951 40.388 1.00 83.94 347 ILE A O 1
ATOM 2557 N N . GLY A 1 348 ? -29.179 2.344 38.356 1.00 83.31 348 GLY A N 1
ATOM 2558 C CA . GLY A 1 348 ? -30.510 2.249 37.773 1.00 83.31 348 GLY A CA 1
ATOM 2559 C C . GLY A 1 348 ? -31.326 1.026 38.252 1.00 83.31 348 GLY A C 1
ATOM 2560 O O . GLY A 1 348 ? -30.807 0.138 38.923 1.00 83.31 348 GLY A O 1
ATOM 2561 N N . PRO A 1 349 ? -32.631 0.974 37.931 1.00 76.12 349 PRO A N 1
ATOM 2562 C CA . PRO A 1 349 ? -33.601 0.099 38.604 1.00 76.12 349 PRO A CA 1
ATOM 2563 C C . PRO A 1 349 ? -33.574 -1.401 38.239 1.00 76.12 349 PRO A C 1
ATOM 2565 O O . PRO A 1 349 ? -34.156 -2.190 38.980 1.00 76.12 349 PRO A O 1
ATOM 2568 N N . TYR A 1 350 ? -32.949 -1.828 37.134 1.00 81.56 350 TYR A N 1
ATOM 2569 C CA . TYR A 1 350 ? -33.023 -3.212 36.624 1.00 81.56 350 TYR A CA 1
ATOM 2570 C C . TYR A 1 350 ? -31.682 -3.961 36.745 1.00 81.56 350 TYR A C 1
ATOM 2572 O O . TYR A 1 350 ? -31.016 -4.279 35.757 1.00 81.56 350 TYR A O 1
ATOM 2580 N N . VAL A 1 351 ? -31.303 -4.289 37.981 1.00 76.25 351 VAL A N 1
ATOM 2581 C CA . VAL A 1 351 ? -30.048 -4.986 38.305 1.00 76.25 351 VAL A CA 1
ATOM 2582 C C . VAL A 1 351 ? -30.299 -6.464 38.610 1.00 76.25 351 VAL A C 1
ATOM 2584 O O . VAL A 1 351 ? -31.013 -6.803 39.552 1.00 76.25 351 VAL A O 1
ATOM 2587 N N . GLN A 1 352 ? -29.679 -7.352 37.835 1.00 77.62 352 GLN A N 1
ATOM 2588 C CA . GLN A 1 352 ? -29.651 -8.799 38.060 1.00 77.62 352 GLN A CA 1
ATOM 2589 C C . GLN A 1 352 ? -28.274 -9.196 38.617 1.00 77.62 352 GLN A C 1
ATOM 2591 O O . GLN A 1 352 ? -27.377 -9.613 37.881 1.00 77.62 352 GLN A O 1
ATOM 2596 N N . THR A 1 353 ? -28.105 -9.041 39.932 1.00 65.62 353 THR A N 1
ATOM 2597 C CA . THR A 1 353 ? -26.906 -9.434 40.692 1.00 65.62 353 THR A CA 1
ATOM 2598 C C . THR A 1 353 ? -27.221 -10.600 41.646 1.00 65.62 353 THR A C 1
ATOM 2600 O O . THR A 1 353 ? -28.336 -10.691 42.168 1.00 65.62 353 THR A O 1
ATOM 2603 N N . PRO A 1 354 ? -26.263 -11.503 41.931 1.00 66.69 354 PRO A N 1
ATOM 2604 C CA . PRO A 1 354 ? -26.365 -12.412 43.074 1.00 66.69 354 PRO A CA 1
ATOM 2605 C C . PRO A 1 354 ? -26.588 -11.625 44.379 1.00 66.69 354 PRO A C 1
ATOM 2607 O O . PRO A 1 354 ? -25.928 -10.605 44.591 1.00 66.69 354 PRO A O 1
ATOM 2610 N N . LYS A 1 355 ? -27.485 -12.095 45.263 1.00 50.69 355 LYS A N 1
ATOM 2611 C CA . LYS A 1 355 ? -27.912 -11.383 46.494 1.00 50.69 355 LYS A CA 1
ATOM 2612 C C . LYS A 1 355 ? -26.761 -10.911 47.400 1.00 50.69 355 LYS A C 1
ATOM 2614 O O . LYS A 1 355 ? -26.923 -9.904 48.077 1.00 50.69 355 LYS A O 1
ATOM 2619 N N . ASP A 1 356 ? -25.608 -11.576 47.356 1.00 53.72 356 ASP A N 1
ATOM 2620 C CA . ASP A 1 356 ? -24.442 -11.285 48.205 1.00 53.72 356 ASP A CA 1
ATOM 2621 C C . ASP A 1 356 ? -23.449 -10.273 47.592 1.00 53.72 356 ASP A C 1
ATOM 2623 O O . ASP A 1 356 ? -22.403 -9.997 48.173 1.00 53.72 356 ASP A O 1
ATOM 2627 N N . SER A 1 357 ? -23.749 -9.723 46.408 1.00 53.72 357 SER A N 1
ATOM 2628 C CA . SER A 1 357 ? -22.835 -8.866 45.625 1.00 53.72 357 SER A CA 1
ATOM 2629 C C . SER A 1 357 ? -23.284 -7.405 45.483 1.00 53.72 357 SER A C 1
ATOM 2631 O O . SER A 1 357 ? -22.756 -6.673 44.653 1.00 53.72 357 SER A O 1
ATOM 2633 N N . LEU A 1 358 ? -24.266 -6.957 46.272 1.00 59.56 358 LEU A N 1
ATOM 2634 C CA . LEU A 1 358 ? -24.660 -5.545 46.327 1.00 59.56 358 LEU A CA 1
ATOM 2635 C C . LEU A 1 358 ? -23.890 -4.828 47.452 1.00 59.56 358 LEU A C 1
ATOM 2637 O O . LEU A 1 358 ? -23.884 -5.321 48.582 1.00 59.56 358 LEU A O 1
ATOM 2641 N N . PRO A 1 359 ? -23.253 -3.670 47.191 1.00 56.31 359 PRO A N 1
ATOM 2642 C CA . PRO A 1 359 ? -22.546 -2.924 48.226 1.00 56.31 359 PRO A CA 1
ATOM 2643 C C . PRO A 1 359 ? -23.515 -2.418 49.306 1.00 56.31 359 PRO A C 1
ATOM 2645 O O . PRO A 1 359 ? -24.537 -1.799 49.012 1.00 56.31 359 PRO A O 1
ATOM 2648 N N . ALA A 1 360 ? -23.186 -2.666 50.575 1.00 47.16 360 ALA A N 1
ATOM 2649 C CA . ALA A 1 360 ? -23.952 -2.182 51.719 1.00 47.16 360 ALA A CA 1
ATOM 2650 C C . ALA A 1 360 ? -23.711 -0.670 51.915 1.00 47.16 360 ALA A C 1
ATOM 2652 O O . ALA A 1 360 ? -22.731 -0.263 52.535 1.00 47.16 360 ALA A O 1
ATOM 2653 N N . GLY A 1 361 ? -24.590 0.177 51.367 1.00 46.78 361 GLY A N 1
ATOM 2654 C CA . GLY A 1 361 ? -24.513 1.636 51.505 1.00 46.78 361 GLY A CA 1
ATOM 2655 C C . GLY A 1 361 ? -25.842 2.349 51.194 1.00 46.78 361 GLY A C 1
ATOM 2656 O O . GLY A 1 361 ? -26.679 1.800 50.480 1.00 46.78 361 GLY A O 1
ATOM 2657 N N . PRO A 1 362 ? -26.073 3.572 51.714 1.00 43.56 362 PRO A N 1
ATOM 2658 C CA . PRO A 1 362 ? -27.402 4.194 51.825 1.00 43.56 362 PRO A CA 1
ATOM 2659 C C . PRO A 1 362 ? -27.967 4.816 50.526 1.00 43.56 362 PRO A C 1
ATOM 2661 O O . PRO A 1 362 ? -28.822 5.695 50.588 1.00 43.56 362 PRO A O 1
ATOM 2664 N N . PHE A 1 363 ? -27.529 4.389 49.340 1.00 42.81 363 PHE A N 1
ATOM 2665 C CA . PHE A 1 363 ? -27.801 5.101 48.078 1.00 42.81 363 PHE A CA 1
ATOM 2666 C C . PHE A 1 363 ? -29.020 4.606 47.282 1.00 42.81 363 PHE A C 1
ATOM 2668 O O . PHE A 1 363 ? -29.215 4.998 46.133 1.00 42.81 363 PHE A O 1
ATOM 2675 N N . LEU A 1 364 ? -29.896 3.810 47.899 1.00 42.25 364 LEU A N 1
ATOM 2676 C CA . LEU A 1 364 ? -31.218 3.496 47.353 1.00 42.25 364 LEU A CA 1
ATOM 2677 C C . LEU A 1 364 ? -32.209 4.622 47.692 1.00 42.25 364 LEU A C 1
ATOM 2679 O O . LEU A 1 364 ? -33.055 4.466 48.571 1.00 42.25 364 LEU A O 1
ATOM 2683 N N . GLN A 1 365 ? -32.116 5.773 47.022 1.00 37.59 365 GLN A N 1
ATOM 2684 C CA . GLN A 1 365 ? -33.192 6.768 47.069 1.00 37.59 365 GLN A CA 1
ATOM 2685 C C . GLN A 1 365 ? -34.059 6.695 45.815 1.00 37.59 365 GLN A C 1
ATOM 2687 O O . GLN A 1 365 ? -33.658 7.112 44.734 1.00 37.59 365 GLN A O 1
ATOM 2692 N N . GLY A 1 366 ? -35.289 6.220 46.029 1.00 39.97 366 GLY A N 1
ATOM 2693 C CA . GLY A 1 366 ? -36.443 6.515 45.187 1.00 39.97 366 GLY A CA 1
ATOM 2694 C C . GLY A 1 366 ? -36.891 5.383 44.271 1.00 39.97 366 GLY A C 1
ATOM 2695 O O . GLY A 1 366 ? -36.586 5.413 43.088 1.00 39.97 366 GLY A O 1
ATOM 2696 N N . LEU A 1 367 ? -37.668 4.434 44.806 1.00 34.16 367 LEU A N 1
ATOM 2697 C CA . LEU A 1 367 ? -38.993 4.020 44.302 1.00 34.16 367 LEU A CA 1
ATOM 2698 C C . LEU A 1 367 ? -39.567 2.911 45.220 1.00 34.16 367 LEU A C 1
ATOM 2700 O O . LEU A 1 367 ? -38.810 2.085 45.730 1.00 34.16 367 LEU A O 1
ATOM 2704 N N . PRO A 1 368 ? -40.883 2.914 45.494 1.00 38.34 368 PRO A N 1
ATOM 2705 C CA . PRO A 1 368 ? -41.503 2.054 46.496 1.00 38.34 368 PRO A CA 1
ATOM 2706 C C . PRO A 1 368 ? -41.593 0.598 46.025 1.00 38.34 368 PRO A C 1
ATOM 2708 O O . PRO A 1 368 ? -42.167 0.302 44.978 1.00 38.34 368 PRO A O 1
ATOM 2711 N N . CYS A 1 369 ? -41.096 -0.326 46.846 1.00 34.38 369 CYS A N 1
ATOM 2712 C CA . CYS A 1 369 ? -41.500 -1.727 46.780 1.00 34.38 369 CYS A CA 1
ATOM 2713 C C . CYS A 1 369 ? -42.991 -1.824 47.155 1.00 34.38 369 CYS A C 1
ATOM 2715 O O . CYS A 1 369 ? -43.376 -1.265 48.187 1.00 34.38 369 CYS A O 1
ATOM 2717 N N . PRO A 1 370 ? -43.845 -2.548 46.410 1.00 41.38 370 PRO A N 1
ATOM 2718 C CA . PRO A 1 370 ? -45.149 -2.923 46.932 1.00 41.38 370 PRO A CA 1
ATOM 2719 C C . PRO A 1 370 ? -44.928 -3.849 48.133 1.00 41.38 370 PRO A C 1
ATOM 2721 O O . PRO A 1 370 ? -44.353 -4.930 48.003 1.00 41.38 370 PRO A O 1
ATOM 2724 N N . VAL A 1 371 ? -45.356 -3.408 49.315 1.00 39.94 371 VAL A N 1
ATOM 2725 C CA . VAL A 1 371 ? -45.423 -4.243 50.517 1.00 39.94 371 VAL A CA 1
ATOM 2726 C C . VAL A 1 371 ? -46.419 -5.370 50.243 1.00 39.94 371 VAL A C 1
ATOM 2728 O O . VAL A 1 371 ? -47.615 -5.127 50.090 1.00 39.94 371 VAL A O 1
ATOM 2731 N N . GLY A 1 372 ? -45.927 -6.607 50.169 1.00 41.62 372 GLY A N 1
ATOM 2732 C CA . GLY A 1 372 ? -46.772 -7.794 50.252 1.00 41.62 372 GLY A CA 1
ATOM 2733 C C . GLY A 1 372 ? -47.346 -7.906 51.664 1.00 41.62 372 GLY A C 1
ATOM 2734 O O . GLY A 1 372 ? -46.603 -7.834 52.641 1.00 41.62 372 GLY A O 1
ATOM 2735 N N . LEU A 1 373 ? -48.670 -8.033 51.766 1.00 42.31 373 LEU A N 1
ATOM 2736 C CA . LEU A 1 373 ? -49.392 -8.177 53.031 1.00 42.31 373 LEU A CA 1
ATOM 2737 C C . LEU A 1 373 ? -48.856 -9.370 53.854 1.00 42.31 373 LEU A C 1
ATOM 2739 O O . LEU A 1 373 ? -48.604 -10.430 53.274 1.00 42.31 373 LEU A O 1
ATOM 2743 N N . PRO A 1 374 ? -48.725 -9.247 55.191 1.00 46.97 374 PRO A N 1
ATOM 2744 C CA . PRO A 1 374 ? -48.362 -10.370 56.051 1.00 46.97 374 PRO A CA 1
ATOM 2745 C C . PRO A 1 374 ? -49.445 -11.457 56.032 1.00 46.97 374 PRO A C 1
ATOM 2747 O O . PRO A 1 374 ? -50.613 -11.184 56.309 1.00 46.97 374 PRO A O 1
ATOM 2750 N N . GLY A 1 375 ? -49.057 -12.700 55.737 1.00 48.25 375 GLY A N 1
ATOM 2751 C CA . GLY A 1 375 ? -49.909 -13.865 55.980 1.00 48.25 375 GLY A CA 1
ATOM 2752 C C . GLY A 1 375 ? -50.006 -14.159 57.486 1.00 48.25 375 GLY A C 1
ATOM 2753 O O . GLY A 1 375 ? -49.011 -13.985 58.193 1.00 48.25 375 GLY A O 1
ATOM 2754 N N . PRO A 1 376 ? -51.173 -14.582 58.006 1.00 47.62 376 PRO A N 1
ATOM 2755 C CA . PRO A 1 376 ? -51.339 -14.862 59.428 1.00 47.62 376 PRO A CA 1
ATOM 2756 C C . PRO A 1 376 ? -50.510 -16.076 59.878 1.00 47.62 376 PRO A C 1
ATOM 2758 O O . PRO A 1 376 ? -50.313 -17.040 59.140 1.00 47.62 376 PRO A O 1
ATOM 2761 N N . GLN A 1 377 ? -50.028 -15.991 61.118 1.00 47.62 377 GLN A N 1
ATOM 2762 C CA . GLN A 1 377 ? -49.161 -16.950 61.800 1.00 47.62 377 GLN A CA 1
ATOM 2763 C C . GLN A 1 377 ? -49.842 -18.314 61.997 1.00 47.62 377 GLN A C 1
ATOM 2765 O O . GLN A 1 377 ? -50.908 -18.396 62.603 1.00 47.62 377 GLN A O 1
ATOM 2770 N N . GLY A 1 378 ? -49.190 -19.389 61.546 1.00 46.53 378 GLY A N 1
ATOM 2771 C CA . GLY A 1 378 ? -49.513 -20.759 61.952 1.00 46.53 378 GLY A CA 1
ATOM 2772 C C . GLY A 1 378 ? -48.638 -21.191 63.131 1.00 46.53 378 GLY A C 1
ATOM 2773 O O . GLY A 1 378 ? -47.418 -21.039 63.076 1.00 46.53 378 GLY A O 1
ATOM 2774 N N . GLU A 1 379 ? -49.237 -21.719 64.200 1.00 43.47 379 GLU A N 1
ATOM 2775 C CA . GLU A 1 379 ? -48.492 -22.278 65.332 1.00 43.47 379 GLU A CA 1
ATOM 2776 C C . GLU A 1 379 ? -48.066 -23.745 65.125 1.00 43.47 379 GLU A C 1
ATOM 2778 O O . GLU A 1 379 ? -48.860 -24.598 64.741 1.00 43.47 379 GLU A O 1
ATOM 2783 N N . ARG A 1 380 ? -46.808 -23.979 65.529 1.00 46.75 380 ARG A N 1
ATOM 2784 C CA . ARG A 1 380 ? -46.162 -25.163 66.132 1.00 46.75 380 ARG A CA 1
ATOM 2785 C C . ARG A 1 380 ? -46.061 -26.491 65.363 1.00 46.75 380 ARG A C 1
ATOM 2787 O O . ARG A 1 380 ? -47.013 -27.245 65.216 1.00 46.75 380 ARG A O 1
ATOM 2794 N N . GLY A 1 381 ? -44.802 -26.898 65.197 1.00 40.81 381 GLY A N 1
ATOM 2795 C CA . GLY A 1 381 ? -44.338 -28.259 65.473 1.00 40.81 381 GLY A CA 1
ATOM 2796 C C . GLY A 1 381 ? -42.855 -28.216 65.853 1.00 40.81 381 GLY A C 1
ATOM 2797 O O . GLY A 1 381 ? -42.043 -27.809 65.031 1.00 40.81 381 GLY A O 1
ATOM 2798 N N . GLU A 1 382 ? -42.480 -28.594 67.080 1.00 55.28 382 GLU A N 1
ATOM 2799 C CA . GLU A 1 382 ? -41.077 -28.949 67.340 1.00 55.28 382 GLU A CA 1
ATOM 2800 C C . GLU A 1 382 ? -40.809 -30.302 66.681 1.00 55.28 382 GLU A C 1
ATOM 2802 O O . GLU A 1 382 ? -41.564 -31.258 66.865 1.00 55.28 382 GLU A O 1
ATOM 2807 N N . SER A 1 383 ? -39.757 -30.393 65.871 1.00 46.81 383 SER A N 1
ATOM 2808 C CA . SER A 1 383 ? -39.340 -31.649 65.250 1.00 46.81 383 SER A CA 1
ATOM 2809 C C . SER A 1 383 ? -37.824 -31.687 65.080 1.00 46.81 383 SER A C 1
ATOM 2811 O O . SER A 1 383 ? -37.276 -30.977 64.247 1.00 46.81 383 SER A O 1
ATOM 2813 N N . GLY A 1 384 ? -37.202 -32.536 65.909 1.00 48.31 384 GLY A N 1
ATOM 2814 C CA . GLY A 1 384 ? -35.965 -33.305 65.707 1.00 48.31 384 GLY A CA 1
ATOM 2815 C C . GLY A 1 384 ? -34.683 -32.591 65.263 1.00 48.31 384 GLY A C 1
ATOM 2816 O O . GLY A 1 384 ? -34.602 -32.057 64.164 1.00 48.31 384 GLY A O 1
ATOM 2817 N N . LEU A 1 385 ? -33.611 -32.736 66.053 1.00 52.81 385 LEU A N 1
ATOM 2818 C CA . LEU A 1 385 ? -32.245 -32.464 65.589 1.00 52.81 385 LEU A CA 1
ATOM 2819 C C . LEU A 1 385 ? -31.924 -33.332 64.359 1.00 52.81 385 LEU A C 1
ATOM 2821 O O . LEU A 1 385 ? -31.938 -34.562 64.429 1.00 52.81 385 LEU A O 1
ATOM 2825 N N . GLN A 1 386 ? -31.635 -32.680 63.233 1.00 55.28 386 GLN A N 1
ATOM 2826 C CA . GLN A 1 386 ? -31.242 -33.321 61.981 1.00 55.28 386 GLN A CA 1
ATOM 2827 C C . GLN A 1 386 ? -29.825 -33.902 62.114 1.00 55.28 386 GLN A C 1
ATOM 2829 O O . GLN A 1 386 ? -28.891 -33.198 62.499 1.00 55.28 386 GLN A O 1
ATOM 2834 N N . GLY A 1 387 ? -29.662 -35.193 61.805 1.00 59.22 387 GLY A N 1
ATOM 2835 C CA . GLY A 1 387 ? -28.353 -35.855 61.788 1.00 59.22 387 GLY A CA 1
ATOM 2836 C C . GLY A 1 387 ? -27.392 -35.235 60.758 1.00 59.22 387 GLY A C 1
ATOM 2837 O O . GLY A 1 387 ? -27.845 -34.595 59.806 1.00 59.22 387 GLY A O 1
ATOM 2838 N N . PRO A 1 388 ? -26.066 -35.408 60.924 1.00 63.34 388 PRO A N 1
ATOM 2839 C CA . PRO A 1 388 ? -25.077 -34.781 60.053 1.00 63.34 388 PRO A CA 1
ATOM 2840 C C . PRO A 1 388 ? -25.250 -35.211 58.589 1.00 63.34 388 PRO A C 1
ATOM 2842 O O . PRO A 1 388 ? -25.510 -36.376 58.283 1.00 63.34 388 PRO A O 1
ATOM 2845 N N . ARG A 1 389 ? -25.100 -34.240 57.682 1.00 63.12 389 ARG A N 1
ATOM 2846 C CA . ARG A 1 389 ? -25.219 -34.404 56.228 1.00 63.12 389 ARG A CA 1
ATOM 2847 C C . ARG A 1 389 ? -24.155 -35.383 55.718 1.00 63.12 389 ARG A C 1
ATOM 2849 O O . ARG A 1 389 ? -22.968 -35.187 55.965 1.00 63.12 389 ARG A O 1
ATOM 2856 N N . GLY A 1 390 ? -24.586 -36.423 55.002 1.00 62.25 390 GLY A N 1
ATOM 2857 C CA . GLY A 1 390 ? -23.682 -37.347 54.312 1.00 62.25 390 GLY A CA 1
ATOM 2858 C C . GLY A 1 390 ? -22.856 -36.639 53.224 1.00 62.25 390 GLY A C 1
ATOM 2859 O O . GLY A 1 390 ? -23.285 -35.594 52.727 1.00 62.25 390 GLY A O 1
ATOM 2860 N N . PRO A 1 391 ? -21.677 -37.176 52.860 1.00 63.94 391 PRO A N 1
ATOM 2861 C CA . PRO A 1 391 ? -20.787 -36.548 51.888 1.00 63.94 391 PRO A CA 1
ATOM 2862 C C . PRO A 1 391 ? -21.449 -36.424 50.510 1.00 63.94 391 PRO A C 1
ATOM 2864 O O . PRO A 1 391 ? -22.232 -37.278 50.094 1.00 63.94 391 PRO A O 1
ATOM 2867 N N . GLU A 1 392 ? -21.128 -35.333 49.820 1.00 67.94 392 GLU A N 1
ATOM 2868 C CA . GLU A 1 392 ? -21.667 -34.974 48.510 1.00 67.94 392 GLU A CA 1
ATOM 2869 C C . GLU A 1 392 ? -21.258 -35.994 47.434 1.00 67.94 392 GLU A C 1
ATOM 2871 O O . GLU A 1 392 ? -20.101 -36.417 47.353 1.00 67.94 392 GLU A O 1
ATOM 2876 N N . GLY A 1 393 ? -22.232 -36.436 46.633 1.00 60.47 393 GLY A N 1
ATOM 2877 C CA . GLY A 1 393 ? -22.012 -37.383 45.541 1.00 60.47 393 GLY A CA 1
ATOM 2878 C C . GLY A 1 393 ? -21.222 -36.744 44.399 1.00 60.47 393 GLY A C 1
ATOM 2879 O O . GLY A 1 393 ? -21.433 -35.582 44.070 1.00 60.47 393 GLY A O 1
ATOM 2880 N N . LYS A 1 394 ? -20.313 -37.511 43.785 1.00 61.62 394 LYS A N 1
ATOM 2881 C CA . LYS A 1 394 ? -19.495 -37.041 42.658 1.00 61.62 394 LYS A CA 1
ATOM 2882 C C . LYS A 1 394 ? -20.372 -36.693 41.450 1.00 61.62 394 LYS A C 1
ATOM 2884 O O . LYS A 1 394 ? -21.230 -37.480 41.058 1.00 61.62 394 LYS A O 1
ATOM 2889 N N . GLU A 1 395 ? -20.104 -35.527 40.873 1.00 66.56 395 GLU A N 1
ATOM 2890 C CA . GLU A 1 395 ? -20.753 -34.978 39.683 1.00 66.56 395 GLU A CA 1
ATOM 2891 C C . GLU A 1 395 ? -20.631 -35.927 38.476 1.00 66.56 395 GLU A C 1
ATOM 2893 O O . GLU A 1 395 ? -19.572 -36.511 38.224 1.00 66.56 395 GLU A O 1
ATOM 2898 N N . GLY A 1 396 ? -21.738 -36.122 37.755 1.00 56.16 396 GLY A N 1
ATOM 2899 C CA . GLY A 1 396 ? -21.797 -36.991 36.580 1.00 56.16 396 GLY A CA 1
ATOM 2900 C C . GLY A 1 396 ? -21.091 -36.376 35.370 1.00 56.16 396 GLY A C 1
ATOM 2901 O O . GLY A 1 396 ? -21.202 -35.182 35.111 1.00 56.16 396 GLY A O 1
ATOM 2902 N N . SER A 1 397 ? -20.385 -37.206 34.600 1.00 59.00 397 SER A N 1
ATOM 2903 C CA . SER A 1 397 ? -19.681 -36.797 33.381 1.00 59.00 397 SER A CA 1
ATOM 2904 C C . SER A 1 397 ? -20.628 -36.210 32.324 1.00 59.00 397 SER A C 1
ATOM 2906 O O . SER A 1 397 ? -21.599 -36.859 31.930 1.00 59.00 397 SER A O 1
ATOM 2908 N N . GLN A 1 398 ? -20.301 -35.012 31.835 1.00 62.78 398 GLN A N 1
ATOM 2909 C CA . GLN A 1 398 ? -20.998 -34.300 30.760 1.00 62.78 398 GLN A CA 1
ATOM 2910 C C . GLN A 1 398 ? -21.047 -35.131 29.460 1.00 62.78 398 GLN A C 1
ATOM 2912 O O . GLN A 1 398 ? -20.048 -35.722 29.050 1.00 62.78 398 GLN A O 1
ATOM 2917 N N . GLY A 1 399 ? -22.220 -35.184 28.818 1.00 58.06 399 GLY A N 1
ATOM 2918 C CA . GLY A 1 399 ? -22.454 -35.952 27.589 1.00 58.06 399 GLY A CA 1
ATOM 2919 C C . GLY A 1 399 ? -21.685 -35.412 26.377 1.00 58.06 399 GLY A C 1
ATOM 2920 O O . GLY A 1 399 ? -21.485 -34.206 26.246 1.00 58.06 399 GLY A O 1
ATOM 2921 N N . THR A 1 400 ? -21.260 -36.304 25.478 1.00 58.97 400 THR A N 1
ATOM 2922 C CA . THR A 1 400 ? -20.491 -35.946 24.274 1.00 58.97 400 THR A CA 1
ATOM 2923 C C . THR A 1 400 ? -21.348 -35.251 23.218 1.00 58.97 400 THR A C 1
ATOM 2925 O O . THR A 1 400 ? -22.430 -35.726 22.877 1.00 58.97 400 THR A O 1
ATOM 2928 N N . GLU A 1 401 ? -20.816 -34.157 22.678 1.00 62.62 401 GLU A N 1
ATOM 2929 C CA . GLU A 1 401 ? -21.418 -33.297 21.656 1.00 62.62 401 GLU A CA 1
ATOM 2930 C C . GLU A 1 401 ? -21.635 -34.027 20.313 1.00 62.62 401 GLU A C 1
ATOM 2932 O O . GLU A 1 401 ? -20.826 -34.857 19.889 1.00 62.62 401 GLU A O 1
ATOM 2937 N N . GLY A 1 402 ? -22.760 -33.741 19.649 1.00 56.25 402 GLY A N 1
ATOM 2938 C CA . GLY A 1 402 ? -23.160 -34.377 18.390 1.00 56.25 402 GLY A CA 1
ATOM 2939 C C . GLY A 1 402 ? -22.314 -33.924 17.194 1.00 56.25 402 GLY A C 1
ATOM 2940 O O . GLY A 1 402 ? -21.948 -32.759 17.081 1.00 56.25 402 GLY A O 1
ATOM 2941 N N . ARG A 1 403 ? -22.012 -34.846 16.269 1.00 60.44 403 ARG A N 1
ATOM 2942 C CA . ARG A 1 403 ? -21.172 -34.562 15.091 1.00 60.44 403 ARG A CA 1
ATOM 2943 C C . ARG A 1 403 ? -21.885 -33.679 14.059 1.00 60.44 403 ARG A C 1
ATOM 2945 O O . ARG A 1 403 ? -23.027 -33.944 13.692 1.00 60.44 403 ARG A O 1
ATOM 2952 N N . LEU A 1 404 ? -21.152 -32.690 13.543 1.00 54.38 404 LEU A N 1
ATOM 2953 C CA . LEU A 1 404 ? -21.543 -31.806 12.441 1.00 54.38 404 LEU A CA 1
ATOM 2954 C C . LEU A 1 404 ? -21.760 -32.600 11.134 1.00 54.38 404 LEU A C 1
ATOM 2956 O O . LEU A 1 404 ? -20.980 -33.500 10.816 1.00 54.38 404 LEU A O 1
ATOM 2960 N N . GLY A 1 405 ? -22.806 -32.259 10.375 1.00 54.41 405 GLY A N 1
ATOM 2961 C CA . GLY A 1 405 ? -23.110 -32.879 9.078 1.00 54.41 405 GLY A CA 1
ATOM 2962 C C . GLY A 1 405 ? -22.101 -32.516 7.971 1.00 54.41 405 GLY A C 1
ATOM 2963 O O . GLY A 1 405 ? -21.430 -31.487 8.068 1.00 54.41 405 GLY A O 1
ATOM 2964 N N . PRO A 1 406 ? -21.970 -33.344 6.916 1.00 62.25 406 PRO A N 1
ATOM 2965 C CA . PRO A 1 406 ? -20.972 -33.145 5.866 1.00 62.25 406 PRO A CA 1
ATOM 2966 C C . PRO A 1 406 ? -21.294 -31.953 4.947 1.00 62.25 406 PRO A C 1
ATOM 2968 O O . PRO A 1 406 ? -22.451 -31.677 4.635 1.00 62.25 406 PRO A O 1
ATOM 2971 N N . VAL A 1 407 ? -20.238 -31.275 4.487 1.00 71.50 407 VAL A N 1
ATOM 2972 C CA . VAL A 1 407 ? -20.278 -30.146 3.540 1.00 71.50 407 VAL A CA 1
ATOM 2973 C C . VAL A 1 407 ? -20.649 -30.632 2.130 1.00 71.50 407 VAL A C 1
ATOM 2975 O O . VAL A 1 407 ? -20.181 -31.681 1.690 1.00 71.50 407 VAL A O 1
ATOM 2978 N N . GLY A 1 408 ? -21.489 -29.869 1.420 1.00 49.78 408 GLY A N 1
ATOM 2979 C CA . GLY A 1 408 ? -21.918 -30.176 0.048 1.00 49.78 408 GLY A CA 1
ATOM 2980 C C . GLY A 1 408 ? -20.803 -30.031 -1.005 1.00 49.78 408 GLY A C 1
ATOM 2981 O O . GLY A 1 408 ? -19.812 -29.340 -0.761 1.00 49.78 408 GLY A O 1
ATOM 2982 N N . PRO A 1 409 ? -20.936 -30.675 -2.180 1.00 62.97 409 PRO A N 1
ATOM 2983 C CA . PRO A 1 409 ? -19.881 -30.703 -3.189 1.00 62.97 409 PRO A CA 1
ATOM 2984 C C . PRO A 1 409 ? -19.656 -29.326 -3.855 1.00 62.97 409 PRO A C 1
ATOM 2986 O O . PRO A 1 409 ? -20.620 -28.584 -4.061 1.00 62.97 409 PRO A O 1
ATOM 2989 N N . PRO A 1 410 ? -18.407 -28.988 -4.234 1.00 71.19 410 PRO A N 1
ATOM 2990 C CA . PRO A 1 410 ? -18.088 -27.767 -4.978 1.00 71.19 410 PRO A CA 1
ATOM 2991 C C . PRO A 1 410 ? -18.754 -27.719 -6.363 1.00 71.19 410 PRO A C 1
ATOM 2993 O O . PRO A 1 410 ? -18.886 -28.744 -7.031 1.00 71.19 410 PRO A O 1
ATOM 2996 N N . GLY A 1 411 ? -19.128 -26.517 -6.815 1.00 51.62 411 GLY A N 1
ATOM 2997 C CA . GLY A 1 411 ? -19.634 -26.284 -8.173 1.00 51.62 411 GLY A CA 1
ATOM 2998 C C . GLY A 1 411 ? -18.566 -26.506 -9.252 1.00 51.62 411 GLY A C 1
ATOM 2999 O O . GLY A 1 411 ? -17.371 -26.356 -9.002 1.00 51.62 411 GLY A O 1
ATOM 3000 N N . THR A 1 412 ? -18.997 -26.872 -10.462 1.00 57.88 412 THR A N 1
ATOM 3001 C CA . THR A 1 412 ? -18.111 -27.173 -11.599 1.00 57.88 412 THR A CA 1
ATOM 3002 C C . THR A 1 412 ? -17.325 -25.945 -12.059 1.00 57.88 412 THR A C 1
ATOM 3004 O O . THR A 1 412 ? -17.898 -24.867 -12.217 1.00 57.88 412 THR A O 1
ATOM 3007 N N . ALA A 1 413 ? -16.027 -26.123 -12.323 1.00 54.22 413 ALA A N 1
ATOM 3008 C CA . ALA A 1 413 ? -15.155 -25.091 -12.877 1.00 54.22 413 ALA A CA 1
ATOM 3009 C C . ALA A 1 413 ? -15.661 -24.603 -14.249 1.00 54.22 413 ALA A C 1
ATOM 3011 O O . ALA A 1 413 ? -16.056 -25.409 -15.092 1.00 54.22 413 ALA A O 1
ATOM 3012 N N . GLY A 1 414 ? -15.650 -23.284 -14.467 1.00 49.69 414 GLY A N 1
ATOM 3013 C CA . GLY A 1 414 ? -15.958 -22.688 -15.767 1.00 49.69 414 GLY A CA 1
ATOM 3014 C C . GLY A 1 414 ? -14.901 -23.063 -16.808 1.00 49.69 414 GLY A C 1
ATOM 3015 O O . GLY A 1 414 ? -13.712 -23.074 -16.506 1.00 49.69 414 GLY A O 1
ATOM 3016 N N . SER A 1 415 ? -15.338 -23.393 -18.024 1.00 50.56 415 SER A N 1
ATOM 3017 C CA . SER A 1 415 ? -14.466 -23.735 -19.150 1.00 50.56 415 SER A CA 1
ATOM 3018 C C . SER A 1 415 ? -13.733 -22.498 -19.672 1.00 50.56 415 SER A C 1
ATOM 3020 O O . SER A 1 415 ? -14.387 -21.538 -20.085 1.00 50.56 415 SER A O 1
ATOM 3022 N N . ASP A 1 416 ? -12.401 -22.540 -19.704 1.00 49.94 416 ASP A N 1
ATOM 3023 C CA . ASP A 1 416 ? -11.572 -21.514 -20.338 1.00 49.94 416 ASP A CA 1
ATOM 3024 C C . ASP A 1 416 ? -11.977 -21.331 -21.808 1.00 49.94 416 ASP A C 1
ATOM 3026 O O . ASP A 1 416 ? -11.928 -22.265 -22.615 1.00 49.94 416 ASP A O 1
ATOM 3030 N N . ALA A 1 417 ? -12.376 -20.111 -22.172 1.00 49.38 417 ALA A N 1
ATOM 3031 C CA . ALA A 1 417 ? -12.565 -19.738 -23.565 1.00 49.38 417 ALA A CA 1
ATOM 3032 C C . ALA A 1 417 ? -11.204 -19.831 -24.268 1.00 49.38 417 ALA A C 1
ATOM 3034 O O . ALA A 1 417 ? -10.309 -19.018 -24.041 1.00 49.38 417 ALA A O 1
ATOM 3035 N N . THR A 1 418 ? -11.038 -20.848 -25.112 1.00 54.94 418 THR A N 1
ATOM 3036 C CA . THR A 1 418 ? -9.857 -20.992 -25.963 1.00 54.94 418 THR A CA 1
ATOM 3037 C C . THR A 1 418 ? -9.914 -19.899 -27.028 1.00 54.94 418 THR A C 1
ATOM 3039 O O . THR A 1 418 ? -10.534 -20.074 -28.073 1.00 54.94 418 THR A O 1
ATOM 3042 N N . VAL A 1 419 ? -9.332 -18.733 -26.746 1.00 58.28 419 VAL A N 1
ATOM 3043 C CA . VAL A 1 419 ? -9.191 -17.663 -27.741 1.00 58.28 419 VAL A CA 1
ATOM 3044 C C . VAL A 1 419 ? -8.040 -18.052 -28.673 1.00 58.28 419 VAL A C 1
ATOM 3046 O O . VAL A 1 419 ? -6.915 -18.206 -28.188 1.00 58.28 419 VAL A O 1
ATOM 3049 N N . PRO A 1 420 ? -8.270 -18.237 -29.987 1.00 65.75 420 PRO A N 1
ATOM 3050 C CA . PRO A 1 420 ? -7.181 -18.525 -30.908 1.00 65.75 420 PRO A CA 1
ATOM 3051 C C . PRO A 1 420 ? -6.250 -17.320 -30.990 1.00 65.75 420 PRO A C 1
ATOM 3053 O O . PRO A 1 420 ? -6.682 -16.180 -31.188 1.00 65.75 420 PRO A O 1
ATOM 3056 N N . ARG A 1 421 ? -4.961 -17.586 -30.794 1.00 73.50 421 ARG A N 1
ATOM 3057 C CA . ARG A 1 421 ? -3.900 -16.583 -30.818 1.00 73.50 421 ARG A CA 1
ATOM 3058 C C . ARG A 1 421 ? -3.487 -16.362 -32.264 1.00 73.50 421 ARG A C 1
ATOM 3060 O O . ARG A 1 421 ? -2.704 -17.124 -32.810 1.00 73.50 421 ARG A O 1
ATOM 3067 N N . LEU A 1 422 ? -4.083 -15.352 -32.891 1.00 82.44 422 LEU A N 1
ATOM 3068 C CA . LEU A 1 422 ? -3.766 -14.972 -34.262 1.00 82.44 422 LEU A CA 1
ATOM 3069 C C . LEU A 1 422 ? -2.991 -13.664 -34.241 1.00 82.44 422 LEU A C 1
ATOM 3071 O O . LEU A 1 422 ? -3.580 -12.593 -34.076 1.00 82.44 422 LEU A O 1
ATOM 3075 N N . SER A 1 423 ? -1.680 -13.746 -34.429 1.00 87.94 423 SER A N 1
ATOM 3076 C CA . SER A 1 423 ? -0.827 -12.574 -34.555 1.00 87.94 423 SER A CA 1
ATOM 3077 C C . SER A 1 423 ? 0.279 -12.798 -35.577 1.00 87.94 423 SER A C 1
ATOM 3079 O O . SER A 1 423 ? 0.823 -13.894 -35.717 1.00 87.94 423 SER A O 1
ATOM 3081 N N . PHE A 1 424 ? 0.617 -11.744 -36.313 1.00 89.88 424 PHE A N 1
ATOM 3082 C CA . PHE A 1 424 ? 1.773 -11.745 -37.192 1.00 89.88 424 PHE A CA 1
ATOM 3083 C C . PHE A 1 424 ? 2.510 -10.409 -37.132 1.00 89.88 424 PHE A C 1
ATOM 3085 O O . PHE A 1 424 ? 1.924 -9.352 -36.891 1.00 89.88 424 PHE A O 1
ATOM 3092 N N . SER A 1 425 ? 3.812 -10.463 -37.373 1.00 90.06 425 SER A N 1
ATOM 3093 C CA . SER A 1 425 ? 4.672 -9.301 -37.541 1.00 90.06 425 SER A CA 1
ATOM 3094 C C . SER A 1 425 ? 5.761 -9.652 -38.540 1.00 90.06 425 SER A C 1
ATOM 3096 O O . SER A 1 425 ? 6.486 -10.636 -38.364 1.00 90.06 425 SER A O 1
ATOM 3098 N N . ALA A 1 426 ? 5.854 -8.872 -39.609 1.00 87.69 426 ALA A N 1
ATOM 3099 C CA . ALA A 1 426 ? 6.784 -9.082 -40.700 1.00 87.69 426 ALA A CA 1
ATOM 3100 C C . ALA A 1 426 ? 7.452 -7.768 -41.109 1.00 87.69 426 ALA A C 1
ATOM 3102 O O . ALA A 1 426 ? 6.927 -6.674 -40.921 1.00 87.69 426 ALA A O 1
ATOM 3103 N N . ALA A 1 427 ? 8.640 -7.889 -41.673 1.00 86.50 427 ALA A N 1
ATOM 3104 C CA . ALA A 1 427 ? 9.557 -6.806 -41.948 1.00 86.50 427 ALA A CA 1
ATOM 3105 C C . ALA A 1 427 ? 10.092 -6.889 -43.379 1.00 86.50 427 ALA A C 1
ATOM 3107 O O . ALA A 1 427 ? 10.321 -7.981 -43.910 1.00 86.50 427 ALA A O 1
ATOM 3108 N N . LEU A 1 428 ? 10.339 -5.730 -43.988 1.00 82.50 428 LEU A N 1
ATOM 3109 C CA . LEU A 1 428 ? 10.967 -5.640 -45.301 1.00 82.50 428 LEU A CA 1
ATOM 3110 C C . LEU A 1 428 ? 12.491 -5.624 -45.144 1.00 82.50 428 LEU A C 1
ATOM 3112 O O . LEU A 1 428 ? 13.067 -4.689 -44.585 1.00 82.50 428 LEU A O 1
ATOM 3116 N N . THR A 1 429 ? 13.150 -6.651 -45.675 1.00 74.81 429 THR A N 1
ATOM 3117 C CA . THR A 1 429 ? 14.613 -6.743 -45.717 1.00 74.81 429 THR A CA 1
ATOM 3118 C C . THR A 1 429 ? 15.156 -6.984 -47.127 1.00 74.81 429 THR A C 1
ATOM 3120 O O . THR A 1 429 ? 16.218 -7.589 -47.277 1.00 74.81 429 THR A O 1
ATOM 3123 N N . ARG A 1 430 ? 14.432 -6.569 -48.166 1.00 71.44 430 ARG A N 1
ATOM 3124 C CA . ARG A 1 430 ? 14.926 -6.549 -49.547 1.00 71.44 430 ARG A CA 1
ATOM 3125 C C . ARG A 1 430 ? 14.449 -5.276 -50.228 1.00 71.44 430 ARG A C 1
ATOM 3127 O O . ARG A 1 430 ? 13.373 -4.774 -49.914 1.00 71.44 430 ARG A O 1
ATOM 3134 N N . GLU A 1 431 ? 15.248 -4.753 -51.150 1.00 66.06 431 GLU A N 1
ATOM 3135 C CA . GLU A 1 431 ? 14.865 -3.561 -51.904 1.00 66.06 431 GLU A CA 1
ATOM 3136 C C . GLU A 1 431 ? 13.680 -3.868 -52.833 1.00 66.06 431 GLU A C 1
ATOM 3138 O O . GLU A 1 431 ? 13.674 -4.869 -53.554 1.00 66.06 431 GLU A O 1
ATOM 3143 N N . MET A 1 432 ? 12.686 -2.978 -52.833 1.00 63.19 432 MET A N 1
ATOM 3144 C CA . MET A 1 432 ? 11.581 -2.990 -53.785 1.00 63.19 432 MET A CA 1
ATOM 3145 C C . MET A 1 432 ? 11.659 -1.763 -54.694 1.00 63.19 432 MET A C 1
ATOM 3147 O O . MET A 1 432 ? 11.488 -0.630 -54.250 1.00 63.19 432 MET A O 1
ATOM 3151 N N . GLY A 1 433 ? 11.903 -1.999 -55.985 1.00 57.62 433 GLY A N 1
ATOM 3152 C CA . GLY A 1 433 ? 12.024 -0.949 -57.003 1.00 57.62 433 GLY A CA 1
ATOM 3153 C C . GLY A 1 433 ? 10.796 -0.761 -57.902 1.00 57.62 433 GLY A C 1
ATOM 3154 O O . GLY A 1 433 ? 10.882 -0.002 -58.865 1.00 57.62 433 GLY A O 1
ATOM 3155 N N . ARG A 1 434 ? 9.684 -1.470 -57.652 1.00 64.56 434 ARG A N 1
ATOM 3156 C CA . ARG A 1 434 ? 8.462 -1.441 -58.480 1.00 64.56 434 ARG A CA 1
ATOM 3157 C C . ARG A 1 434 ? 7.228 -1.187 -57.608 1.00 64.56 434 ARG A C 1
ATOM 3159 O O . ARG A 1 434 ? 7.150 -1.739 -56.514 1.00 64.56 434 ARG A O 1
ATOM 3166 N N . SER A 1 435 ? 6.285 -0.387 -58.109 1.00 70.31 435 SER A N 1
ATOM 3167 C CA . SER A 1 435 ? 4.960 -0.194 -57.504 1.00 70.31 435 SER A CA 1
ATOM 3168 C C . SER A 1 435 ? 4.169 -1.505 -57.526 1.00 70.31 435 SER A C 1
ATOM 3170 O O . SER A 1 435 ? 4.207 -2.233 -58.522 1.00 70.31 435 SER A O 1
ATOM 3172 N N . GLY A 1 436 ? 3.479 -1.817 -56.432 1.00 76.62 436 GLY A N 1
ATOM 3173 C CA . GLY A 1 436 ? 2.781 -3.086 -56.221 1.00 76.62 436 GLY A CA 1
ATOM 3174 C C . GLY A 1 436 ? 2.765 -3.502 -54.750 1.00 76.62 436 GLY A C 1
ATOM 3175 O O . GLY A 1 436 ? 3.212 -2.756 -53.877 1.00 76.62 436 GLY A O 1
ATOM 3176 N N . THR A 1 437 ? 2.252 -4.697 -54.470 1.00 82.75 437 THR A N 1
ATOM 3177 C CA . THR A 1 437 ? 2.125 -5.219 -53.105 1.00 82.75 437 THR A CA 1
ATOM 3178 C C . THR A 1 437 ? 3.486 -5.392 -52.432 1.00 82.75 437 THR A C 1
ATOM 3180 O O . THR A 1 437 ? 4.404 -5.999 -52.989 1.00 82.75 437 THR A O 1
ATOM 3183 N N . ILE A 1 438 ? 3.623 -4.843 -51.225 1.00 83.81 438 ILE A N 1
ATOM 3184 C CA . ILE A 1 438 ? 4.853 -4.874 -50.435 1.00 83.81 438 ILE A CA 1
ATOM 3185 C C . ILE A 1 438 ? 5.038 -6.265 -49.832 1.00 83.81 438 ILE A C 1
ATOM 3187 O O . ILE A 1 438 ? 4.209 -6.752 -49.061 1.00 83.81 438 ILE A O 1
ATOM 3191 N N . LEU A 1 439 ? 6.170 -6.889 -50.155 1.00 86.25 439 LEU A N 1
ATOM 3192 C CA . LEU A 1 439 ? 6.521 -8.225 -49.686 1.00 86.25 439 LEU A CA 1
ATOM 3193 C C . LEU A 1 439 ? 7.377 -8.129 -48.421 1.00 86.25 439 LEU A C 1
ATOM 3195 O O . LEU A 1 439 ? 8.598 -7.974 -48.495 1.00 86.25 439 LEU A O 1
ATOM 3199 N N . PHE A 1 440 ? 6.753 -8.243 -47.248 1.00 85.25 440 PHE A N 1
ATOM 3200 C CA . PHE A 1 440 ? 7.479 -8.284 -45.978 1.00 85.25 440 PHE A CA 1
ATOM 3201 C C . PHE A 1 440 ? 8.110 -9.670 -45.793 1.00 85.25 440 PHE A C 1
ATOM 3203 O O . PHE A 1 440 ? 7.541 -10.592 -45.212 1.00 85.25 440 PHE A O 1
ATOM 3210 N N . ASN A 1 441 ? 9.307 -9.830 -46.350 1.00 81.31 441 ASN A N 1
ATOM 3211 C CA . ASN A 1 441 ? 9.965 -11.122 -46.509 1.00 81.31 441 ASN A CA 1
ATOM 3212 C C . ASN A 1 441 ? 10.555 -11.702 -45.208 1.00 81.31 441 ASN A C 1
ATOM 3214 O O . ASN A 1 441 ? 10.903 -12.884 -45.183 1.00 81.31 441 ASN A O 1
ATOM 3218 N N . LYS A 1 442 ? 10.742 -10.891 -44.159 1.00 84.75 442 LYS A N 1
ATOM 3219 C CA . LYS A 1 442 ? 11.293 -11.337 -42.872 1.00 84.75 442 LYS A CA 1
ATOM 3220 C C . LYS A 1 442 ? 10.186 -11.392 -41.831 1.00 84.75 442 LYS A C 1
ATOM 3222 O O . LYS A 1 442 ? 9.772 -10.365 -41.312 1.00 84.75 442 LYS A O 1
ATOM 3227 N N . VAL A 1 443 ? 9.723 -12.591 -41.515 1.00 87.00 443 VAL A N 1
ATOM 3228 C CA . VAL A 1 443 ? 8.673 -12.819 -40.519 1.00 87.00 443 VAL A CA 1
ATOM 3229 C C . VAL A 1 443 ? 9.298 -12.955 -39.131 1.00 87.00 443 VAL A C 1
ATOM 3231 O O . VAL A 1 443 ? 10.209 -13.759 -38.944 1.00 87.00 443 VAL A O 1
ATOM 3234 N N . PHE A 1 444 ? 8.812 -12.174 -38.169 1.00 85.12 444 PHE A N 1
ATOM 3235 C CA . PHE A 1 444 ? 9.179 -12.276 -36.755 1.00 85.12 444 PHE A CA 1
ATOM 3236 C C . PHE A 1 444 ? 8.200 -13.151 -35.979 1.00 85.12 444 PHE A C 1
ATOM 3238 O O . PHE A 1 444 ? 8.612 -14.001 -35.196 1.00 85.12 444 PHE A O 1
ATOM 3245 N N . VAL A 1 445 ? 6.908 -12.939 -36.216 1.00 87.25 445 VAL A N 1
ATOM 3246 C CA . VAL A 1 445 ? 5.805 -13.660 -35.576 1.00 87.25 445 VAL A CA 1
ATOM 3247 C C . VAL A 1 445 ? 4.797 -13.999 -36.665 1.00 87.25 445 VAL A C 1
ATOM 3249 O O . VAL A 1 445 ? 4.539 -13.167 -37.532 1.00 87.25 445 VAL A O 1
ATOM 3252 N N . ASN A 1 446 ? 4.265 -15.217 -36.659 1.00 86.62 446 ASN A N 1
ATOM 3253 C CA . ASN A 1 446 ? 3.207 -15.652 -37.572 1.00 86.62 446 ASN A CA 1
ATOM 3254 C C . ASN A 1 446 ? 2.487 -16.856 -36.969 1.00 86.62 446 ASN A C 1
ATOM 3256 O O . ASN A 1 446 ? 2.700 -18.002 -37.367 1.00 86.62 446 ASN A O 1
ATOM 3260 N N . GLU A 1 447 ? 1.702 -16.589 -35.933 1.00 84.50 447 GLU A N 1
ATOM 3261 C CA . GLU A 1 447 ? 0.877 -17.600 -35.283 1.00 84.50 447 GLU A CA 1
ATOM 3262 C C . GLU A 1 447 ? -0.209 -18.074 -36.263 1.00 84.50 447 GLU A C 1
ATOM 3264 O O . GLU A 1 447 ? -0.811 -17.270 -36.972 1.00 84.50 447 GLU A O 1
ATOM 3269 N N . ASP A 1 448 ? -0.403 -19.391 -36.357 1.00 80.56 448 ASP A N 1
ATOM 3270 C CA . ASP A 1 448 ? -1.294 -20.062 -37.320 1.00 80.56 448 ASP A CA 1
ATOM 3271 C C . ASP A 1 448 ? -0.996 -19.814 -38.815 1.00 80.56 448 ASP A C 1
ATOM 3273 O O . ASP A 1 448 ? -1.830 -20.103 -39.671 1.00 80.56 448 ASP A O 1
ATOM 3277 N N . ASN A 1 449 ? 0.212 -19.344 -39.164 1.00 83.50 449 ASN A N 1
ATOM 3278 C CA . ASN A 1 449 ? 0.632 -19.093 -40.554 1.00 83.50 449 ASN A CA 1
ATOM 3279 C C . ASN A 1 449 ? -0.353 -18.214 -41.354 1.00 83.50 449 ASN A C 1
ATOM 3281 O O . ASN A 1 449 ? -0.524 -18.379 -42.562 1.00 83.50 449 ASN A O 1
ATOM 3285 N N . VAL A 1 450 ? -0.990 -17.263 -40.673 1.00 86.00 450 VAL A N 1
ATOM 3286 C CA . VAL A 1 450 ? -1.997 -16.346 -41.229 1.00 86.00 450 VAL A CA 1
ATOM 3287 C C . VAL A 1 450 ? -1.436 -15.347 -42.244 1.00 86.00 450 VAL A C 1
ATOM 3289 O O . VAL A 1 450 ? -2.191 -14.783 -43.037 1.00 86.00 450 VAL A O 1
ATOM 3292 N N . TYR A 1 451 ? -0.123 -15.116 -42.234 1.00 89.44 451 TYR A N 1
ATOM 3293 C CA . TYR A 1 451 ? 0.576 -14.239 -43.169 1.00 89.44 451 TYR A CA 1
ATOM 3294 C C . TYR A 1 451 ? 1.484 -15.027 -44.118 1.00 89.44 451 TYR A C 1
ATOM 3296 O O . TYR A 1 451 ? 2.337 -15.797 -43.669 1.00 89.44 451 TYR A O 1
ATOM 3304 N N . ASP A 1 452 ? 1.355 -14.795 -45.424 1.00 87.75 452 ASP A N 1
ATOM 3305 C CA . ASP A 1 452 ? 2.247 -15.372 -46.429 1.00 87.75 452 ASP A CA 1
ATOM 3306 C C . ASP A 1 452 ? 3.305 -14.343 -46.885 1.00 87.75 452 ASP A C 1
ATOM 3308 O O . ASP A 1 452 ? 2.987 -13.396 -47.612 1.00 87.75 452 ASP A O 1
ATOM 3312 N N . PRO A 1 453 ? 4.589 -14.527 -46.519 1.00 83.62 453 PRO A N 1
ATOM 3313 C CA . PRO A 1 453 ? 5.661 -13.601 -46.882 1.00 83.62 453 PRO A CA 1
ATOM 3314 C C . PRO A 1 453 ? 6.040 -13.637 -48.369 1.00 83.62 453 PRO A C 1
ATOM 3316 O O . PRO A 1 453 ? 6.773 -12.757 -48.825 1.00 83.62 453 PRO A O 1
ATOM 3319 N N . LYS A 1 454 ? 5.590 -14.644 -49.135 1.00 82.94 454 LYS A N 1
ATOM 3320 C CA . LYS A 1 454 ? 5.850 -14.727 -50.584 1.00 82.94 454 LYS A CA 1
ATOM 3321 C C . LYS A 1 454 ? 4.889 -13.860 -51.388 1.00 82.94 454 LYS A C 1
ATOM 3323 O O . LYS A 1 454 ? 5.277 -13.349 -52.434 1.00 82.94 454 LYS A O 1
ATOM 3328 N N . THR A 1 455 ? 3.657 -13.716 -50.908 1.00 82.69 455 THR A N 1
ATOM 3329 C CA . THR A 1 455 ? 2.595 -12.936 -51.560 1.00 82.69 455 THR A CA 1
ATOM 3330 C C . THR A 1 455 ? 2.369 -11.583 -50.892 1.00 82.69 455 THR A C 1
ATOM 3332 O O . THR A 1 455 ? 1.868 -10.668 -51.533 1.00 82.69 455 THR A O 1
ATOM 3335 N N . GLY A 1 456 ? 2.780 -11.419 -49.632 1.00 83.88 456 GLY A N 1
ATOM 3336 C CA . GLY A 1 456 ? 2.584 -10.193 -48.861 1.00 83.88 456 GLY A CA 1
ATOM 3337 C C . GLY A 1 456 ? 1.195 -10.086 -48.224 1.00 83.88 456 GLY A C 1
ATOM 3338 O O . GLY A 1 456 ? 0.837 -9.020 -47.720 1.00 83.88 456 GLY A O 1
ATOM 3339 N N . HIS A 1 457 ? 0.405 -11.162 -48.273 1.00 88.62 457 HIS A N 1
ATOM 3340 C CA . HIS A 1 457 ? -1.004 -11.167 -47.898 1.00 88.62 457 HIS A CA 1
ATOM 3341 C C . HIS A 1 457 ? -1.211 -11.804 -46.524 1.00 88.62 457 HIS A C 1
ATOM 3343 O O . HIS A 1 457 ? -0.744 -12.908 -46.246 1.00 88.62 457 HIS A O 1
ATOM 3349 N N . PHE A 1 458 ? -1.980 -11.121 -45.683 1.00 89.88 458 PHE A N 1
ATOM 3350 C CA . PHE A 1 458 ? -2.607 -11.709 -44.506 1.00 89.88 458 PHE A CA 1
ATOM 3351 C C . PHE A 1 458 ? -3.967 -12.285 -44.897 1.00 89.88 458 PHE A C 1
ATOM 3353 O O . PHE A 1 458 ? -4.738 -11.565 -45.524 1.00 89.88 458 PHE A O 1
ATOM 3360 N N . THR A 1 459 ? -4.287 -13.520 -44.509 1.00 89.75 459 THR A N 1
ATOM 3361 C CA . THR A 1 459 ? -5.604 -14.143 -44.731 1.00 89.75 459 THR A CA 1
ATOM 3362 C C . THR A 1 459 ? -6.276 -14.402 -43.389 1.00 89.75 459 THR A C 1
ATOM 3364 O O . THR A 1 459 ? -5.732 -15.132 -42.564 1.00 89.75 459 THR A O 1
ATOM 3367 N N . ALA A 1 460 ? -7.455 -13.821 -43.156 1.00 88.94 460 ALA A N 1
ATOM 3368 C CA . ALA A 1 460 ? -8.180 -14.004 -41.900 1.00 88.94 460 ALA A CA 1
ATOM 3369 C C . ALA A 1 460 ? -8.743 -15.436 -41.798 1.00 88.94 460 ALA A C 1
ATOM 3371 O O . ALA A 1 460 ? -9.602 -15.797 -42.601 1.00 88.94 460 ALA A O 1
ATOM 3372 N N . PRO A 1 461 ? -8.323 -16.268 -40.825 1.00 85.69 461 PRO A N 1
ATOM 3373 C CA . PRO A 1 461 ? -8.839 -17.634 -40.704 1.00 85.69 461 PRO A CA 1
ATOM 3374 C C . PRO A 1 461 ? -10.209 -17.687 -40.013 1.00 85.69 461 PRO A C 1
ATOM 3376 O O . PRO A 1 461 ? -10.941 -18.661 -40.167 1.00 85.69 461 PRO A O 1
ATOM 3379 N N . VAL A 1 462 ? -10.564 -16.653 -39.244 1.00 87.38 462 VAL A N 1
ATOM 3380 C CA . VAL A 1 462 ? -11.811 -16.574 -38.477 1.00 87.38 462 VAL A CA 1
ATOM 3381 C C . VAL A 1 462 ? -12.451 -15.204 -38.648 1.00 87.38 462 VAL A C 1
ATOM 3383 O O . VAL A 1 462 ? -11.786 -14.215 -38.946 1.00 87.38 462 VAL A O 1
ATOM 3386 N N . ARG A 1 463 ? -13.761 -15.137 -38.432 1.00 88.06 463 ARG A N 1
ATOM 3387 C CA . ARG A 1 463 ? -14.492 -13.875 -38.428 1.00 88.06 463 ARG A CA 1
ATOM 3388 C C . ARG A 1 463 ? -14.194 -13.097 -37.148 1.00 88.06 463 ARG A C 1
ATOM 3390 O O . ARG A 1 463 ? -14.369 -13.609 -36.039 1.00 88.06 463 ARG A O 1
ATOM 3397 N N . GLY A 1 464 ? -13.771 -11.845 -37.276 1.00 88.81 464 GLY A N 1
ATOM 3398 C CA . GLY A 1 464 ? -13.408 -11.063 -36.099 1.00 88.81 464 GLY A CA 1
ATOM 3399 C C . GLY A 1 464 ? -12.954 -9.644 -36.384 1.00 88.81 464 GLY A C 1
ATOM 3400 O O . GLY A 1 464 ? -12.986 -9.154 -37.516 1.00 88.81 464 GLY A O 1
ATOM 3401 N N . ARG A 1 465 ? -12.532 -8.967 -35.314 1.00 90.19 465 ARG A N 1
ATOM 3402 C CA . ARG A 1 465 ? -11.912 -7.645 -35.415 1.00 90.19 465 ARG A CA 1
ATOM 3403 C C . ARG A 1 465 ? -10.406 -7.765 -35.317 1.00 90.19 465 ARG A C 1
ATOM 3405 O O . ARG A 1 465 ? -9.883 -8.246 -34.313 1.00 90.19 465 ARG A O 1
ATOM 3412 N N . TYR A 1 466 ? -9.734 -7.267 -36.341 1.00 89.75 466 TYR A N 1
ATOM 3413 C CA . TYR A 1 466 ? -8.290 -7.324 -36.469 1.00 89.75 466 TYR A CA 1
ATOM 3414 C C . TYR A 1 466 ? -7.703 -5.927 -36.367 1.00 89.75 466 TYR A C 1
ATOM 3416 O O . TYR A 1 466 ? -8.222 -4.983 -36.961 1.00 89.75 466 TYR A O 1
ATOM 3424 N N . PHE A 1 467 ? -6.621 -5.793 -35.616 1.00 91.44 467 PHE A N 1
ATOM 3425 C CA . PHE A 1 467 ? -5.816 -4.582 -35.591 1.00 91.44 467 PHE A CA 1
ATOM 3426 C C . PHE A 1 467 ? -4.646 -4.753 -36.550 1.00 91.44 467 PHE A C 1
ATOM 3428 O O . PHE A 1 467 ? -3.916 -5.732 -36.429 1.00 91.44 467 PHE A O 1
ATOM 3435 N N . PHE A 1 468 ? -4.463 -3.809 -37.470 1.00 91.25 468 PHE A N 1
ATOM 3436 C CA . PHE A 1 468 ? -3.316 -3.760 -38.372 1.00 91.25 468 PHE A CA 1
ATOM 3437 C C . PHE A 1 468 ? -2.541 -2.474 -38.158 1.00 91.25 468 PHE A C 1
ATOM 3439 O O . PHE A 1 468 ? -3.133 -1.395 -38.093 1.00 91.25 468 PHE A O 1
ATOM 3446 N N . SER A 1 469 ? -1.220 -2.595 -38.114 1.00 90.25 469 SER A N 1
ATOM 3447 C CA . SER A 1 469 ? -0.305 -1.466 -38.078 1.00 90.25 469 SER A CA 1
ATOM 3448 C C . SER A 1 469 ? 0.845 -1.711 -39.041 1.00 90.25 469 SER A C 1
ATOM 3450 O O . SER A 1 469 ? 1.506 -2.749 -38.957 1.00 90.25 469 SER A O 1
ATOM 3452 N N . ALA A 1 470 ? 1.092 -0.775 -39.956 1.00 86.56 470 ALA A N 1
ATOM 3453 C CA . ALA A 1 470 ? 2.340 -0.768 -40.705 1.00 86.56 470 ALA A CA 1
ATOM 3454 C C . ALA A 1 470 ? 3.044 0.574 -40.616 1.00 86.56 470 ALA A C 1
ATOM 3456 O O . ALA A 1 470 ? 2.426 1.636 -40.698 1.00 86.56 470 ALA A O 1
ATOM 3457 N N . THR A 1 471 ? 4.361 0.470 -40.530 1.00 87.69 471 THR A N 1
ATOM 3458 C CA . THR A 1 471 ? 5.308 1.570 -40.562 1.00 87.69 471 THR A CA 1
ATOM 3459 C C . THR A 1 471 ? 6.157 1.373 -41.801 1.00 87.69 471 THR A C 1
ATOM 3461 O O . THR A 1 471 ? 6.876 0.382 -41.905 1.00 87.69 471 THR A O 1
ATOM 3464 N N . LEU A 1 472 ? 6.048 2.288 -42.757 1.00 83.25 472 LEU A N 1
ATOM 3465 C CA . LEU A 1 472 ? 6.784 2.274 -44.011 1.00 83.25 472 LEU A CA 1
ATOM 3466 C C . LEU A 1 472 ? 7.792 3.416 -44.009 1.00 83.25 472 LEU A C 1
ATOM 3468 O O . LEU A 1 472 ? 7.417 4.580 -43.864 1.00 83.25 472 LEU A O 1
ATOM 3472 N N . THR A 1 473 ? 9.059 3.085 -44.217 1.00 79.00 473 THR A N 1
ATOM 3473 C CA . THR A 1 473 ? 10.136 4.070 -44.307 1.00 79.00 473 THR A CA 1
ATOM 3474 C C . THR A 1 473 ? 10.629 4.139 -45.747 1.00 79.00 473 THR A C 1
ATOM 3476 O O . THR A 1 473 ? 11.051 3.134 -46.315 1.00 79.00 473 THR A O 1
ATOM 3479 N N . GLY A 1 474 ? 10.568 5.318 -46.357 1.00 73.31 474 GLY A N 1
ATOM 3480 C CA . GLY A 1 474 ? 11.029 5.614 -47.712 1.00 73.31 474 GLY A CA 1
ATOM 3481 C C . GLY A 1 474 ? 12.398 6.295 -47.749 1.00 73.31 474 GLY A C 1
ATOM 3482 O O . GLY A 1 474 ? 12.889 6.824 -46.749 1.00 73.31 474 GLY A O 1
ATOM 3483 N N . HIS A 1 475 ? 13.027 6.293 -48.925 1.00 69.12 475 HIS A N 1
ATOM 3484 C CA . HIS A 1 475 ? 14.290 7.002 -49.147 1.00 69.12 475 HIS A CA 1
ATOM 3485 C C . HIS A 1 475 ? 14.142 8.525 -48.980 1.00 69.12 475 HIS A C 1
ATOM 3487 O O . HIS A 1 475 ? 13.102 9.111 -49.285 1.00 69.12 475 HIS A O 1
ATOM 3493 N N . LYS A 1 476 ? 15.215 9.182 -48.514 1.00 62.97 476 LYS A N 1
ATOM 3494 C CA . LYS A 1 476 ? 15.260 10.646 -48.360 1.00 62.97 476 LYS A CA 1
ATOM 3495 C C . LYS A 1 476 ? 14.964 11.329 -49.704 1.00 62.97 476 LYS A C 1
ATOM 3497 O O . LYS A 1 476 ? 15.488 10.907 -50.731 1.00 62.97 476 LYS A O 1
ATOM 3502 N N . ASN A 1 477 ? 14.156 12.391 -49.676 1.00 63.66 477 ASN A N 1
ATOM 3503 C CA . ASN A 1 477 ? 13.742 13.192 -50.839 1.00 63.66 477 ASN A CA 1
ATOM 3504 C C . ASN A 1 477 ? 12.872 12.470 -51.892 1.00 63.66 477 ASN A C 1
ATOM 3506 O O . ASN A 1 477 ? 12.751 12.960 -53.014 1.00 63.66 477 ASN A O 1
ATOM 3510 N N . VAL A 1 478 ? 12.244 11.338 -51.556 1.00 67.00 478 VAL A N 1
ATOM 3511 C CA . VAL A 1 478 ? 11.297 10.640 -52.442 1.00 67.00 478 VAL A CA 1
ATOM 3512 C C . VAL A 1 478 ? 9.905 10.660 -51.814 1.00 67.00 478 VAL A C 1
ATOM 3514 O O . VAL A 1 478 ? 9.750 10.278 -50.660 1.00 67.00 478 VAL A O 1
ATOM 3517 N N . LYS A 1 479 ? 8.883 11.079 -52.571 1.00 68.75 479 LYS A N 1
ATOM 3518 C CA . LYS A 1 479 ? 7.484 10.989 -52.130 1.00 68.75 479 LYS A CA 1
ATOM 3519 C C . LYS A 1 479 ? 7.085 9.516 -51.988 1.00 68.75 479 LYS A C 1
ATOM 3521 O O . LYS A 1 479 ? 7.249 8.754 -52.941 1.00 68.75 479 LYS A O 1
ATOM 3526 N N . LEU A 1 480 ? 6.570 9.135 -50.821 1.00 76.00 480 LEU A N 1
ATOM 3527 C CA . LEU A 1 480 ? 6.083 7.794 -50.520 1.00 76.00 480 LEU A CA 1
ATOM 3528 C C . LEU A 1 480 ? 4.560 7.808 -50.394 1.00 76.00 480 LEU A C 1
ATOM 3530 O O . LEU A 1 480 ? 4.010 8.550 -49.583 1.00 76.00 480 LEU A O 1
ATOM 3534 N N . GLU A 1 481 ? 3.898 6.957 -51.169 1.00 81.06 481 GLU A N 1
ATOM 3535 C CA . GLU A 1 481 ? 2.454 6.754 -51.129 1.00 81.06 481 GLU A CA 1
ATOM 3536 C C . GLU A 1 481 ? 2.144 5.259 -51.078 1.00 81.06 481 GLU A C 1
ATOM 3538 O O . GLU A 1 481 ? 2.537 4.498 -51.969 1.00 81.06 481 GLU A O 1
ATOM 3543 N N . ALA A 1 482 ? 1.419 4.847 -50.042 1.00 83.12 482 ALA A N 1
ATOM 3544 C CA . ALA A 1 482 ? 1.011 3.466 -49.842 1.00 83.12 482 ALA A CA 1
ATOM 3545 C C . ALA A 1 482 ? -0.464 3.362 -49.458 1.00 83.12 482 ALA A C 1
ATOM 3547 O O . ALA A 1 482 ? -1.031 4.257 -48.825 1.00 83.12 482 ALA A O 1
ATOM 3548 N N . VAL A 1 483 ? -1.083 2.249 -49.835 1.00 86.88 483 VAL A N 1
ATOM 3549 C CA . VAL A 1 483 ? -2.493 1.961 -49.594 1.00 86.88 483 VAL A CA 1
ATOM 3550 C C . VAL A 1 483 ? -2.615 0.615 -48.890 1.00 86.88 483 VAL A C 1
ATOM 3552 O O . VAL A 1 483 ? -2.090 -0.388 -49.357 1.00 86.88 483 VAL A O 1
ATOM 3555 N N . LEU A 1 484 ? -3.322 0.584 -47.764 1.00 86.94 484 LEU A N 1
ATOM 3556 C CA . LEU A 1 484 ? -3.758 -0.654 -47.132 1.00 86.94 484 LEU A CA 1
ATOM 3557 C C . LEU A 1 484 ? -5.000 -1.152 -47.870 1.00 86.94 484 LEU A C 1
ATOM 3559 O O . LEU A 1 484 ? -6.043 -0.494 -47.834 1.00 86.94 484 LEU A O 1
ATOM 3563 N N . SER A 1 485 ? -4.891 -2.303 -48.518 1.00 85.69 485 SER A N 1
ATOM 3564 C CA . SER A 1 485 ? -5.948 -2.914 -49.316 1.00 85.69 485 SER A CA 1
ATOM 3565 C C . SER A 1 485 ? -6.562 -4.099 -48.572 1.00 85.69 485 SER A C 1
ATOM 3567 O O . SER A 1 485 ? -5.854 -4.968 -48.067 1.00 85.69 485 SER A O 1
ATOM 3569 N N . ARG A 1 486 ? -7.897 -4.154 -48.525 1.00 88.31 486 ARG A N 1
ATOM 3570 C CA . ARG A 1 486 ? -8.677 -5.316 -48.073 1.00 88.31 486 ARG A CA 1
ATOM 3571 C C . ARG A 1 486 ? -9.400 -5.909 -49.273 1.00 88.31 486 ARG A C 1
ATOM 3573 O O . ARG A 1 486 ? -10.181 -5.201 -49.907 1.00 88.31 486 ARG A O 1
ATOM 3580 N N . SER A 1 487 ? -9.164 -7.181 -49.580 1.00 83.62 487 SER A N 1
ATOM 3581 C CA . SER A 1 487 ? -9.800 -7.898 -50.699 1.00 83.62 487 SER A CA 1
ATOM 3582 C C . SER A 1 487 ? -9.752 -7.094 -52.014 1.00 83.62 487 SER A C 1
ATOM 3584 O O . SER A 1 487 ? -10.765 -6.924 -52.688 1.00 83.62 487 SER A O 1
ATOM 3586 N N . ASN A 1 488 ? -8.575 -6.542 -52.347 1.00 78.00 488 ASN A N 1
ATOM 3587 C CA . ASN A 1 488 ? -8.310 -5.675 -53.512 1.00 78.00 488 ASN A CA 1
ATOM 3588 C C . ASN A 1 488 ? -9.019 -4.304 -53.515 1.00 78.00 488 ASN A C 1
ATOM 3590 O O . ASN A 1 488 ? -9.089 -3.640 -54.550 1.00 78.00 488 ASN A O 1
ATOM 3594 N N . ARG A 1 489 ? -9.532 -3.847 -52.368 1.00 78.50 489 ARG A N 1
ATOM 3595 C CA . ARG A 1 489 ? -10.116 -2.512 -52.193 1.00 78.50 489 ARG A CA 1
ATOM 3596 C C . ARG A 1 489 ? -9.294 -1.703 -51.192 1.00 78.50 489 ARG A C 1
ATOM 3598 O O . ARG A 1 489 ? -9.148 -2.119 -50.048 1.00 78.50 489 ARG A O 1
ATOM 3605 N N . GLY A 1 490 ? -8.803 -0.532 -51.596 1.00 79.44 490 GLY A N 1
ATOM 3606 C CA . GLY A 1 490 ? -8.073 0.377 -50.706 1.00 79.44 490 GLY A CA 1
ATOM 3607 C C . GLY A 1 490 ? -8.951 0.881 -49.555 1.00 79.44 490 GLY A C 1
ATOM 3608 O O . GLY A 1 490 ? -10.033 1.420 -49.790 1.00 79.44 490 GLY A O 1
ATOM 3609 N N . VAL A 1 491 ? -8.489 0.691 -48.319 1.00 83.31 491 VAL A N 1
ATOM 3610 C CA . VAL A 1 491 ? -9.195 1.044 -47.074 1.00 83.31 491 VAL A CA 1
ATOM 3611 C C . VAL A 1 491 ? -8.543 2.227 -46.366 1.00 83.31 491 VAL A C 1
ATOM 3613 O O . VAL A 1 491 ? -9.244 3.059 -45.796 1.00 83.31 491 VAL A O 1
ATOM 3616 N N . ALA A 1 492 ? -7.217 2.335 -46.420 1.00 80.06 492 ALA A N 1
ATOM 3617 C CA . ALA A 1 492 ? -6.481 3.471 -45.874 1.00 80.06 492 ALA A CA 1
ATOM 3618 C C . ALA A 1 492 ? -5.344 3.857 -46.821 1.00 80.06 492 ALA A C 1
ATOM 3620 O O . ALA A 1 492 ? -4.719 2.983 -47.413 1.00 80.06 492 ALA A O 1
ATOM 3621 N N . ARG A 1 493 ? -5.074 5.157 -46.963 1.00 81.12 493 ARG A N 1
ATOM 3622 C CA . ARG A 1 493 ? -3.962 5.693 -47.759 1.00 81.12 493 ARG A CA 1
ATOM 3623 C C . ARG A 1 493 ? -3.045 6.499 -46.850 1.00 81.12 493 ARG A C 1
ATOM 3625 O O . ARG A 1 493 ? -3.535 7.299 -46.058 1.00 81.12 493 ARG A O 1
ATOM 3632 N N . ALA A 1 494 ? -1.742 6.300 -46.989 1.00 75.88 494 ALA A N 1
ATOM 3633 C CA . ALA A 1 494 ? -0.719 7.056 -46.285 1.00 75.88 494 ALA A CA 1
ATOM 3634 C C . ALA A 1 494 ? 0.219 7.725 -47.303 1.00 75.88 494 ALA A C 1
ATOM 3636 O O . ALA A 1 494 ? 0.767 7.051 -48.176 1.00 75.88 494 ALA A O 1
ATOM 3637 N N . ASP A 1 495 ? 0.374 9.047 -47.186 1.00 72.19 495 ASP A N 1
ATOM 3638 C CA . ASP A 1 495 ? 1.231 9.891 -48.030 1.00 72.19 495 ASP A CA 1
ATOM 3639 C C . ASP A 1 495 ? 2.228 10.647 -47.139 1.00 72.19 495 ASP A C 1
ATOM 3641 O O . ASP A 1 495 ? 1.838 11.285 -46.158 1.00 72.19 495 ASP A O 1
ATOM 3645 N N . SER A 1 496 ? 3.516 10.580 -47.478 1.00 66.81 496 SER A N 1
ATOM 3646 C CA . SER A 1 496 ? 4.587 11.270 -46.753 1.00 66.81 496 SER A CA 1
ATOM 3647 C C . SER A 1 496 ? 4.617 12.793 -46.960 1.00 66.81 496 SER A C 1
ATOM 3649 O O . SER A 1 496 ? 5.350 13.478 -46.252 1.00 66.81 496 SER A O 1
ATOM 3651 N N . ALA A 1 497 ? 3.890 13.335 -47.945 1.00 56.72 497 ALA A N 1
ATOM 3652 C CA . ALA A 1 497 ? 3.842 14.771 -48.253 1.00 56.72 497 ALA A CA 1
ATOM 3653 C C . ALA A 1 497 ? 2.707 15.531 -47.528 1.00 56.72 497 ALA A C 1
ATOM 3655 O O . ALA A 1 497 ? 2.630 16.754 -47.635 1.00 56.72 497 ALA A O 1
ATOM 3656 N N . GLY A 1 498 ? 1.856 14.830 -46.768 1.00 53.59 498 GLY A N 1
ATOM 3657 C CA . GLY A 1 498 ? 0.702 15.415 -46.077 1.00 53.59 498 GLY A CA 1
ATOM 3658 C C . GLY A 1 498 ? -0.553 15.546 -46.953 1.00 53.59 498 GLY A C 1
ATOM 3659 O O . GLY A 1 498 ? -0.531 15.297 -48.155 1.00 53.59 498 GLY A O 1
ATOM 3660 N N . TYR A 1 499 ? -1.682 15.897 -46.326 1.00 46.16 499 TYR A N 1
ATOM 3661 C CA . TYR A 1 499 ? -2.984 16.054 -46.986 1.00 46.16 499 TYR A CA 1
ATOM 3662 C C . TYR A 1 499 ? -3.186 17.502 -47.448 1.00 46.16 499 TYR A C 1
ATOM 3664 O O . TYR A 1 499 ? -3.120 18.420 -46.630 1.00 46.16 499 TYR A O 1
ATOM 3672 N N . GLN A 1 500 ? -3.474 17.706 -48.735 1.00 43.84 500 GLN A N 1
ATOM 3673 C CA . GLN A 1 500 ? -3.760 19.023 -49.302 1.00 43.84 500 GLN A CA 1
ATOM 3674 C C . GLN A 1 500 ? -5.230 19.064 -49.754 1.00 43.84 500 GLN A C 1
ATOM 3676 O O . GLN A 1 500 ? -5.606 18.286 -50.630 1.00 43.84 500 GLN A O 1
ATOM 3681 N N . PRO A 1 501 ? -6.091 19.902 -49.145 1.00 39.00 501 PRO A N 1
ATOM 3682 C CA . PRO A 1 501 ? -7.489 19.998 -49.547 1.00 39.00 501 PRO A CA 1
ATOM 3683 C C . PRO A 1 501 ? -7.589 20.629 -50.943 1.00 39.00 501 PRO A C 1
ATOM 3685 O O . PRO A 1 501 ? -7.006 21.684 -51.199 1.00 39.00 501 PRO A O 1
ATOM 3688 N N . GLU A 1 502 ? -8.319 19.980 -51.849 1.00 39.47 502 GLU A N 1
ATOM 3689 C CA . GLU A 1 502 ? -8.603 20.504 -53.188 1.00 39.47 502 GLU A CA 1
ATOM 3690 C C . GLU A 1 502 ? -9.348 21.846 -53.073 1.00 39.47 502 GLU A C 1
ATOM 3692 O O . GLU A 1 502 ? -10.452 21.896 -52.530 1.00 39.47 502 GLU A O 1
ATOM 3697 N N . GLY A 1 503 ? -8.753 22.942 -53.567 1.00 42.91 503 GLY A N 1
ATOM 3698 C CA . GLY A 1 503 ? -9.477 24.213 -53.720 1.00 42.91 503 GLY A CA 1
ATOM 3699 C C . GLY A 1 503 ? -8.713 25.532 -53.561 1.00 42.91 503 GLY A C 1
ATOM 3700 O O . GLY A 1 503 ? -9.338 26.578 -53.708 1.00 42.91 503 GLY A O 1
ATOM 3701 N N . LEU A 1 504 ? -7.405 25.551 -53.290 1.00 36.56 504 LEU A N 1
ATOM 3702 C CA . LEU A 1 504 ? -6.634 26.803 -53.210 1.00 36.56 504 LEU A CA 1
ATOM 3703 C C . LEU A 1 504 ? -5.488 26.802 -54.226 1.00 36.56 504 LEU A C 1
ATOM 3705 O O . LEU A 1 504 ? -4.447 26.184 -54.019 1.00 36.56 504 LEU A O 1
ATOM 3709 N N . GLU A 1 505 ? -5.702 27.491 -55.348 1.00 45.47 505 GLU A N 1
ATOM 3710 C CA . GLU A 1 505 ? -4.656 27.786 -56.326 1.00 45.47 505 GLU A CA 1
ATOM 3711 C C . GLU A 1 505 ? -3.705 28.894 -55.831 1.00 45.47 505 GLU A C 1
ATOM 3713 O O . GLU A 1 505 ? -4.160 29.925 -55.329 1.00 45.47 505 GLU A O 1
ATOM 3718 N N . LYS A 1 506 ? -2.412 28.712 -56.171 1.00 34.78 506 LYS A N 1
ATOM 3719 C CA . LYS A 1 506 ? -1.265 29.660 -56.229 1.00 34.78 506 LYS A CA 1
ATOM 3720 C C . LYS A 1 506 ? -0.296 29.667 -55.028 1.00 34.78 506 LYS A C 1
ATOM 3722 O O . LYS A 1 506 ? -0.700 29.387 -53.909 1.00 34.78 506 LYS A O 1
ATOM 3727 N N . PRO A 1 507 ? 0.946 30.162 -55.225 1.00 42.50 507 PRO A N 1
ATOM 3728 C CA . PRO A 1 507 ? 1.927 29.755 -56.235 1.00 42.50 507 PRO A CA 1
ATOM 3729 C C . PRO A 1 507 ? 3.279 29.394 -55.577 1.00 42.50 507 PRO A C 1
ATOM 3731 O O . PRO A 1 507 ? 3.691 30.032 -54.622 1.00 42.50 507 PRO A O 1
ATOM 3734 N N . MET A 1 508 ? 3.975 28.398 -56.136 1.00 46.00 508 MET A N 1
ATOM 3735 C CA . MET A 1 508 ? 5.415 28.113 -55.989 1.00 46.00 508 MET A CA 1
ATOM 3736 C C . MET A 1 508 ? 6.097 28.616 -54.698 1.00 46.00 508 MET A C 1
ATOM 3738 O O . MET A 1 508 ? 6.831 29.600 -54.727 1.00 46.00 508 MET A O 1
ATOM 3742 N N . GLU A 1 509 ? 5.918 27.893 -53.592 1.00 38.09 509 GLU A N 1
ATOM 3743 C CA . GLU A 1 509 ? 6.775 28.018 -52.411 1.00 38.09 509 GLU A CA 1
ATOM 3744 C C . GLU A 1 509 ? 7.683 26.786 -52.338 1.00 38.09 509 GLU A C 1
ATOM 3746 O O . GLU A 1 509 ? 7.236 25.664 -52.120 1.00 38.09 509 GLU A O 1
ATOM 3751 N N . GLU A 1 510 ? 8.948 27.045 -52.667 1.00 34.44 510 GLU A N 1
ATOM 3752 C CA . GLU A 1 510 ? 10.181 26.359 -52.282 1.00 34.44 510 GLU A CA 1
ATOM 3753 C C . GLU A 1 510 ? 10.157 24.838 -52.090 1.00 34.44 510 GLU A C 1
ATOM 3755 O O . GLU A 1 510 ? 9.515 24.276 -51.206 1.00 34.44 510 GLU A O 1
ATOM 3760 N N . ALA A 1 511 ? 11.032 24.182 -52.856 1.00 40.44 511 ALA A N 1
ATOM 3761 C CA . ALA A 1 511 ? 11.544 22.846 -52.601 1.00 40.44 511 ALA A CA 1
ATOM 3762 C C . ALA A 1 511 ? 12.135 22.739 -51.179 1.00 40.44 511 ALA A C 1
ATOM 3764 O O . ALA A 1 511 ? 13.348 22.810 -50.974 1.00 40.44 511 ALA A O 1
ATOM 3765 N N . ARG A 1 512 ? 11.275 22.551 -50.177 1.00 38.88 512 ARG A N 1
ATOM 3766 C CA . ARG A 1 512 ? 11.677 22.114 -48.847 1.00 38.88 512 ARG A CA 1
ATOM 3767 C C . ARG A 1 512 ? 12.087 20.655 -48.961 1.00 38.88 512 ARG A C 1
ATOM 3769 O O . ARG A 1 512 ? 11.270 19.779 -49.228 1.00 38.88 512 ARG A O 1
ATOM 3776 N N . LEU A 1 513 ? 13.383 20.419 -48.780 1.00 39.34 513 LEU A N 1
ATOM 3777 C CA . LEU A 1 513 ? 13.969 19.103 -48.550 1.00 39.34 513 LEU A CA 1
ATOM 3778 C C . LEU A 1 513 ? 13.127 18.367 -47.497 1.00 39.34 513 LEU A C 1
ATOM 3780 O O . LEU A 1 513 ? 13.111 18.767 -46.336 1.00 39.34 513 LEU A O 1
ATOM 3784 N N . LEU A 1 514 ? 12.396 17.331 -47.919 1.00 44.12 514 LEU A N 1
ATOM 3785 C CA . LEU A 1 514 ? 11.522 16.541 -47.053 1.00 44.12 514 LEU A CA 1
ATOM 3786 C C . LEU A 1 514 ? 12.389 15.669 -46.124 1.00 44.12 514 LEU A C 1
ATOM 3788 O O . LEU A 1 514 ? 13.090 14.772 -46.614 1.00 44.12 514 LEU A O 1
ATOM 3792 N N . PRO A 1 515 ? 12.370 15.886 -44.795 1.00 45.72 515 PRO A N 1
ATOM 3793 C CA . PRO A 1 515 ? 13.141 15.080 -43.861 1.00 45.72 515 PRO A CA 1
ATOM 3794 C C . PRO A 1 515 ? 12.459 13.720 -43.662 1.00 45.72 515 PRO A C 1
ATOM 3796 O O . PRO A 1 515 ? 11.647 13.552 -42.768 1.00 45.72 515 PRO A O 1
ATOM 3799 N N . GLY A 1 516 ? 12.811 12.740 -44.498 1.00 54.34 516 GLY A N 1
ATOM 3800 C CA . GLY A 1 516 ? 12.424 11.332 -44.336 1.00 54.34 516 GLY A CA 1
ATOM 3801 C C . GLY A 1 516 ? 10.964 11.028 -44.694 1.00 54.34 516 GLY A C 1
ATOM 3802 O O . GLY A 1 516 ? 10.029 11.547 -44.099 1.00 54.34 516 GLY A O 1
ATOM 3803 N N . ALA A 1 517 ? 10.754 10.142 -45.666 1.00 64.69 517 ALA A N 1
ATOM 3804 C CA . ALA A 1 517 ? 9.416 9.744 -46.085 1.00 64.69 517 ALA A CA 1
ATOM 3805 C C . ALA A 1 517 ? 8.890 8.609 -45.190 1.00 64.69 517 ALA A C 1
ATOM 3807 O O . ALA A 1 517 ? 9.070 7.440 -45.513 1.00 64.69 517 ALA A O 1
ATOM 3808 N N . LEU A 1 518 ? 8.291 8.936 -44.043 1.00 73.56 518 LEU A N 1
ATOM 3809 C CA . LEU A 1 518 ? 7.635 7.954 -43.170 1.00 73.56 518 LEU A CA 1
ATOM 3810 C C . LEU A 1 518 ? 6.128 7.925 -43.458 1.00 73.56 518 LEU A C 1
ATOM 3812 O O . LEU A 1 518 ? 5.480 8.970 -43.461 1.00 73.56 518 LEU A O 1
ATOM 3816 N N . ALA A 1 519 ? 5.565 6.738 -43.657 1.00 75.94 519 ALA A N 1
ATOM 3817 C CA . ALA A 1 519 ? 4.129 6.525 -43.786 1.00 75.94 519 ALA A CA 1
ATOM 3818 C C . ALA A 1 519 ? 3.671 5.481 -42.761 1.00 75.94 519 ALA A C 1
ATOM 3820 O O . ALA A 1 519 ? 4.222 4.385 -42.697 1.00 75.94 519 ALA A O 1
ATOM 3821 N N . VAL A 1 520 ? 2.667 5.823 -41.951 1.00 82.44 520 VAL A N 1
ATOM 3822 C CA . VAL A 1 520 ? 2.130 4.941 -40.906 1.00 82.44 520 VAL A CA 1
ATOM 3823 C C . VAL A 1 520 ? 0.622 4.842 -41.052 1.00 82.44 520 VAL A C 1
ATOM 3825 O O . VAL A 1 520 ? -0.058 5.852 -41.225 1.00 82.44 520 VAL A O 1
ATOM 3828 N N . PHE A 1 521 ? 0.090 3.632 -40.937 1.00 83.50 521 PHE A N 1
ATOM 3829 C CA . PHE A 1 521 ? -1.342 3.411 -40.771 1.00 83.50 521 PHE A CA 1
ATOM 3830 C C . PHE A 1 521 ? -1.578 2.406 -39.651 1.00 83.50 521 PHE A C 1
ATOM 3832 O O . PHE A 1 521 ? -0.910 1.378 -39.580 1.00 83.50 521 PHE A O 1
ATOM 3839 N N . SER A 1 522 ? -2.550 2.718 -38.796 1.00 87.31 522 SER A N 1
ATOM 3840 C CA . SER A 1 522 ? -2.999 1.871 -37.693 1.00 87.31 522 SER A CA 1
ATOM 3841 C C . SER A 1 522 ? -4.522 1.872 -37.675 1.00 87.31 522 SER A C 1
ATOM 3843 O O . SER A 1 522 ? -5.128 2.884 -37.324 1.00 87.31 522 SER A O 1
ATOM 3845 N N . LEU A 1 523 ? -5.147 0.770 -38.088 1.00 87.31 523 LEU A N 1
ATOM 3846 C CA . LEU A 1 523 ? -6.603 0.662 -38.203 1.00 87.31 523 LEU A CA 1
ATOM 3847 C C . LEU A 1 523 ? -7.112 -0.660 -37.628 1.00 87.31 523 LEU A C 1
ATOM 3849 O O . LEU A 1 523 ? -6.457 -1.697 -37.722 1.00 87.31 523 LEU A O 1
ATOM 3853 N N . ILE A 1 524 ? -8.328 -0.618 -37.083 1.00 89.06 524 ILE A N 1
ATOM 3854 C CA . ILE A 1 524 ? -9.087 -1.815 -36.716 1.00 89.06 524 ILE A CA 1
ATOM 3855 C C . ILE A 1 524 ? -10.045 -2.127 -37.863 1.00 89.06 524 ILE A C 1
ATOM 3857 O O . ILE A 1 524 ? -10.903 -1.306 -38.192 1.00 89.06 524 ILE A O 1
ATOM 3861 N N . LEU A 1 525 ? -9.908 -3.309 -38.458 1.00 86.81 525 LEU A N 1
ATOM 3862 C CA . LEU A 1 525 ? -10.730 -3.764 -39.572 1.00 86.81 525 LEU A CA 1
ATOM 3863 C C . LEU A 1 525 ? -11.593 -4.962 -39.151 1.00 86.81 525 LEU A C 1
ATOM 3865 O O . LEU A 1 525 ? -11.066 -5.929 -38.594 1.00 86.81 525 LEU A O 1
ATOM 3869 N N . PRO A 1 526 ? -12.913 -4.929 -39.413 1.00 89.94 526 PRO A N 1
ATOM 3870 C CA . PRO A 1 526 ? -13.724 -6.136 -39.383 1.00 89.94 526 PRO A CA 1
ATOM 3871 C C . PRO A 1 526 ? -13.391 -6.977 -40.620 1.00 89.94 526 PRO A C 1
ATOM 3873 O O . PRO A 1 526 ? -13.465 -6.459 -41.743 1.00 89.94 526 PRO A O 1
ATOM 3876 N N . LEU A 1 527 ? -13.015 -8.239 -40.400 1.00 88.25 527 LEU A N 1
ATOM 3877 C CA . LEU A 1 527 ? -12.734 -9.204 -41.462 1.00 88.25 527 LEU A CA 1
ATOM 3878 C C . LEU A 1 527 ? -13.632 -10.434 -41.338 1.00 88.25 527 LEU A C 1
ATOM 3880 O O . LEU A 1 527 ? -13.867 -10.941 -40.235 1.00 88.25 527 LEU A O 1
ATOM 3884 N N . GLU A 1 528 ? -14.100 -10.909 -42.486 1.00 89.94 528 GLU A N 1
ATOM 3885 C CA . GLU A 1 528 ? -14.741 -12.216 -42.631 1.00 89.94 528 GLU A CA 1
ATOM 3886 C C . GLU A 1 528 ? -13.684 -13.308 -42.886 1.00 89.94 528 GLU A C 1
ATOM 3888 O O . GLU A 1 528 ? -12.569 -13.029 -43.336 1.00 89.94 528 GLU A O 1
ATOM 3893 N N . ALA A 1 529 ? -14.021 -14.568 -42.593 1.00 87.50 529 ALA A N 1
ATOM 3894 C CA . ALA A 1 529 ? -13.104 -15.685 -42.817 1.00 87.50 529 ALA A CA 1
ATOM 3895 C C . ALA A 1 529 ? -12.769 -15.823 -44.318 1.00 87.50 529 ALA A C 1
ATOM 3897 O O . ALA A 1 529 ? -13.662 -15.926 -45.159 1.00 87.50 529 ALA A O 1
ATOM 3898 N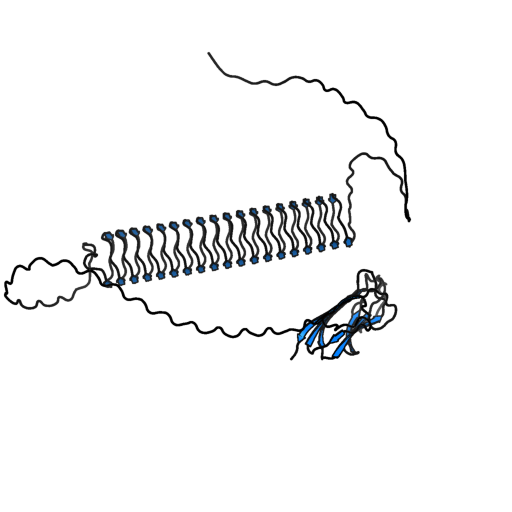 N . GLY A 1 530 ? -11.478 -15.825 -44.646 1.00 85.38 530 GLY A N 1
ATOM 3899 C CA . GLY A 1 530 ? -10.943 -15.874 -46.008 1.00 85.38 530 GLY A CA 1
ATOM 3900 C C . GLY A 1 530 ? -10.642 -14.509 -46.637 1.00 85.38 530 GLY A C 1
ATOM 3901 O O . GLY A 1 530 ? -10.075 -14.473 -47.729 1.00 85.38 530 GLY A O 1
ATOM 3902 N N . GLU A 1 531 ? -10.970 -13.387 -45.986 1.00 89.19 531 GLU A N 1
ATOM 3903 C CA . GLU A 1 531 ? -10.590 -12.067 -46.501 1.00 89.19 531 GLU A CA 1
ATOM 3904 C C . GLU A 1 531 ? -9.083 -11.820 -46.384 1.00 89.19 531 GLU A C 1
ATOM 3906 O O . GLU A 1 531 ? -8.445 -12.200 -45.396 1.00 89.19 531 GLU A O 1
ATOM 3911 N N . THR A 1 532 ? -8.523 -11.138 -47.389 1.00 90.06 532 THR A N 1
ATOM 3912 C CA . THR A 1 532 ? -7.090 -10.842 -47.446 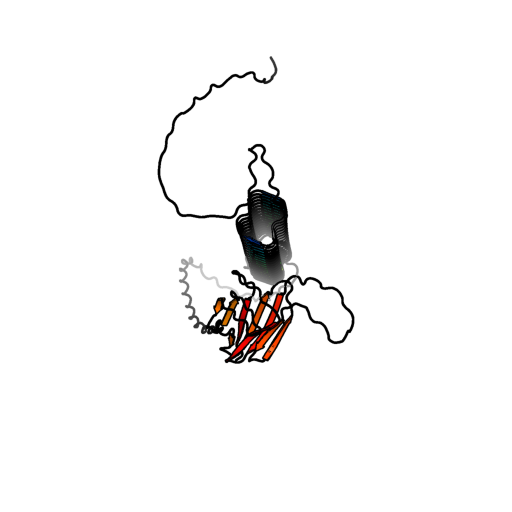1.00 90.06 532 THR A CA 1
ATOM 3913 C C . THR A 1 532 ? -6.790 -9.371 -47.200 1.00 90.06 532 THR A C 1
ATOM 3915 O O . THR A 1 532 ? -7.478 -8.499 -47.735 1.00 90.06 532 THR A O 1
ATOM 3918 N N . VAL A 1 533 ? -5.718 -9.084 -46.465 1.00 90.81 533 VAL A N 1
ATOM 3919 C CA . VAL A 1 533 ? -5.206 -7.727 -46.242 1.00 90.81 533 VAL A CA 1
ATOM 3920 C C . VAL A 1 533 ? -3.755 -7.642 -46.697 1.00 90.81 533 VAL A C 1
ATOM 3922 O O . VAL A 1 533 ? -2.933 -8.483 -46.330 1.00 90.81 533 VAL A O 1
ATOM 3925 N N . CYS A 1 534 ? -3.436 -6.620 -47.484 1.00 88.00 534 CYS A N 1
ATOM 3926 C CA . CYS A 1 534 ? -2.085 -6.357 -47.962 1.00 88.00 534 CYS A CA 1
ATOM 3927 C C . CYS A 1 534 ? -1.812 -4.853 -48.042 1.00 88.00 534 CYS A C 1
ATOM 3929 O O . CYS A 1 534 ? -2.722 -4.026 -47.952 1.00 88.00 534 CYS A O 1
ATOM 3931 N N . VAL A 1 535 ? -0.539 -4.496 -48.177 1.00 88.12 535 VAL A N 1
ATOM 3932 C CA . VAL A 1 535 ? -0.106 -3.105 -48.313 1.00 88.12 535 VAL A CA 1
ATOM 3933 C C . VAL A 1 535 ? 0.455 -2.919 -49.709 1.00 88.12 535 VAL A C 1
ATOM 3935 O O . VAL A 1 535 ? 1.448 -3.552 -50.057 1.00 88.12 535 VAL A O 1
ATOM 3938 N N . ASP A 1 536 ? -0.147 -2.031 -50.486 1.00 85.56 536 ASP A N 1
ATOM 3939 C CA . ASP A 1 536 ? 0.268 -1.721 -51.846 1.00 85.56 536 ASP A CA 1
ATOM 3940 C C . ASP A 1 536 ? 1.051 -0.411 -51.884 1.00 85.56 536 ASP A C 1
ATOM 3942 O O . ASP A 1 536 ? 0.587 0.634 -51.423 1.00 85.56 536 ASP A O 1
ATOM 3946 N N . LEU A 1 537 ? 2.248 -0.458 -52.462 1.00 83.56 537 LEU A N 1
ATOM 3947 C CA . LEU A 1 537 ? 3.050 0.723 -52.740 1.00 83.56 537 LEU A CA 1
ATOM 3948 C C . LEU A 1 537 ? 2.604 1.332 -54.073 1.00 83.56 537 LEU A C 1
ATOM 3950 O O . LEU A 1 537 ? 2.779 0.717 -55.127 1.00 83.56 537 LEU A O 1
ATOM 3954 N N . VAL A 1 538 ? 2.057 2.546 -54.030 1.00 80.56 538 VAL A N 1
ATOM 3955 C CA . VAL A 1 538 ? 1.583 3.272 -55.219 1.00 80.56 538 VAL A CA 1
ATOM 3956 C C . VAL A 1 538 ? 2.737 4.058 -55.839 1.00 80.56 538 VAL A C 1
ATOM 3958 O O . VAL A 1 538 ? 3.069 3.861 -57.011 1.00 80.56 538 VAL A O 1
ATOM 3961 N N . THR A 1 539 ? 3.409 4.880 -55.027 1.00 72.88 539 THR A N 1
ATOM 3962 C CA . THR A 1 539 ? 4.484 5.777 -55.471 1.00 72.88 539 THR A CA 1
ATOM 3963 C C . THR A 1 539 ? 5.633 5.778 -54.464 1.00 72.88 539 THR A C 1
ATOM 3965 O O . THR A 1 539 ? 5.410 5.782 -53.256 1.00 72.88 539 THR A O 1
ATOM 3968 N N . GLY A 1 540 ? 6.873 5.814 -54.954 1.00 70.00 540 GLY A N 1
ATOM 3969 C CA . GLY A 1 540 ? 8.071 5.970 -54.128 1.00 70.00 540 GLY A CA 1
ATOM 3970 C C . GLY A 1 540 ? 8.950 4.725 -54.050 1.00 70.00 540 GLY A C 1
ATOM 3971 O O . GLY A 1 540 ? 8.666 3.694 -54.654 1.00 70.00 540 GLY A O 1
ATOM 3972 N N . LYS A 1 541 ? 10.066 4.844 -53.322 1.00 69.50 541 LYS A N 1
ATOM 3973 C CA . LYS A 1 541 ? 11.004 3.744 -53.056 1.00 69.50 541 LYS A CA 1
ATOM 3974 C C . LYS A 1 541 ? 11.140 3.550 -51.554 1.00 69.50 541 LYS A C 1
ATOM 3976 O O . LYS A 1 541 ? 11.488 4.498 -50.845 1.00 69.50 541 LYS A O 1
ATOM 3981 N N . LEU A 1 542 ? 10.896 2.328 -51.093 1.00 69.44 542 LEU A N 1
ATOM 3982 C CA . LEU A 1 542 ? 11.056 1.959 -49.690 1.00 69.44 542 LEU A CA 1
ATOM 3983 C C . LEU A 1 542 ? 12.541 1.806 -49.356 1.00 69.44 542 LEU A C 1
ATOM 3985 O O . LEU A 1 542 ? 13.303 1.222 -50.127 1.00 69.44 542 LEU A O 1
ATOM 3989 N N . ALA A 1 543 ? 12.936 2.340 -48.205 1.00 63.44 543 ALA A N 1
ATOM 3990 C CA . ALA A 1 543 ? 14.259 2.143 -47.649 1.00 63.44 543 ALA A CA 1
ATOM 3991 C C . ALA A 1 543 ? 14.369 0.714 -47.106 1.00 63.44 543 ALA A C 1
ATOM 3993 O O . ALA A 1 543 ? 13.494 0.230 -46.380 1.00 63.44 543 ALA A O 1
ATOM 3994 N N . HIS A 1 544 ? 15.466 0.050 -47.453 1.00 62.00 544 HIS A N 1
ATOM 3995 C CA . HIS A 1 544 ? 15.805 -1.273 -46.957 1.00 62.00 544 HIS A CA 1
ATOM 3996 C C . HIS A 1 544 ? 17.125 -1.196 -46.173 1.00 62.00 544 HIS A C 1
ATOM 3998 O O . HIS A 1 544 ? 18.105 -0.637 -46.656 1.00 62.00 544 HIS A O 1
ATOM 4004 N N . ALA A 1 545 ? 17.146 -1.768 -44.969 1.00 57.47 545 ALA A N 1
ATOM 4005 C CA . ALA A 1 545 ? 18.350 -1.984 -44.172 1.00 57.47 545 ALA A CA 1
ATOM 4006 C C . ALA A 1 545 ? 18.349 -3.404 -43.569 1.00 57.47 545 ALA A C 1
ATOM 4008 O O . ALA A 1 545 ? 17.325 -4.098 -43.591 1.00 57.47 545 ALA A O 1
ATOM 4009 N N . SER A 1 546 ? 19.504 -3.862 -43.062 1.00 50.44 546 SER A N 1
ATOM 4010 C CA . SER A 1 546 ? 19.620 -5.166 -42.381 1.00 50.44 546 SER A CA 1
ATOM 4011 C C . SER A 1 546 ? 18.763 -5.227 -41.107 1.00 50.44 546 SER A C 1
ATOM 4013 O O . SER A 1 546 ? 18.234 -6.289 -40.760 1.00 50.44 546 SER A O 1
ATOM 4015 N N . GLU A 1 547 ? 18.558 -4.069 -40.476 1.00 57.75 547 GLU A N 1
ATOM 4016 C CA . GLU A 1 547 ? 17.526 -3.807 -39.481 1.00 57.75 547 GLU A CA 1
ATOM 4017 C C . GLU A 1 547 ? 16.262 -3.286 -40.179 1.00 57.75 547 GLU A C 1
ATOM 4019 O O . GLU A 1 547 ? 16.330 -2.333 -40.960 1.00 57.75 547 GLU A O 1
ATOM 4024 N N . PRO A 1 548 ? 15.096 -3.912 -39.969 1.00 59.62 548 PRO A N 1
ATOM 4025 C CA . PRO A 1 548 ? 13.925 -3.563 -40.747 1.00 59.62 548 PRO A CA 1
ATOM 4026 C C . PRO A 1 548 ? 13.310 -2.250 -40.277 1.00 59.62 548 PRO A C 1
ATOM 4028 O O . PRO A 1 548 ? 12.624 -2.181 -39.264 1.00 59.62 548 PRO A O 1
ATOM 4031 N N . LEU A 1 549 ? 13.518 -1.216 -41.085 1.00 67.88 549 LEU A N 1
ATOM 4032 C CA . LEU A 1 549 ? 12.899 0.104 -40.941 1.00 67.88 549 LEU A CA 1
ATOM 4033 C C . LEU A 1 549 ? 11.423 0.117 -41.368 1.00 67.88 549 LEU A C 1
ATOM 4035 O O . LEU A 1 549 ? 10.710 1.087 -41.122 1.00 67.88 549 LEU A O 1
ATOM 4039 N N . THR A 1 550 ? 10.982 -0.941 -42.048 1.00 79.94 550 THR A N 1
ATOM 4040 C CA . THR A 1 550 ? 9.638 -1.075 -42.604 1.00 79.94 550 THR A CA 1
ATOM 4041 C C . THR A 1 550 ? 9.009 -2.367 -42.089 1.00 79.94 550 THR A C 1
ATOM 4043 O O . THR A 1 550 ? 9.527 -3.455 -42.357 1.00 79.94 550 THR A O 1
ATOM 4046 N N . VAL A 1 551 ? 7.916 -2.246 -41.333 1.00 87.62 551 VAL A N 1
ATOM 4047 C CA . VAL A 1 551 ? 7.275 -3.340 -40.582 1.00 87.62 551 VAL A CA 1
ATOM 4048 C C . VAL A 1 551 ? 5.770 -3.320 -40.817 1.00 87.62 551 VAL A C 1
ATOM 4050 O O . VAL A 1 551 ? 5.166 -2.252 -40.860 1.00 87.62 551 VAL A O 1
ATOM 4053 N N . PHE A 1 552 ? 5.164 -4.498 -40.918 1.00 89.06 552 PHE A N 1
ATOM 4054 C CA . PHE A 1 552 ? 3.725 -4.709 -40.963 1.00 89.06 552 PHE A CA 1
ATOM 4055 C C . PHE A 1 552 ? 3.332 -5.773 -39.947 1.00 89.06 552 PHE A C 1
ATOM 4057 O O . PHE A 1 552 ? 3.867 -6.881 -39.955 1.00 89.06 552 PHE A O 1
ATOM 4064 N N . SER A 1 553 ? 2.415 -5.420 -39.055 1.00 90.56 553 SER A N 1
ATOM 4065 C CA . SER A 1 553 ? 1.939 -6.295 -37.990 1.00 90.56 553 SER A CA 1
ATOM 4066 C C . SER A 1 553 ? 0.422 -6.296 -37.934 1.00 90.56 553 SER A C 1
ATOM 4068 O O . SER A 1 553 ? -0.228 -5.288 -38.230 1.00 90.56 553 SER A O 1
ATOM 4070 N N . GLY A 1 554 ? -0.143 -7.409 -37.484 1.00 90.31 554 GLY A N 1
ATOM 4071 C CA . GLY A 1 554 ? -1.556 -7.477 -37.169 1.00 90.31 554 GLY A CA 1
ATOM 4072 C C . GLY A 1 554 ? -1.896 -8.549 -36.148 1.00 90.31 554 GLY A C 1
ATOM 4073 O O . GLY A 1 554 ? -1.174 -9.530 -35.986 1.00 90.31 554 GLY A O 1
ATOM 4074 N N . THR A 1 555 ? -2.995 -8.335 -35.429 1.00 91.94 555 THR A N 1
ATOM 4075 C CA . THR A 1 555 ? -3.471 -9.245 -34.382 1.00 91.94 555 THR A CA 1
ATOM 4076 C C . THR A 1 555 ? -4.996 -9.310 -34.341 1.00 91.94 555 THR A C 1
ATOM 4078 O O . THR A 1 555 ? -5.673 -8.312 -34.613 1.00 91.94 555 THR A O 1
ATOM 4081 N N . LEU A 1 556 ? -5.545 -10.478 -34.005 1.00 88.12 556 LEU A N 1
ATOM 4082 C CA . LEU A 1 556 ? -6.963 -10.636 -33.687 1.00 88.12 556 LEU A CA 1
ATOM 4083 C C . LEU A 1 556 ? -7.230 -10.068 -32.290 1.00 88.12 556 LEU A C 1
ATOM 4085 O O . LEU A 1 556 ? -6.648 -10.513 -31.306 1.00 88.12 556 LEU A O 1
ATOM 4089 N N . LEU A 1 557 ? -8.162 -9.123 -32.196 1.00 85.69 557 LEU A N 1
ATOM 4090 C CA . LEU A 1 557 ? -8.600 -8.581 -30.911 1.00 85.69 557 LEU A CA 1
ATOM 4091 C C . LEU A 1 557 ? -9.647 -9.486 -30.260 1.00 85.69 557 LEU A C 1
ATOM 4093 O O . LEU A 1 557 ? -9.539 -9.825 -29.087 1.00 85.69 557 LEU A O 1
ATOM 4097 N N . TYR A 1 558 ? -10.675 -9.861 -31.019 1.00 84.69 558 TYR A N 1
ATOM 4098 C CA . TYR A 1 558 ? -11.714 -10.783 -30.575 1.00 84.69 558 TYR A CA 1
ATOM 4099 C C . TYR A 1 558 ? -12.483 -11.351 -31.765 1.00 84.69 558 TYR A C 1
ATOM 4101 O O . TYR A 1 558 ? -12.694 -10.677 -32.783 1.00 84.69 558 TYR A O 1
ATOM 4109 N N . GLN A 1 559 ? -12.919 -12.600 -31.615 1.00 80.94 559 GLN A N 1
ATOM 4110 C CA . GLN A 1 559 ? -13.820 -13.242 -32.563 1.00 80.94 559 GLN A CA 1
ATOM 4111 C C . GLN A 1 559 ? -15.213 -12.635 -32.457 1.00 80.94 559 GLN A C 1
ATOM 4113 O O . GLN A 1 559 ? -15.668 -12.274 -31.370 1.00 80.94 559 GLN A O 1
ATOM 4118 N N . THR A 1 560 ? -15.883 -12.511 -33.597 1.00 74.38 560 THR A N 1
ATOM 4119 C CA . THR A 1 560 ? -17.309 -12.174 -33.616 1.00 74.38 560 THR A CA 1
ATOM 4120 C C . THR A 1 560 ? -18.071 -13.476 -33.859 1.00 74.38 560 THR A C 1
ATOM 4122 O O . THR A 1 560 ? -17.751 -14.134 -34.850 1.00 74.38 560 THR A O 1
ATOM 4125 N N . PRO A 1 561 ? -18.988 -13.874 -32.958 1.00 61.91 561 PRO A N 1
ATOM 4126 C CA . PRO A 1 561 ? -19.729 -15.125 -33.089 1.00 61.91 561 PRO A CA 1
ATOM 4127 C C . PRO A 1 561 ? -20.607 -15.187 -34.345 1.00 61.91 561 PRO A C 1
ATOM 4129 O O . PRO A 1 561 ? -20.946 -14.120 -34.924 1.00 61.91 561 PRO A O 1
#

Foldseek 3Di:
DDDDDDDDDDDDDDDDDDDDDDDDDDDDDDDDDDDDDDDDDDDDDDDDDDDDDDEPADEDQEEEEEADAEYEYEAHAYYEYEYHAYYEYEYHAYYEYEYHAYYEYEYHAYYEYEYHAAYEYEYHAAYEYEYHAYYEYEYHAHYEYEYHAYYEYEYHAAYDYEYHAAYEYEYHAHDDYEYHAHYEYEYHAHDDYEYHAHYDYEYHAHDDYEYHAADDYEYHAADDYEYHAHDDYEYHAHDEYEYHAADDYEYHAADDYEYHAYDEYEYHAYDDYEYHAAYHYEYHAADDYEYHAYDAYEYHAADAYEYHAAEHYEYHAHDHYEYHAAYAYEYHAAEHEAYHAHDHYHYHPHYDYDPVRDHPDDRPPDDDDPDDDDDDDDDDDDDDDDDDDDDDDDDDDDDDDDDDDDDDDDDDDDDDDPFQWAKWKFFDADWDPDWWFDQRQGTPDGRPVQADSVRQKGFAQAFAKKKKKKKFWADWQWWWKKFKDKQNHGDDIWTQVDDDDPDDDDDDDDDDRRDTRITMDIDIDGDHGGMMITMTTDTGITDHDPPGSIMMIMTGPGGDD

InterPro domains:
  IPR001073 C1q domain [PF00386] (424-557)
  IPR001073 C1q domain [PS50871] (417-561)
  IPR001073 C1q domain [SM00110] (415-560)
  IPR008160 Collagen triple helix repeat [PF01391] (366-415)
  IPR008983 Tumour necrosis factor-like domain superfamily [G3DSA:2.60.120.40] (412-560)
  IPR008983 Tumour necrosis factor-like domain superfamily [SSF49842] (420-558)
  IPR050392 Collagen/C1q domain-containing [PTHR15427] (4-558)

Organism: NCBI:txid630683

Radius of gyration: 42.67 Å; chains: 1; bounding box: 121×67×126 Å